Protein AF-0000000067024513 (afdb_homodimer)

Solvent-accessible surface area (backbone atoms only — not comparable to full-atom values): 35189 Å² total; per-residue (Å²): 131,81,78,74,71,59,69,47,74,48,71,50,70,49,66,68,73,52,95,83,38,43,82,57,35,38,37,36,36,26,19,26,29,41,52,37,49,79,57,74,46,47,92,84,53,85,73,37,56,84,67,35,91,66,27,58,45,25,51,36,52,67,9,42,43,45,17,23,49,49,10,38,50,47,25,71,74,37,31,83,82,51,72,61,86,37,73,63,35,40,43,43,38,16,44,77,43,61,31,18,33,23,23,41,48,25,19,45,40,33,40,46,46,42,47,86,87,61,48,56,45,92,91,46,48,69,60,67,70,52,58,43,25,36,44,95,76,41,70,70,69,44,49,26,50,43,49,57,49,53,55,50,50,47,43,47,47,43,44,47,40,44,48,45,37,48,55,37,51,71,70,51,67,74,62,59,51,48,47,48,42,58,72,36,29,61,54,50,49,44,47,50,45,44,49,45,39,48,55,51,59,65,29,68,61,60,56,17,41,53,36,46,54,47,37,50,75,66,70,40,90,68,67,69,67,47,67,35,64,31,74,93,55,82,53,33,26,45,51,54,49,43,52,51,52,51,46,50,55,55,43,62,60,54,69,40,70,66,41,22,44,59,35,7,32,58,39,47,49,51,55,51,50,51,51,53,38,52,71,70,67,45,89,47,90,44,53,36,27,44,38,36,22,34,44,47,65,41,46,49,24,39,31,47,52,71,67,66,61,70,92,66,85,67,50,52,33,17,28,45,33,42,37,33,25,48,42,96,92,40,79,32,51,38,41,37,39,41,35,91,132,82,76,74,72,59,69,48,71,47,72,48,69,46,63,71,73,54,97,84,37,43,81,56,36,39,39,36,36,26,18,27,32,40,51,37,48,79,56,74,44,46,92,87,54,84,72,37,55,85,68,34,89,65,26,58,46,25,51,37,51,67,8,41,42,45,17,23,49,50,10,37,50,46,25,71,73,38,30,83,81,51,74,61,86,38,71,64,35,40,42,42,40,17,44,76,43,58,32,19,33,24,22,43,48,24,20,46,41,34,41,45,46,43,45,86,88,61,47,55,46,92,91,45,48,69,62,66,70,51,59,42,23,34,43,94,77,39,71,71,71,43,48,28,51,44,48,55,48,54,54,50,50,47,43,46,46,42,43,47,41,44,48,44,36,50,54,36,52,70,70,50,67,73,63,61,50,48,46,46,43,57,71,36,28,63,55,51,50,45,45,49,46,45,48,45,39,48,56,50,57,66,29,66,61,60,57,17,41,54,35,46,52,48,36,50,76,68,71,42,89,68,66,70,67,47,66,36,64,32,72,92,55,82,53,34,27,44,52,54,49,43,50,50,51,51,47,50,55,55,44,62,61,56,69,41,70,66,41,22,44,59,35,8,31,59,38,48,49,52,54,50,50,50,52,51,40,51,74,70,67,46,91,46,90,44,54,36,26,44,38,36,23,34,44,47,66,41,46,48,24,38,31,47,52,70,67,67,62,72,91,66,84,70,48,52,33,18,28,45,33,41,38,36,25,47,42,96,92,40,80,33,49,36,39,37,39,41,35,91

Organism: Dracunculus medinensis (NCBI:txid318479)

Structure (mmCIF, N/CA/C/O backbone):
data_AF-0000000067024513-model_v1
#
loop_
_entity.id
_entity.type
_entity.pdbx_description
1 polymer 'Lysosomal acid phosphatase'
#
loop_
_atom_site.group_PDB
_atom_site.id
_atom_site.type_symbol
_atom_site.label_atom_id
_atom_site.label_alt_id
_atom_site.label_comp_id
_atom_site.label_asym_id
_atom_site.label_entity_id
_atom_site.label_seq_id
_atom_site.pdbx_PDB_ins_code
_atom_site.Cartn_x
_atom_site.Cartn_y
_atom_site.Cartn_z
_atom_site.occupancy
_atom_site.B_iso_or_equiv
_atom_site.auth_seq_id
_atom_site.auth_comp_id
_atom_site.auth_asym_id
_atom_site.auth_atom_id
_atom_site.pdbx_PDB_model_num
ATOM 1 N N . MET A 1 1 ? -3.092 31.812 -15.117 1 26 1 MET A N 1
ATOM 2 C CA . MET A 1 1 ? -2.127 32.156 -14.078 1 26 1 MET A CA 1
ATOM 3 C C . MET A 1 1 ? -1.463 30.922 -13.5 1 26 1 MET A C 1
ATOM 5 O O . MET A 1 1 ? -2.145 30.016 -13.031 1 26 1 MET A O 1
ATOM 9 N N . HIS A 1 2 ? -0.306 30.562 -13.961 1 28 2 HIS A N 1
ATOM 10 C CA . HIS A 1 2 ? 0.55 29.453 -13.594 1 28 2 HIS A CA 1
ATOM 11 C C . HIS A 1 2 ? 0.955 29.516 -12.125 1 28 2 HIS A C 1
ATOM 13 O O . HIS A 1 2 ? 1.565 30.5 -11.695 1 28 2 HIS A O 1
ATOM 19 N N . ARG A 1 3 ? 0.092 29.125 -11.25 1 33.84 3 ARG A N 1
ATOM 20 C CA . ARG A 1 3 ? 0.476 29.156 -9.844 1 33.84 3 ARG A CA 1
ATOM 21 C C . ARG A 1 3 ? 1.875 28.578 -9.641 1 33.84 3 ARG A C 1
ATOM 23 O O . ARG A 1 3 ? 2.143 27.438 -10.016 1 33.84 3 ARG A O 1
ATOM 30 N N . ILE A 1 4 ? 2.816 29.469 -9.602 1 32.38 4 ILE A N 1
ATOM 31 C CA . ILE A 1 4 ? 4.207 29.188 -9.266 1 32.38 4 ILE A CA 1
ATOM 32 C C . ILE A 1 4 ? 4.285 28.547 -7.879 1 32.38 4 ILE A C 1
ATOM 34 O O . ILE A 1 4 ? 3.945 29.188 -6.875 1 32.38 4 ILE A O 1
ATOM 38 N N . GLU A 1 5 ? 4.004 27.312 -7.812 1 38.97 5 GLU A N 1
ATOM 39 C CA . GLU A 1 5 ? 4.273 26.609 -6.562 1 38.97 5 GLU A CA 1
ATOM 40 C C . GLU A 1 5 ? 5.727 26.781 -6.129 1 38.97 5 GLU A C 1
ATOM 42 O O . GLU A 1 5 ? 6.645 26.438 -6.875 1 38.97 5 GLU A O 1
ATOM 47 N N . LEU A 1 6 ? 5.941 27.812 -5.422 1 37.72 6 LEU A N 1
ATOM 48 C CA . LEU A 1 6 ? 7.25 28.125 -4.863 1 37.72 6 LEU A CA 1
ATOM 49 C C . LEU A 1 6 ? 7.758 26.969 -4 1 37.72 6 LEU A C 1
ATOM 51 O O . LEU A 1 6 ? 7.117 26.594 -3.018 1 37.72 6 LEU A O 1
ATOM 55 N N . ILE A 1 7 ? 8.523 26.109 -4.625 1 43.81 7 ILE A N 1
ATOM 56 C CA . ILE A 1 7 ? 9.289 25.109 -3.898 1 43.81 7 ILE A CA 1
ATOM 57 C C . ILE A 1 7 ? 10.367 25.781 -3.059 1 43.81 7 ILE A C 1
ATOM 59 O O . ILE A 1 7 ? 11.203 26.531 -3.588 1 43.81 7 ILE A O 1
ATOM 63 N N . VAL A 1 8 ? 10.102 26.078 -1.844 1 43.09 8 VAL A N 1
ATOM 64 C CA . VAL A 1 8 ? 11.125 26.625 -0.958 1 43.09 8 VAL A CA 1
ATOM 65 C C . VAL A 1 8 ? 11.984 25.484 -0.397 1 43.09 8 VAL A C 1
ATOM 67 O O . VAL A 1 8 ? 11.461 24.547 0.215 1 43.09 8 VAL A O 1
ATOM 70 N N . LEU A 1 9 ? 13.195 25.359 -0.914 1 44.19 9 LEU A N 1
ATOM 71 C CA . LEU A 1 9 ? 14.188 24.438 -0.371 1 44.19 9 LEU A CA 1
ATOM 72 C C . LEU A 1 9 ? 15 25.109 0.737 1 44.19 9 LEU A C 1
ATOM 74 O O . LEU A 1 9 ? 15.609 26.156 0.522 1 44.19 9 LEU A O 1
ATOM 78 N N . ILE A 1 10 ? 14.703 24.828 1.913 1 45.62 10 ILE A N 1
ATOM 79 C CA . ILE A 1 10 ? 15.539 25.312 3.012 1 45.62 10 ILE A CA 1
ATOM 80 C C . ILE A 1 10 ? 16.656 24.312 3.281 1 45.62 10 ILE A C 1
ATOM 82 O O . ILE A 1 10 ? 16.406 23.141 3.555 1 45.62 10 ILE A O 1
ATOM 86 N N . TYR A 1 11 ? 17.875 24.656 2.838 1 42.28 11 TYR A N 1
ATOM 87 C CA . TYR A 1 11 ? 19.078 23.859 3.031 1 42.28 11 TYR A CA 1
ATOM 88 C C . TYR A 1 11 ? 19.688 24.109 4.402 1 42.28 11 TYR A C 1
ATOM 90 O O . TYR A 1 11 ? 19.828 25.25 4.824 1 42.28 11 TYR A O 1
ATOM 98 N N . TYR A 1 12 ? 19.453 23.281 5.277 1 43.5 12 TYR A N 1
ATOM 99 C CA . TYR A 1 12 ? 20.297 23.391 6.457 1 43.5 12 TYR A CA 1
ATOM 100 C C . TYR A 1 12 ? 21.609 22.641 6.258 1 43.5 12 TYR A C 1
ATOM 102 O O . TYR A 1 12 ? 21.609 21.453 5.934 1 43.5 12 TYR A O 1
ATOM 110 N N . LEU A 1 13 ? 22.562 23.359 5.711 1 41.53 13 LEU A N 1
ATOM 111 C CA . LEU A 1 13 ? 23.906 22.891 5.395 1 41.53 13 LEU A CA 1
ATOM 112 C C . LEU A 1 13 ? 24.641 22.469 6.656 1 41.53 13 LEU A C 1
ATOM 114 O O . LEU A 1 13 ? 24.969 23.297 7.504 1 41.53 13 LEU A O 1
ATOM 118 N N . ILE A 1 14 ? 24.297 21.375 7.23 1 46.97 14 ILE A N 1
ATOM 119 C CA . ILE A 1 14 ? 25.5 21.016 7.996 1 46.97 14 ILE A CA 1
ATOM 120 C C . ILE A 1 14 ? 26.703 20.953 7.066 1 46.97 14 ILE A C 1
ATOM 122 O O . ILE A 1 14 ? 26.562 21.016 5.844 1 46.97 14 ILE A O 1
ATOM 126 N N . ASN A 1 15 ? 27.922 20.078 7.227 1 47.88 15 ASN A N 1
ATOM 127 C CA . ASN A 1 15 ? 29.141 20.031 6.438 1 47.88 15 ASN A CA 1
ATOM 128 C C . ASN A 1 15 ? 28.844 19.828 4.953 1 47.88 15 ASN A C 1
ATOM 130 O O . ASN A 1 15 ? 28.219 18.859 4.566 1 47.88 15 ASN A O 1
ATOM 134 N N . TYR A 1 16 ? 28.781 20.969 4.285 1 50.88 16 TYR A N 1
ATOM 135 C CA . TYR A 1 16 ? 28.391 21.141 2.889 1 50.88 16 TYR A CA 1
ATOM 136 C C . TYR A 1 16 ? 29.172 20.188 1.991 1 50.88 16 TYR A C 1
ATOM 138 O O . TYR A 1 16 ? 30.406 20.094 2.105 1 50.88 16 TYR A O 1
ATOM 146 N N . ALA A 1 17 ? 28.531 19.125 1.614 1 52.44 17 ALA A N 1
ATOM 147 C CA . ALA A 1 17 ? 29.109 18.297 0.557 1 52.44 17 ALA A CA 1
ATOM 148 C C . ALA A 1 17 ? 29.625 19.156 -0.598 1 52.44 17 ALA A C 1
ATOM 150 O O . ALA A 1 17 ? 28.984 20.141 -0.975 1 52.44 17 ALA A O 1
ATOM 151 N N . THR A 1 18 ? 30.859 19.172 -0.762 1 58.88 18 THR A N 1
ATOM 152 C CA . THR A 1 18 ? 31.516 19.859 -1.878 1 58.88 18 THR A CA 1
ATOM 153 C C . THR A 1 18 ? 31.344 19.047 -3.168 1 58.88 18 THR A C 1
ATOM 155 O O . THR A 1 18 ? 30.875 17.922 -3.143 1 58.88 18 THR A O 1
ATOM 158 N N . SER A 1 19 ? 31.5 19.609 -4.359 1 60.78 19 SER A N 1
ATOM 159 C CA . SER A 1 19 ? 31.391 19.109 -5.723 1 60.78 19 SER A CA 1
ATOM 160 C C . SER A 1 19 ? 32.031 17.734 -5.855 1 60.78 19 SER A C 1
ATOM 162 O O . SER A 1 19 ? 31.625 16.906 -6.672 1 60.78 19 SER A O 1
ATOM 164 N N . ASN A 1 20 ? 32.938 17.359 -4.891 1 68.44 20 ASN A N 1
ATOM 165 C CA . ASN A 1 20 ? 33.656 16.109 -5.051 1 68.44 20 ASN A CA 1
ATOM 166 C C . ASN A 1 20 ? 33.031 14.992 -4.215 1 68.44 20 ASN A C 1
ATOM 168 O O . ASN A 1 20 ? 33.469 13.844 -4.27 1 68.44 20 ASN A O 1
ATOM 172 N N . ASP A 1 21 ? 31.922 15.289 -3.52 1 83.75 21 ASP A N 1
ATOM 173 C CA . ASP A 1 21 ? 31.328 14.273 -2.66 1 83.75 21 ASP A CA 1
ATOM 174 C C . ASP A 1 21 ? 30.312 13.422 -3.434 1 83.75 21 ASP A C 1
ATOM 176 O O . ASP A 1 21 ? 29.656 13.914 -4.348 1 83.75 21 ASP A O 1
ATOM 180 N N . GLU A 1 22 ? 30.328 12.164 -3.141 1 89.12 22 GLU A N 1
ATOM 181 C CA . GLU A 1 22 ? 29.438 11.227 -3.826 1 89.12 22 GLU A CA 1
ATOM 182 C C . GLU A 1 22 ? 28.203 10.914 -2.984 1 89.12 22 GLU A C 1
ATOM 184 O O . GLU A 1 22 ? 28.328 10.477 -1.837 1 89.12 22 GLU A O 1
ATOM 189 N N . LEU A 1 23 ? 27.047 11.18 -3.51 1 93.31 23 LEU A N 1
ATOM 190 C CA . LEU A 1 23 ? 25.797 10.812 -2.85 1 93.31 23 LEU A CA 1
ATOM 191 C C . LEU A 1 23 ? 25.656 9.289 -2.756 1 93.31 23 LEU A C 1
ATOM 193 O O . LEU A 1 23 ? 25.719 8.594 -3.773 1 93.31 23 LEU A O 1
ATOM 197 N N . ILE A 1 24 ? 25.406 8.781 -1.497 1 92.69 24 ILE A N 1
ATOM 198 C CA . ILE A 1 24 ? 25.422 7.328 -1.389 1 92.69 24 ILE A CA 1
ATOM 199 C C . ILE A 1 24 ? 24.094 6.848 -0.813 1 92.69 24 ILE A C 1
ATOM 201 O O . ILE A 1 24 ? 23.734 5.672 -0.939 1 92.69 24 ILE A O 1
ATOM 205 N N . TYR A 1 25 ? 23.375 7.777 -0.151 1 93.62 25 TYR A N 1
ATOM 206 C CA . TYR A 1 25 ? 22.109 7.332 0.432 1 93.62 25 TYR A CA 1
ATOM 207 C C . TYR A 1 25 ? 21.172 8.516 0.691 1 93.62 25 TYR A C 1
ATOM 209 O O . TYR A 1 25 ? 21.641 9.602 1.047 1 93.62 25 TYR A O 1
ATOM 217 N N . VAL A 1 26 ? 19.922 8.273 0.517 1 95.12 26 VAL A N 1
ATOM 218 C CA . VAL A 1 26 ? 18.922 9.312 0.754 1 95.12 26 VAL A CA 1
ATOM 219 C C . VAL A 1 26 ? 17.781 8.75 1.594 1 95.12 26 VAL A C 1
ATOM 221 O O . VAL A 1 26 ? 17.312 7.637 1.35 1 95.12 26 VAL A O 1
ATOM 224 N N . GLN A 1 27 ? 17.375 9.43 2.584 1 93.38 27 GLN A N 1
ATOM 225 C CA . GLN A 1 27 ? 16.188 9.141 3.369 1 93.38 27 GLN A CA 1
ATOM 226 C C . GLN A 1 27 ? 15.242 10.336 3.398 1 93.38 27 GLN A C 1
ATOM 228 O O . GLN A 1 27 ? 15.688 11.484 3.473 1 93.38 27 GLN A O 1
ATOM 233 N N . ALA A 1 28 ? 13.953 10.023 3.275 1 95.38 28 ALA A N 1
ATOM 234 C CA . ALA A 1 28 ? 13.008 11.125 3.217 1 95.38 28 ALA A CA 1
ATOM 235 C C . ALA A 1 28 ? 11.68 10.75 3.877 1 95.38 28 ALA A C 1
ATOM 237 O O . ALA A 1 28 ? 11.258 9.594 3.809 1 95.38 28 ALA A O 1
ATOM 238 N N . VAL A 1 29 ? 11.078 11.703 4.492 1 93.56 29 VAL A N 1
ATOM 239 C CA . VAL A 1 29 ? 9.727 11.578 5.035 1 93.56 29 VAL A CA 1
ATOM 240 C C . VAL A 1 29 ? 8.898 12.797 4.641 1 93.56 29 VAL A C 1
ATOM 242 O O . VAL A 1 29 ? 9.375 13.93 4.703 1 93.56 29 VAL A O 1
ATOM 245 N N . PHE A 1 30 ? 7.727 12.523 4.152 1 95 30 PHE A N 1
ATOM 246 C CA . PHE A 1 30 ? 6.91 13.656 3.746 1 95 30 PHE A CA 1
ATOM 247 C C . PHE A 1 30 ? 5.504 13.547 4.324 1 95 30 PHE A C 1
ATOM 249 O O . PHE A 1 30 ? 5.039 12.453 4.637 1 95 30 PHE A O 1
ATOM 256 N N . ARG A 1 31 ? 4.918 14.703 4.5 1 92.94 31 ARG A N 1
ATOM 257 C CA . ARG A 1 31 ? 3.521 14.797 4.914 1 92.94 31 ARG A CA 1
ATOM 258 C C . ARG A 1 31 ? 2.584 14.57 3.734 1 92.94 31 ARG A C 1
ATOM 260 O O . ARG A 1 31 ? 2.865 15.008 2.617 1 92.94 31 ARG A O 1
ATOM 267 N N . HIS A 1 32 ? 1.521 13.922 3.967 1 95.62 32 HIS A N 1
ATOM 268 C CA . HIS A 1 32 ? 0.516 13.734 2.926 1 95.62 32 HIS A CA 1
ATOM 269 C C . HIS A 1 32 ? 0.084 15.07 2.332 1 95.62 32 HIS A C 1
ATOM 271 O O . HIS A 1 32 ? 0.378 16.125 2.893 1 95.62 32 HIS A O 1
ATOM 277 N N . GLY A 1 33 ? -0.63 15.016 1.185 1 94.25 33 GLY A N 1
ATOM 278 C CA . GLY A 1 33 ? -1.113 16.203 0.496 1 94.25 33 GLY A CA 1
ATOM 279 C C . GLY A 1 33 ? -2.4 16.75 1.083 1 94.25 33 GLY A C 1
ATOM 280 O O . GLY A 1 33 ? -2.891 16.25 2.098 1 94.25 33 GLY A O 1
ATOM 281 N N . HIS A 1 34 ? -2.852 17.703 0.399 1 91.12 34 HIS A N 1
ATOM 282 C CA . HIS A 1 34 ? -4.094 18.344 0.808 1 91.12 34 HIS A CA 1
ATOM 283 C C . HIS A 1 34 ? -5.234 17.344 0.901 1 91.12 34 HIS A C 1
ATOM 285 O O . HIS A 1 34 ? -5.375 16.469 0.032 1 91.12 34 HIS A O 1
ATOM 291 N N . ARG A 1 35 ? -6.043 17.484 1.957 1 91.62 35 ARG A N 1
ATOM 292 C CA . ARG A 1 35 ? -7.133 16.531 2.201 1 91.62 35 ARG A CA 1
ATOM 293 C C . ARG A 1 35 ? -8.375 17.266 2.719 1 91.62 35 ARG A C 1
ATOM 295 O O . ARG A 1 35 ? -8.281 18.375 3.23 1 91.62 35 ARG A O 1
ATOM 302 N N . ALA A 1 36 ? -9.492 16.562 2.592 1 89.25 36 ALA A N 1
ATOM 303 C CA . ALA A 1 36 ? -10.727 17.031 3.213 1 89.25 36 ALA A CA 1
ATOM 304 C C . ALA A 1 36 ? -10.656 16.922 4.734 1 89.25 36 ALA A C 1
ATOM 306 O O . ALA A 1 36 ? -9.875 16.125 5.27 1 89.25 36 ALA A O 1
ATOM 307 N N . PRO A 1 37 ? -11.438 17.781 5.426 1 84.69 37 PRO A N 1
ATOM 308 C CA . PRO A 1 37 ? -11.484 17.656 6.887 1 84.69 37 PRO A CA 1
ATOM 309 C C . PRO A 1 37 ? -12.016 16.297 7.348 1 84.69 37 PRO A C 1
ATOM 311 O O . PRO A 1 37 ? -12.625 15.57 6.562 1 84.69 37 PRO A O 1
ATOM 314 N N . HIS A 1 38 ? -11.688 15.945 8.547 1 84.38 38 HIS A N 1
ATOM 315 C CA . HIS A 1 38 ? -12.148 14.68 9.094 1 84.38 38 HIS A CA 1
ATOM 316 C C . HIS A 1 38 ? -13.633 14.734 9.445 1 84.38 38 HIS A C 1
ATOM 318 O O . HIS A 1 38 ? -14.289 13.695 9.555 1 84.38 38 HIS A O 1
ATOM 324 N N . GLN A 1 39 ? -14.023 15.898 9.711 1 80.75 39 GLN A N 1
ATOM 325 C CA . GLN A 1 39 ? -15.414 16.172 10.062 1 80.75 39 GLN A CA 1
ATOM 326 C C . GLN A 1 39 ? -15.789 17.625 9.781 1 80.75 39 GLN A C 1
ATOM 328 O O . GLN A 1 39 ? -14.953 18.391 9.312 1 80.75 39 GLN A O 1
ATOM 333 N N . LEU A 1 40 ? -17 17.828 10.078 1 77 40 LEU A N 1
ATOM 334 C CA . LEU A 1 40 ? -17.469 19.219 9.938 1 77 40 LEU A CA 1
ATOM 335 C C . LEU A 1 40 ? -16.719 20.141 10.898 1 77 40 LEU A C 1
ATOM 337 O O . LEU A 1 40 ? -16.719 19.906 12.109 1 77 40 LEU A O 1
ATOM 341 N N . PRO A 1 41 ? -16.047 21.156 10.375 1 73.06 41 PRO A N 1
ATOM 342 C CA . PRO A 1 41 ? -15.242 22.031 11.227 1 73.06 41 PRO A CA 1
ATOM 343 C C . PRO A 1 41 ? -16.078 22.734 12.297 1 73.06 41 PRO A C 1
ATOM 345 O O . PRO A 1 41 ? -15.602 22.922 13.422 1 73.06 41 PRO A O 1
ATOM 348 N N . TYR A 1 42 ? -17.172 23.25 11.961 1 67.81 42 TYR A N 1
ATOM 349 C CA . TYR A 1 42 ? -18.109 23.875 12.875 1 67.81 42 TYR A CA 1
ATOM 350 C C . TYR A 1 42 ? -19.547 23.625 12.43 1 67.81 42 TYR A C 1
ATOM 352 O O . TYR A 1 42 ? -19.797 23.344 11.258 1 67.81 42 TYR A O 1
ATOM 360 N N . PRO A 1 43 ? -20.281 23.812 13.461 1 68.62 43 PRO A N 1
ATOM 361 C CA . PRO A 1 43 ? -21.688 23.516 13.133 1 68.62 43 PRO A CA 1
ATOM 362 C C . PRO A 1 43 ? -22.188 24.344 11.953 1 68.62 43 PRO A C 1
ATOM 364 O O . PRO A 1 43 ? -21.828 25.516 11.82 1 68.62 43 PRO A O 1
ATOM 367 N N . ASN A 1 44 ? -22.906 23.906 10.969 1 73.31 44 ASN A N 1
ATOM 368 C CA . ASN A 1 44 ? -23.625 24.5 9.844 1 73.31 44 ASN A CA 1
ATOM 369 C C . ASN A 1 44 ? -22.656 24.906 8.727 1 73.31 44 ASN A C 1
ATOM 371 O O . ASN A 1 44 ? -22.984 25.75 7.887 1 73.31 44 ASN A O 1
ATOM 375 N N . ASP A 1 45 ? -21.422 24.469 8.93 1 77.25 45 ASP A N 1
ATOM 376 C CA . ASP A 1 45 ? -20.516 24.672 7.789 1 77.25 45 ASP A CA 1
ATOM 377 C C . ASP A 1 45 ? -21.156 24.156 6.5 1 77.25 45 ASP A C 1
ATOM 379 O O . ASP A 1 45 ? -21.734 23.062 6.48 1 77.25 45 ASP A O 1
ATOM 383 N N . ILE A 1 46 ? -21.141 24.984 5.457 1 80.44 46 ILE A N 1
ATOM 384 C CA . ILE A 1 46 ? -21.797 24.625 4.207 1 80.44 46 ILE A CA 1
ATOM 385 C C . ILE A 1 46 ? -20.969 23.594 3.453 1 80.44 46 ILE A C 1
ATOM 387 O O . ILE A 1 46 ? -21.469 22.938 2.533 1 80.44 46 ILE A O 1
ATOM 391 N N . TYR A 1 47 ? -19.703 23.531 3.812 1 84 47 TYR A N 1
ATOM 392 C CA . TYR A 1 47 ? -18.812 22.578 3.146 1 84 47 TYR A CA 1
ATOM 393 C C . TYR A 1 47 ? -18.812 21.234 3.859 1 84 47 TYR A C 1
ATOM 395 O O . TYR A 1 47 ? -17.797 20.812 4.402 1 84 47 TYR A O 1
ATOM 403 N N . ASN A 1 48 ? -19.891 20.641 3.717 1 86 48 ASN A N 1
ATOM 404 C CA . ASN A 1 48 ? -20.047 19.328 4.336 1 86 48 ASN A CA 1
ATOM 405 C C . ASN A 1 48 ? -19.391 18.234 3.502 1 86 48 ASN A C 1
ATOM 407 O O . ASN A 1 48 ? -18.641 18.531 2.568 1 86 48 ASN A O 1
ATOM 411 N N . GLU A 1 49 ? -19.594 17.031 3.861 1 87.5 49 GLU A N 1
ATOM 412 C CA . GLU A 1 49 ? -18.891 15.914 3.23 1 87.5 49 GLU A CA 1
ATOM 413 C C . GLU A 1 49 ? -19.141 15.875 1.727 1 87.5 49 GLU A C 1
ATOM 415 O O . GLU A 1 49 ? -18.25 15.523 0.948 1 87.5 49 GLU A O 1
ATOM 420 N N . THR A 1 50 ? -20.359 16.25 1.324 1 87.5 50 THR A N 1
ATOM 421 C CA . THR A 1 50 ? -20.75 16.172 -0.08 1 87.5 50 THR A CA 1
ATOM 422 C C . THR A 1 50 ? -19.953 17.172 -0.915 1 87.5 50 THR A C 1
ATOM 424 O O . THR A 1 50 ? -19.844 17.031 -2.135 1 87.5 50 THR A O 1
ATOM 427 N N . TYR A 1 51 ? -19.453 18.203 -0.169 1 86.56 51 TYR A N 1
ATOM 428 C CA . TYR A 1 51 ? -18.625 19.172 -0.859 1 86.56 51 TYR A CA 1
ATOM 429 C C . TYR A 1 51 ? -17.312 18.547 -1.321 1 86.56 51 TYR A C 1
ATOM 431 O O . TYR A 1 51 ? -16.75 18.953 -2.344 1 86.56 51 TYR A O 1
ATOM 439 N N . TRP A 1 52 ? -16.859 17.609 -0.576 1 88.38 52 TRP A N 1
ATOM 440 C CA . TRP A 1 52 ? -15.594 16.969 -0.857 1 88.38 52 TRP A CA 1
ATOM 441 C C . TRP A 1 52 ? -15.797 15.703 -1.696 1 88.38 52 TRP A C 1
ATOM 443 O O . TRP A 1 52 ? -16.297 14.695 -1.198 1 88.38 52 TRP A O 1
ATOM 453 N N . HIS A 1 53 ? -15.297 15.688 -2.852 1 87.5 53 HIS A N 1
ATOM 454 C CA . HIS A 1 53 ? -15.594 14.695 -3.879 1 87.5 53 HIS A CA 1
ATOM 455 C C . HIS A 1 53 ? -15.305 13.281 -3.379 1 87.5 53 HIS A C 1
ATOM 457 O O . HIS A 1 53 ? -16.062 12.352 -3.658 1 87.5 53 HIS A O 1
ATOM 463 N N . TYR A 1 54 ? -14.219 13.148 -2.633 1 91.62 54 TYR A N 1
ATOM 464 C CA . TYR A 1 54 ? -13.812 11.812 -2.211 1 91.62 54 TYR A CA 1
ATOM 465 C C . TYR A 1 54 ? -14.273 11.523 -0.787 1 91.62 54 TYR A C 1
ATOM 467 O O . TYR A 1 54 ? -14.055 10.43 -0.267 1 91.62 54 TYR A O 1
ATOM 475 N N . GLY A 1 55 ? -14.836 12.516 -0.146 1 90.56 55 GLY A N 1
ATOM 476 C CA . GLY A 1 55 ? -15.344 12.344 1.206 1 90.56 55 GLY A CA 1
ATOM 477 C C . GLY A 1 55 ? -14.391 12.859 2.27 1 90.56 55 GLY A C 1
ATOM 478 O O . GLY A 1 55 ? -13.312 13.359 1.952 1 90.56 55 GLY A O 1
ATOM 479 N N . TRP A 1 56 ? -14.75 12.68 3.494 1 89.62 56 TRP A N 1
ATOM 480 C CA . TRP A 1 56 ? -14 13.18 4.645 1 89.62 56 TRP A CA 1
ATOM 481 C C . TRP A 1 56 ? -12.609 12.547 4.699 1 89.62 56 TRP A C 1
ATOM 483 O O . TRP A 1 56 ? -12.453 11.352 4.434 1 89.62 56 TRP A O 1
ATOM 493 N N . SER A 1 57 ? -11.57 13.328 5 1 90.88 57 SER A N 1
ATOM 494 C CA . SER A 1 57 ? -10.211 12.914 5.336 1 90.88 57 SER A CA 1
ATOM 495 C C . SER A 1 57 ? -9.453 12.438 4.098 1 90.88 57 SER A C 1
ATOM 497 O O . SER A 1 57 ? -8.266 12.109 4.18 1 90.88 57 SER A O 1
ATOM 499 N N . GLN A 1 58 ? -10.172 12.43 2.965 1 94.06 58 GLN A N 1
ATOM 500 C CA . GLN A 1 58 ? -9.539 11.883 1.768 1 94.06 58 GLN A CA 1
ATOM 501 C C . GLN A 1 58 ? -8.719 12.953 1.043 1 94.06 58 GLN A C 1
ATOM 503 O O . GLN A 1 58 ? -9.07 14.133 1.075 1 94.06 58 GLN A O 1
ATOM 508 N N . LEU A 1 59 ? -7.684 12.477 0.425 1 94.88 59 LEU A N 1
ATOM 509 C CA . LEU A 1 59 ? -6.832 13.328 -0.4 1 94.88 59 LEU A CA 1
ATOM 510 C C . LEU A 1 59 ? -7.641 13.992 -1.512 1 94.88 59 LEU A C 1
ATOM 512 O O . LEU A 1 59 ? -8.469 13.344 -2.156 1 94.88 59 LEU A O 1
ATOM 516 N N . THR A 1 60 ? -7.469 15.305 -1.713 1 92.5 60 THR A N 1
ATOM 517 C CA . THR A 1 60 ? -8.117 16.016 -2.807 1 92.5 60 THR A CA 1
ATOM 518 C C . THR A 1 60 ? -7.254 15.984 -4.062 1 92.5 60 THR A C 1
ATOM 520 O O . THR A 1 60 ? -6.102 15.547 -4.02 1 92.5 60 THR A O 1
ATOM 523 N N . ASN A 1 61 ? -7.793 16.484 -5.195 1 92.88 61 ASN A N 1
ATOM 524 C CA . ASN A 1 61 ? -7.016 16.594 -6.426 1 92.88 61 ASN A CA 1
ATOM 525 C C . ASN A 1 61 ? -5.789 17.469 -6.242 1 92.88 61 ASN A C 1
ATOM 527 O O . ASN A 1 61 ? -4.723 17.188 -6.793 1 92.88 61 ASN A O 1
ATOM 531 N N . LEU A 1 62 ? -5.984 18.484 -5.461 1 91.31 62 LEU A N 1
ATOM 532 C CA . LEU A 1 62 ? -4.852 19.359 -5.145 1 91.31 62 LEU A CA 1
ATOM 533 C C . LEU A 1 62 ? -3.77 18.578 -4.398 1 91.31 62 LEU A C 1
ATOM 535 O O . LEU A 1 62 ? -2.58 18.75 -4.684 1 91.31 62 LEU A O 1
ATOM 539 N N . GLY A 1 63 ? -4.207 17.797 -3.439 1 94.31 63 GLY A N 1
ATOM 540 C CA . GLY A 1 63 ? -3.262 16.984 -2.689 1 94.31 63 GLY A CA 1
ATOM 541 C C . GLY A 1 63 ? -2.492 16.016 -3.561 1 94.31 63 GLY A C 1
ATOM 542 O O . GLY A 1 63 ? -1.289 15.82 -3.369 1 94.31 63 GLY A O 1
ATOM 543 N N . ILE A 1 64 ? -3.201 15.398 -4.488 1 97 64 ILE A N 1
ATOM 544 C CA . ILE A 1 64 ? -2.562 14.477 -5.422 1 97 64 ILE A CA 1
ATOM 545 C C . ILE A 1 64 ? -1.506 15.219 -6.234 1 97 64 ILE A C 1
ATOM 547 O O . ILE A 1 64 ? -0.374 14.742 -6.367 1 97 64 ILE A O 1
ATOM 551 N N . ARG A 1 65 ? -1.837 16.344 -6.691 1 94.94 65 ARG A N 1
ATOM 552 C CA . ARG A 1 65 ? -0.928 17.141 -7.516 1 94.94 65 ARG A CA 1
ATOM 553 C C . ARG A 1 65 ? 0.301 17.562 -6.719 1 94.94 65 ARG A C 1
ATOM 555 O O . ARG A 1 65 ? 1.42 17.547 -7.234 1 94.94 65 ARG A O 1
ATOM 562 N N . GLN A 1 66 ? 0.098 17.969 -5.504 1 94 66 GLN A N 1
ATOM 563 C CA . GLN A 1 66 ? 1.2 18.375 -4.637 1 94 66 GLN A CA 1
ATOM 564 C C . GLN A 1 66 ? 2.246 17.266 -4.527 1 94 66 GLN A C 1
ATOM 566 O O . GLN A 1 66 ? 3.443 17.531 -4.664 1 94 66 GLN A O 1
ATOM 571 N N . LEU A 1 67 ? 1.792 16.094 -4.328 1 97.56 67 LEU A N 1
ATOM 572 C CA . LEU A 1 67 ? 2.734 15.008 -4.121 1 97.56 67 LEU A CA 1
ATOM 573 C C . LEU A 1 67 ? 3.324 14.539 -5.445 1 97.56 67 LEU A C 1
ATOM 575 O O . LEU A 1 67 ? 4.477 14.109 -5.5 1 97.56 67 LEU A O 1
ATOM 579 N N . TYR A 1 68 ? 2.527 14.625 -6.504 1 97.69 68 TYR A N 1
ATOM 580 C CA . TYR A 1 68 ? 3.088 14.398 -7.832 1 97.69 68 TYR A CA 1
ATOM 581 C C . TYR A 1 68 ? 4.246 15.352 -8.102 1 97.69 68 TYR A C 1
ATOM 583 O O . TYR A 1 68 ? 5.289 14.938 -8.617 1 97.69 68 TYR A O 1
ATOM 591 N N . ASP A 1 69 ? 4.094 16.562 -7.707 1 95.56 69 ASP A N 1
ATOM 592 C CA . ASP A 1 69 ? 5.133 17.562 -7.898 1 95.56 69 ASP A CA 1
ATOM 593 C C . ASP A 1 69 ? 6.34 17.281 -7.012 1 95.56 69 ASP A C 1
ATOM 595 O O . ASP A 1 69 ? 7.484 17.516 -7.414 1 95.56 69 ASP A O 1
ATOM 599 N N . LEU A 1 70 ? 6.047 16.875 -5.82 1 95.62 70 LEU A N 1
ATOM 600 C CA . LEU A 1 70 ? 7.164 16.422 -4.988 1 95.62 70 LEU A CA 1
ATOM 601 C C . LEU A 1 70 ? 7.945 15.312 -5.676 1 95.62 70 LEU A C 1
ATOM 603 O O . LEU A 1 70 ? 9.18 15.305 -5.648 1 95.62 70 LEU A O 1
ATOM 607 N N . GLY A 1 71 ? 7.207 14.375 -6.258 1 97.75 71 GLY A N 1
ATOM 608 C CA . GLY A 1 71 ? 7.855 13.328 -7.027 1 97.75 71 GLY A CA 1
ATOM 609 C C . GLY A 1 71 ? 8.703 13.852 -8.172 1 97.75 71 GLY A C 1
ATOM 610 O O . GLY A 1 71 ? 9.82 13.383 -8.391 1 97.75 71 GLY A O 1
ATOM 611 N N . LYS A 1 72 ? 8.188 14.797 -8.859 1 95.38 72 LYS A N 1
ATOM 612 C CA . LYS A 1 72 ? 8.93 15.406 -9.953 1 95.38 72 LYS A CA 1
ATOM 613 C C . LYS A 1 72 ? 10.219 16.062 -9.453 1 95.38 72 LYS A C 1
ATOM 615 O O . LYS A 1 72 ? 11.25 16.016 -10.125 1 95.38 72 LYS A O 1
ATOM 620 N N . PHE A 1 73 ? 10.117 16.734 -8.32 1 94.12 73 PHE A N 1
ATOM 621 C CA . PHE A 1 73 ? 11.312 17.297 -7.703 1 94.12 73 PHE A CA 1
ATOM 622 C C . PHE A 1 73 ? 12.344 16.203 -7.43 1 94.12 73 PHE A C 1
ATOM 624 O O . PHE A 1 73 ? 13.531 16.391 -7.707 1 94.12 73 PHE A O 1
ATOM 631 N N . PHE A 1 74 ? 11.898 15.086 -6.848 1 96.31 74 PHE A N 1
ATOM 632 C CA . PHE A 1 74 ? 12.812 13.977 -6.582 1 96.31 74 PHE A CA 1
ATOM 633 C C . PHE A 1 74 ? 13.438 13.469 -7.871 1 96.31 74 PHE A C 1
ATOM 635 O O . PHE A 1 74 ? 14.625 13.125 -7.895 1 96.31 74 PHE A O 1
ATOM 642 N N . LYS A 1 75 ? 12.602 13.359 -8.906 1 96.56 75 LYS A N 1
ATOM 643 C CA . LYS A 1 75 ? 13.125 12.93 -10.203 1 96.56 75 LYS A CA 1
ATOM 644 C C . LYS A 1 75 ? 14.211 13.883 -10.695 1 96.56 75 LYS A C 1
ATOM 646 O O . LYS A 1 75 ? 15.25 13.445 -11.195 1 96.56 75 LYS A O 1
ATOM 651 N N . TRP A 1 76 ? 13.953 15.148 -10.586 1 94.12 76 TRP A N 1
ATOM 652 C CA . TRP A 1 76 ? 14.914 16.156 -11.016 1 94.12 76 TRP A CA 1
ATOM 653 C C . TRP A 1 76 ? 16.203 16.062 -10.203 1 94.12 76 TRP A C 1
ATOM 655 O O . TRP A 1 76 ? 17.297 16.094 -10.766 1 94.12 76 TRP A O 1
ATOM 665 N N . ARG A 1 77 ? 16.109 15.836 -8.945 1 93.19 77 ARG A N 1
ATOM 666 C CA . ARG A 1 77 ? 17.266 15.891 -8.062 1 93.19 77 ARG A CA 1
ATOM 667 C C . ARG A 1 77 ? 18.016 14.555 -8.047 1 93.19 77 ARG A C 1
ATOM 669 O O . ARG A 1 77 ? 19.234 14.523 -8.008 1 93.19 77 ARG A O 1
ATOM 676 N N . TYR A 1 78 ? 17.219 13.5 -8.039 1 96.25 78 TYR A N 1
ATOM 677 C CA . TYR A 1 78 ? 17.844 12.203 -7.785 1 96.25 78 TYR A CA 1
ATOM 678 C C . TYR A 1 78 ? 17.734 11.297 -9 1 96.25 78 TYR A C 1
ATOM 680 O O . TYR A 1 78 ? 18.016 10.094 -8.922 1 96.25 78 TYR A O 1
ATOM 688 N N . GLY A 1 79 ? 17.25 11.734 -10.109 1 94.94 79 GLY A N 1
ATOM 689 C CA . GLY A 1 79 ? 17.062 10.938 -11.32 1 94.94 79 GLY A CA 1
ATOM 690 C C . GLY A 1 79 ? 18.344 10.281 -11.797 1 94.94 79 GLY A C 1
ATOM 691 O O . GLY A 1 79 ? 18.312 9.203 -12.398 1 94.94 79 GLY A O 1
ATOM 692 N N . GLU A 1 80 ? 19.453 10.891 -11.617 1 94.62 80 GLU A N 1
ATOM 693 C CA . GLU A 1 80 ? 20.734 10.305 -11.984 1 94.62 80 GLU A CA 1
ATOM 694 C C . GLU A 1 80 ? 21.203 9.305 -10.938 1 94.62 80 GLU A C 1
ATOM 696 O O . GLU A 1 80 ? 21.875 8.32 -11.266 1 94.62 80 GLU A O 1
ATOM 701 N N . PHE A 1 81 ? 20.891 9.578 -9.695 1 95.62 81 PHE A N 1
ATOM 702 C CA . PHE A 1 81 ? 21.25 8.719 -8.578 1 95.62 81 PHE A CA 1
ATOM 703 C C . PHE A 1 81 ? 20.484 7.406 -8.633 1 95.62 81 PHE A C 1
ATOM 705 O O . PHE A 1 81 ? 21.047 6.336 -8.375 1 95.62 81 PHE A O 1
ATOM 712 N N . ILE A 1 82 ? 19.203 7.488 -8.977 1 96.31 82 ILE A N 1
ATOM 713 C CA . ILE A 1 82 ? 18.312 6.352 -9.188 1 96.31 82 ILE A CA 1
ATOM 714 C C . ILE A 1 82 ? 17.516 6.543 -10.477 1 96.31 82 ILE A C 1
ATOM 716 O O . ILE A 1 82 ? 16.375 7.02 -10.453 1 96.31 82 ILE A O 1
ATOM 720 N N . PRO A 1 83 ? 18 6.074 -11.516 1 92.81 83 PRO A N 1
ATOM 721 C CA . PRO A 1 83 ? 17.391 6.355 -12.82 1 92.81 83 PRO A CA 1
ATOM 722 C C . PRO A 1 83 ? 16.031 5.68 -12.984 1 92.81 83 PRO A C 1
ATOM 724 O O . PRO A 1 83 ? 15.148 6.223 -13.664 1 92.81 83 PRO A O 1
ATOM 727 N N . GLU A 1 84 ? 15.945 4.457 -12.438 1 93.69 84 GLU A N 1
ATOM 728 C CA . GLU A 1 84 ? 14.695 3.711 -12.508 1 93.69 84 GLU A CA 1
ATOM 729 C C . GLU A 1 84 ? 14.391 3.02 -11.18 1 93.69 84 GLU A C 1
ATOM 731 O O . GLU A 1 84 ? 15.312 2.643 -10.445 1 93.69 84 GLU A O 1
ATOM 736 N N . PHE A 1 85 ? 13.18 2.865 -11.023 1 94.81 85 PHE A N 1
ATOM 737 C CA . PHE A 1 85 ? 12.789 2.225 -9.773 1 94.81 85 PHE A CA 1
ATOM 738 C C . PHE A 1 85 ? 13.32 0.798 -9.703 1 94.81 85 PHE A C 1
ATOM 740 O O . PHE A 1 85 ? 13.195 0.038 -10.664 1 94.81 85 PHE A O 1
ATOM 747 N N . ASP A 1 86 ? 13.867 0.503 -8.625 1 93.5 86 ASP A N 1
ATOM 748 C CA . ASP A 1 86 ? 14.391 -0.812 -8.266 1 93.5 86 ASP A CA 1
ATOM 749 C C . ASP A 1 86 ? 14.109 -1.131 -6.801 1 93.5 86 ASP A C 1
ATOM 751 O O . ASP A 1 86 ? 14.531 -0.394 -5.906 1 93.5 86 ASP A O 1
ATOM 755 N N . VAL A 1 87 ? 13.438 -2.248 -6.625 1 92.38 87 VAL A N 1
ATOM 756 C CA . VAL A 1 87 ? 12.977 -2.598 -5.285 1 92.38 87 VAL A CA 1
ATOM 757 C C . VAL A 1 87 ? 14.18 -2.805 -4.363 1 92.38 87 VAL A C 1
ATOM 759 O O . VAL A 1 87 ? 14.055 -2.688 -3.143 1 92.38 87 VAL A O 1
ATOM 762 N N . LYS A 1 88 ? 15.281 -3.16 -4.891 1 91.69 88 LYS A N 1
ATOM 763 C CA . LYS A 1 88 ? 16.484 -3.346 -4.078 1 91.69 88 LYS A CA 1
ATOM 764 C C . LYS A 1 88 ? 17.062 -2.004 -3.652 1 91.69 88 LYS A C 1
ATOM 766 O O . LYS A 1 88 ? 17.75 -1.914 -2.627 1 91.69 88 LYS A O 1
ATOM 771 N N . LYS A 1 89 ? 16.812 -0.95 -4.441 1 94.94 89 LYS A N 1
ATOM 772 C CA . LYS A 1 89 ? 17.453 0.345 -4.234 1 94.94 89 LYS A CA 1
ATOM 773 C C . LYS A 1 89 ? 16.547 1.292 -3.461 1 94.94 89 LYS A C 1
ATOM 775 O O . LYS A 1 89 ? 17.016 2.148 -2.713 1 94.94 89 LYS A O 1
ATOM 780 N N . VAL A 1 90 ? 15.281 1.145 -3.664 1 96.06 90 VAL A N 1
ATOM 781 C CA . VAL A 1 90 ? 14.336 2.09 -3.086 1 96.06 90 VAL A CA 1
ATOM 782 C C . VAL A 1 90 ? 13.234 1.33 -2.342 1 96.06 90 VAL A C 1
ATOM 784 O O . VAL A 1 90 ? 12.695 0.344 -2.854 1 96.06 90 VAL A O 1
ATOM 787 N N . HIS A 1 91 ? 12.93 1.738 -1.184 1 93.75 91 HIS A N 1
ATOM 788 C CA . HIS A 1 91 ? 11.812 1.208 -0.411 1 93.75 91 HIS A CA 1
ATOM 789 C C . HIS A 1 91 ? 10.914 2.33 0.102 1 93.75 91 HIS A C 1
ATOM 791 O O . HIS A 1 91 ? 11.406 3.359 0.569 1 93.75 91 HIS A O 1
ATOM 797 N N . VAL A 1 92 ? 9.656 2.125 -0.06 1 93.69 92 VAL A N 1
ATOM 798 C CA . VAL A 1 92 ? 8.68 3.145 0.326 1 93.69 92 VAL A CA 1
ATOM 799 C C . VAL A 1 92 ? 7.68 2.555 1.316 1 93.69 92 VAL A C 1
ATOM 801 O O . VAL A 1 92 ? 7.105 1.492 1.068 1 93.69 92 VAL A O 1
ATOM 804 N N . VAL A 1 93 ? 7.488 3.258 2.408 1 91.69 93 VAL A N 1
ATOM 805 C CA . VAL A 1 93 ? 6.559 2.826 3.447 1 91.69 93 VAL A CA 1
ATOM 806 C C . VAL A 1 93 ? 5.586 3.957 3.773 1 91.69 93 VAL A C 1
ATOM 808 O O . VAL A 1 93 ? 5.988 5.117 3.883 1 91.69 93 VAL A O 1
ATOM 811 N N . SER A 1 94 ? 4.332 3.576 3.895 1 92.06 94 SER A N 1
ATOM 812 C CA . SER A 1 94 ? 3.307 4.543 4.273 1 92.06 94 SER A CA 1
ATOM 813 C C . SER A 1 94 ? 2.645 4.16 5.594 1 92.06 94 SER A C 1
ATOM 815 O O . SER A 1 94 ? 2.578 2.98 5.941 1 92.06 94 SER A O 1
ATOM 817 N N . THR A 1 95 ? 2.256 5.188 6.324 1 87.12 95 THR A N 1
ATOM 818 C CA . THR A 1 95 ? 1.343 4.887 7.422 1 87.12 95 THR A CA 1
ATOM 819 C C . THR A 1 95 ? 0.038 4.297 6.895 1 87.12 95 THR A C 1
ATOM 821 O O . THR A 1 95 ? -0.232 4.348 5.691 1 87.12 95 THR A O 1
ATOM 824 N N . ASP A 1 96 ? -0.754 3.732 7.711 1 84.56 96 ASP A N 1
ATOM 825 C CA . ASP A 1 96 ? -1.907 2.941 7.293 1 84.56 96 ASP A CA 1
ATOM 826 C C . ASP A 1 96 ? -3.168 3.801 7.227 1 84.56 96 ASP A C 1
ATOM 828 O O . ASP A 1 96 ? -4.188 3.459 7.832 1 84.56 96 ASP A O 1
ATOM 832 N N . THR A 1 97 ? -3.092 4.891 6.531 1 89.25 97 THR A N 1
ATOM 833 C CA . THR A 1 97 ? -4.262 5.711 6.238 1 89.25 97 THR A CA 1
ATOM 834 C C . THR A 1 97 ? -4.418 5.918 4.734 1 89.25 97 THR A C 1
ATOM 836 O O . THR A 1 97 ? -3.428 5.961 4.004 1 89.25 97 THR A O 1
ATOM 839 N N . ASP A 1 98 ? -5.629 6.172 4.312 1 93.94 98 ASP A N 1
ATOM 840 C CA . ASP A 1 98 ? -5.938 6.312 2.895 1 93.94 98 ASP A CA 1
ATOM 841 C C . ASP A 1 98 ? -5.129 7.445 2.27 1 93.94 98 ASP A C 1
ATOM 843 O O . ASP A 1 98 ? -4.516 7.27 1.214 1 93.94 98 ASP A O 1
ATOM 847 N N . ARG A 1 99 ? -5.113 8.531 2.934 1 94.81 99 ARG A N 1
ATOM 848 C CA . ARG A 1 99 ? -4.523 9.727 2.348 1 94.81 99 ARG A CA 1
ATOM 849 C C . ARG A 1 99 ? -3.006 9.602 2.258 1 94.81 99 ARG A C 1
ATOM 851 O O . ARG A 1 99 ? -2.391 10.117 1.322 1 94.81 99 ARG A O 1
ATOM 858 N N . THR A 1 100 ? -2.371 8.93 3.203 1 95.25 100 THR A N 1
ATOM 859 C CA . THR A 1 100 ? -0.921 8.789 3.145 1 95.25 100 THR A CA 1
ATOM 860 C C . THR A 1 100 ? -0.518 7.781 2.074 1 95.25 100 THR A C 1
ATOM 862 O O . THR A 1 100 ? 0.485 7.969 1.383 1 95.25 100 THR A O 1
ATOM 865 N N . ILE A 1 101 ? -1.302 6.758 1.946 1 95.81 101 ILE A N 1
ATOM 866 C CA . ILE A 1 101 ? -1.026 5.762 0.915 1 95.81 101 ILE A CA 1
ATOM 867 C C . ILE A 1 101 ? -1.167 6.398 -0.466 1 95.81 101 ILE A C 1
ATOM 869 O O . ILE A 1 101 ? -0.256 6.312 -1.293 1 95.81 101 ILE A O 1
ATOM 873 N N . ALA A 1 102 ? -2.25 7.074 -0.65 1 97.75 102 ALA A N 1
ATOM 874 C CA . ALA A 1 102 ? -2.504 7.734 -1.928 1 97.75 102 ALA A CA 1
ATOM 875 C C . ALA A 1 102 ? -1.436 8.789 -2.223 1 97.75 102 ALA A C 1
ATOM 877 O O . ALA A 1 102 ? -1.009 8.938 -3.369 1 97.75 102 ALA A O 1
ATOM 878 N N . SER A 1 103 ? -1.026 9.492 -1.188 1 97.88 103 SER A N 1
ATOM 879 C CA . SER A 1 103 ? 0.036 10.477 -1.344 1 97.88 103 SER A CA 1
ATOM 880 C C . SER A 1 103 ? 1.338 9.828 -1.796 1 97.88 103 SER A C 1
ATOM 882 O O . SER A 1 103 ? 2.033 10.352 -2.666 1 97.88 103 SER A O 1
ATOM 884 N N . GLY A 1 104 ? 1.614 8.727 -1.166 1 97.81 104 GLY A N 1
ATOM 885 C CA . GLY A 1 104 ? 2.801 7.988 -1.575 1 97.81 104 GLY A CA 1
ATOM 886 C C . GLY A 1 104 ? 2.76 7.551 -3.027 1 97.81 104 GLY A C 1
ATOM 887 O O . GLY A 1 104 ? 3.762 7.648 -3.74 1 97.81 104 GLY A O 1
ATOM 888 N N . GLU A 1 105 ? 1.636 7.078 -3.461 1 98.06 105 GLU A N 1
ATOM 889 C CA . GLU A 1 105 ? 1.463 6.648 -4.844 1 98.06 105 GLU A CA 1
ATOM 890 C C . GLU A 1 105 ? 1.672 7.805 -5.816 1 98.06 105 GLU A C 1
ATOM 892 O O . GLU A 1 105 ? 2.328 7.648 -6.848 1 98.06 105 GLU A O 1
ATOM 897 N N . ALA A 1 106 ? 1.114 8.93 -5.492 1 98.19 106 ALA A N 1
ATOM 898 C CA . ALA A 1 106 ? 1.251 10.109 -6.34 1 98.19 106 ALA A CA 1
ATOM 899 C C . ALA A 1 106 ? 2.707 10.555 -6.43 1 98.19 106 ALA A C 1
ATOM 901 O O . ALA A 1 106 ? 3.197 10.891 -7.512 1 98.19 106 ALA A O 1
ATOM 902 N N . MET A 1 107 ? 3.344 10.586 -5.293 1 98.38 107 MET A N 1
ATOM 903 C CA . MET A 1 107 ? 4.754 10.961 -5.254 1 98.38 107 MET A CA 1
ATOM 904 C C . MET A 1 107 ? 5.59 10.023 -6.121 1 98.38 107 MET A C 1
ATOM 906 O O . MET A 1 107 ? 6.457 10.477 -6.871 1 98.38 107 MET A O 1
ATOM 910 N N . LEU A 1 108 ? 5.293 8.75 -6.066 1 98.44 108 LEU A N 1
ATOM 911 C CA . LEU A 1 108 ? 6.059 7.754 -6.812 1 98.44 108 LEU A CA 1
ATOM 912 C C . LEU A 1 108 ? 5.809 7.883 -8.312 1 98.44 108 LEU A C 1
ATOM 914 O O . LEU A 1 108 ? 6.699 7.621 -9.117 1 98.44 108 LEU A O 1
ATOM 918 N N . PHE A 1 109 ? 4.621 8.273 -8.664 1 98.19 109 PHE A N 1
ATOM 919 C CA . PHE A 1 109 ? 4.34 8.523 -10.07 1 98.19 109 PHE A CA 1
ATOM 920 C C . PHE A 1 109 ? 5.211 9.656 -10.602 1 98.19 109 PHE A C 1
ATOM 922 O O . PHE A 1 109 ? 5.809 9.539 -11.672 1 98.19 109 PHE A O 1
ATOM 929 N N . GLY A 1 110 ? 5.312 10.719 -9.867 1 97.88 110 GLY A N 1
ATOM 930 C CA . GLY A 1 110 ? 6.168 11.82 -10.266 1 97.88 110 GLY A CA 1
ATOM 931 C C . GLY A 1 110 ? 7.641 11.453 -10.305 1 97.88 110 GLY A C 1
ATOM 932 O O . GLY A 1 110 ? 8.375 11.906 -11.18 1 97.88 110 GLY A O 1
ATOM 933 N N . PHE A 1 111 ? 8.055 10.641 -9.422 1 98.06 111 PHE A N 1
ATOM 934 C CA . PHE A 1 111 ? 9.453 10.281 -9.25 1 98.06 111 PHE A CA 1
ATOM 935 C C . PHE A 1 111 ? 9.891 9.273 -10.305 1 98.06 111 PHE A C 1
ATOM 937 O O . PHE A 1 111 ? 10.984 9.383 -10.859 1 98.06 111 PHE A O 1
ATOM 944 N N . PHE A 1 112 ? 8.984 8.266 -10.586 1 97.69 112 PHE A N 1
ATOM 945 C CA . PHE A 1 112 ? 9.375 7.16 -11.453 1 97.69 112 PHE A CA 1
ATOM 946 C C . PHE A 1 112 ? 8.336 6.938 -12.547 1 97.69 112 PHE A C 1
ATOM 948 O O . PHE A 1 112 ? 7.719 5.875 -12.617 1 97.69 112 PHE A O 1
ATOM 955 N N . PRO A 1 113 ? 8.242 7.91 -13.414 1 95.94 113 PRO A N 1
ATOM 956 C CA . PRO A 1 113 ? 7.402 7.629 -14.586 1 95.94 113 PRO A CA 1
ATOM 957 C C . PRO A 1 113 ? 7.973 6.52 -15.469 1 95.94 113 PRO A C 1
ATOM 959 O O . PRO A 1 113 ? 9.133 6.133 -15.305 1 95.94 113 PRO A O 1
ATOM 962 N N . THR A 1 114 ? 7.094 5.973 -16.312 1 94.19 114 THR A N 1
ATOM 963 C CA . THR A 1 114 ? 7.551 4.906 -17.188 1 94.19 114 THR A CA 1
ATOM 964 C C . THR A 1 114 ? 8.664 5.398 -18.109 1 94.19 114 THR A C 1
ATOM 966 O O . THR A 1 114 ? 8.734 6.59 -18.422 1 94.19 114 THR A O 1
ATOM 969 N N . THR A 1 115 ? 9.531 4.527 -18.375 1 91.19 115 THR A N 1
ATOM 970 C CA . THR A 1 115 ? 10.539 4.711 -19.406 1 91.19 115 THR A CA 1
ATOM 971 C C . THR A 1 115 ? 10.219 3.859 -20.641 1 91.19 115 THR A C 1
ATOM 973 O O . THR A 1 115 ? 9.195 3.174 -20.672 1 91.19 115 THR A O 1
ATOM 976 N N . ASN A 1 116 ? 11.008 3.959 -21.625 1 86.75 116 ASN A N 1
ATOM 977 C CA . ASN A 1 116 ? 10.789 3.145 -22.812 1 86.75 116 ASN A CA 1
ATOM 978 C C . ASN A 1 116 ? 10.766 1.656 -22.469 1 86.75 116 ASN A C 1
ATOM 980 O O . ASN A 1 116 ? 9.922 0.915 -22.969 1 86.75 116 ASN A O 1
ATOM 984 N N . GLU A 1 117 ? 11.586 1.308 -21.562 1 86.19 117 GLU A N 1
ATOM 985 C CA . GLU A 1 117 ? 11.719 -0.103 -21.203 1 86.19 117 GLU A CA 1
ATOM 986 C C . GLU A 1 117 ? 10.602 -0.544 -20.266 1 86.19 117 GLU A C 1
ATOM 988 O O . GLU A 1 117 ? 10.211 -1.715 -20.266 1 86.19 117 GLU A O 1
ATOM 993 N N . SER A 1 118 ? 10.047 0.409 -19.578 1 89.81 118 SER A N 1
ATOM 994 C CA . SER A 1 118 ? 9.086 0.043 -18.547 1 89.81 118 SER A CA 1
ATOM 995 C C . SER A 1 118 ? 7.652 0.343 -19 1 89.81 118 SER A C 1
ATOM 997 O O . SER A 1 118 ? 6.719 0.249 -18.188 1 89.81 118 SER A O 1
ATOM 999 N N . THR A 1 119 ? 7.508 0.656 -20.234 1 91.44 119 THR A N 1
ATOM 1000 C CA . THR A 1 119 ? 6.172 0.936 -20.75 1 91.44 119 THR A CA 1
ATOM 1001 C C . THR A 1 119 ? 5.363 -0.351 -20.891 1 91.44 119 THR A C 1
ATOM 1003 O O . THR A 1 119 ? 5.77 -1.271 -21.609 1 91.44 119 THR A O 1
ATOM 1006 N N . TRP A 1 120 ? 4.297 -0.443 -20.266 1 93.38 120 TRP A N 1
ATOM 1007 C CA . TRP A 1 120 ? 3.475 -1.648 -20.266 1 93.38 120 TRP A CA 1
ATOM 1008 C C . TRP A 1 120 ? 2.205 -1.44 -21.094 1 93.38 120 TRP A C 1
ATOM 1010 O O . TRP A 1 120 ? 1.536 -2.406 -21.469 1 93.38 120 TRP A O 1
ATOM 1020 N N . LEU A 1 121 ? 1.879 -0.261 -21.297 1 92.62 121 LEU A N 1
ATOM 1021 C CA . LEU A 1 121 ? 0.769 0.164 -22.141 1 92.62 121 LEU A CA 1
ATOM 1022 C C . LEU A 1 121 ? 1.139 1.411 -22.938 1 92.62 121 LEU A C 1
ATOM 1024 O O . LEU A 1 121 ? 1.593 2.404 -22.375 1 92.62 121 LEU A O 1
ATOM 1028 N N . GLU A 1 122 ? 0.93 1.364 -24.172 1 90.69 122 GLU A N 1
ATOM 1029 C CA . GLU A 1 122 ? 1.321 2.479 -25.031 1 90.69 122 GLU A CA 1
ATOM 1030 C C . GLU A 1 122 ? 0.687 3.785 -24.562 1 90.69 122 GLU A C 1
ATOM 1032 O O . GLU A 1 122 ? -0.524 3.85 -24.344 1 90.69 122 GLU A O 1
ATOM 1037 N N . GLY A 1 123 ? 1.539 4.785 -24.375 1 90.25 123 GLY A N 1
ATOM 1038 C CA . GLY A 1 123 ? 1.058 6.105 -24 1 90.25 123 GLY A CA 1
ATOM 1039 C C . GLY A 1 123 ? 0.902 6.289 -22.5 1 90.25 123 GLY A C 1
ATOM 1040 O O . GLY A 1 123 ? 0.674 7.402 -22.031 1 90.25 123 GLY A O 1
ATOM 1041 N N . GLU A 1 124 ? 0.996 5.223 -21.781 1 92.44 124 GLU A N 1
ATOM 1042 C CA . GLU A 1 124 ? 0.824 5.301 -20.344 1 92.44 124 GLU A CA 1
ATOM 1043 C C . GLU A 1 124 ? 2.143 5.633 -19.641 1 92.44 124 GLU A C 1
ATOM 1045 O O . GLU A 1 124 ? 3.152 4.961 -19.859 1 92.44 124 GLU A O 1
ATOM 1050 N N . THR A 1 125 ? 2.086 6.648 -18.781 1 94.62 125 THR A N 1
ATOM 1051 C CA . THR A 1 125 ? 3.316 7.09 -18.125 1 94.62 125 THR A CA 1
ATOM 1052 C C . THR A 1 125 ? 3.369 6.609 -16.672 1 94.62 125 THR A C 1
ATOM 1054 O O . THR A 1 125 ? 4.41 6.695 -16.031 1 94.62 125 THR A O 1
ATOM 1057 N N . TRP A 1 126 ? 2.252 6.152 -16.234 1 96.94 126 TRP A N 1
ATOM 1058 C CA . TRP A 1 126 ? 2.211 5.625 -14.875 1 96.94 126 TRP A CA 1
ATOM 1059 C C . TRP A 1 126 ? 2.557 4.137 -14.859 1 96.94 126 TRP A C 1
ATOM 1061 O O . TRP A 1 126 ? 2.215 3.404 -15.789 1 96.94 126 TRP A O 1
ATOM 1071 N N . ARG A 1 127 ? 3.141 3.684 -13.852 1 96.69 127 ARG A N 1
ATOM 1072 C CA . ARG A 1 127 ? 3.371 2.266 -13.594 1 96.69 127 ARG A CA 1
ATOM 1073 C C . ARG A 1 127 ? 3.195 1.948 -12.109 1 96.69 127 ARG A C 1
ATOM 1075 O O . ARG A 1 127 ? 3.412 2.809 -11.258 1 96.69 127 ARG A O 1
ATOM 1082 N N . PRO A 1 128 ? 2.832 0.724 -11.805 1 97.5 128 PRO A N 1
ATOM 1083 C CA . PRO A 1 128 ? 2.678 0.371 -10.391 1 97.5 128 PRO A CA 1
ATOM 1084 C C . PRO A 1 128 ? 4.016 0.246 -9.664 1 97.5 128 PRO A C 1
ATOM 1086 O O . PRO A 1 128 ? 4.961 -0.339 -10.203 1 97.5 128 PRO A O 1
ATOM 1089 N N . ILE A 1 129 ? 4.117 0.847 -8.57 1 97.06 129 ILE A N 1
ATOM 1090 C CA . ILE A 1 129 ? 5.262 0.761 -7.668 1 97.06 129 ILE A CA 1
ATOM 1091 C C . ILE A 1 129 ? 4.785 0.421 -6.258 1 97.06 129 ILE A C 1
ATOM 1093 O O . ILE A 1 129 ? 3.963 1.139 -5.684 1 97.06 129 ILE A O 1
ATOM 1097 N N . PRO A 1 130 ? 5.309 -0.665 -5.719 1 94.62 130 PRO A N 1
ATOM 1098 C CA . PRO A 1 130 ? 4.789 -1.129 -4.434 1 94.62 130 PRO A CA 1
ATOM 1099 C C . PRO A 1 130 ? 5.066 -0.149 -3.295 1 94.62 130 PRO A C 1
ATOM 1101 O O . PRO A 1 130 ? 6.188 0.351 -3.164 1 94.62 130 PRO A O 1
ATOM 1104 N N . ILE A 1 131 ? 4.066 0.129 -2.553 1 93.38 131 ILE A N 1
ATOM 1105 C CA . ILE A 1 131 ? 4.145 0.881 -1.305 1 93.38 131 ILE A CA 1
ATOM 1106 C C . ILE A 1 131 ? 3.674 0.007 -0.144 1 93.38 131 ILE A C 1
ATOM 1108 O O . ILE A 1 131 ? 2.564 -0.529 -0.173 1 93.38 131 ILE A O 1
ATOM 1112 N N . TYR A 1 132 ? 4.465 -0.17 0.804 1 89 132 TYR A N 1
ATOM 1113 C CA . TYR A 1 132 ? 4.105 -0.991 1.955 1 89 132 TYR A CA 1
ATOM 1114 C C . TYR A 1 132 ? 3.41 -0.157 3.025 1 89 132 TYR A C 1
ATOM 1116 O O . TYR A 1 132 ? 3.711 1.028 3.189 1 89 132 TYR A O 1
ATOM 1124 N N . THR A 1 133 ? 2.408 -0.772 3.553 1 86 133 THR A N 1
ATOM 1125 C CA . THR A 1 133 ? 1.706 -0.052 4.609 1 86 133 THR A CA 1
ATOM 1126 C C . THR A 1 133 ? 2.031 -0.646 5.977 1 86 133 THR A C 1
ATOM 1128 O O . THR A 1 133 ? 2.137 -1.865 6.121 1 86 133 THR A O 1
ATOM 1131 N N . ALA A 1 134 ? 2.51 -0.017 6.781 1 64.94 134 ALA A N 1
ATOM 1132 C CA . ALA A 1 134 ? 2.895 -0.474 8.117 1 64.94 134 ALA A CA 1
ATOM 1133 C C . ALA A 1 134 ? 1.717 -0.393 9.078 1 64.94 134 ALA A C 1
ATOM 1135 O O . ALA A 1 134 ? 1.175 0.689 9.32 1 64.94 134 ALA A O 1
ATOM 1136 N N . PRO A 1 135 ? 0.987 -1.724 9.273 1 50.28 135 PRO A N 1
ATOM 1137 C CA . PRO A 1 135 ? -0.102 -1.615 10.242 1 50.28 135 PRO A CA 1
ATOM 1138 C C . PRO A 1 135 ? 0.32 -0.898 11.523 1 50.28 135 PRO A C 1
ATOM 1140 O O . PRO A 1 135 ? 1.511 -0.842 11.844 1 50.28 135 PRO A O 1
ATOM 1143 N N . GLN A 1 136 ? -0.747 -0.389 12.188 1 40.19 136 GLN A N 1
ATOM 1144 C CA . GLN A 1 136 ? -0.583 0.015 13.578 1 40.19 136 GLN A CA 1
ATOM 1145 C C . GLN A 1 136 ? -0.039 -1.133 14.422 1 40.19 136 GLN A C 1
ATOM 1147 O O . GLN A 1 136 ? -0.608 -2.227 14.438 1 40.19 136 GLN A O 1
ATOM 1152 N N . GLY A 1 137 ? 1.329 -1.177 14.781 1 38.06 137 GLY A N 1
ATOM 1153 C CA . GLY A 1 137 ? 1.97 -2.207 15.578 1 38.06 137 GLY A CA 1
ATOM 1154 C C . GLY A 1 137 ? 3.07 -2.941 14.844 1 38.06 137 GLY A C 1
ATOM 1155 O O . GLY A 1 137 ? 3.592 -3.945 15.328 1 38.06 137 GLY A O 1
ATOM 1156 N N . ALA A 1 138 ? 3.059 -2.889 13.594 1 39.59 138 ALA A N 1
ATOM 1157 C CA . ALA A 1 138 ? 4.117 -3.605 12.891 1 39.59 138 ALA A CA 1
ATOM 1158 C C . ALA A 1 138 ? 5.48 -3.332 13.516 1 39.59 138 ALA A C 1
ATOM 1160 O O . ALA A 1 138 ? 5.672 -2.305 14.172 1 39.59 138 ALA A O 1
ATOM 1161 N N . PRO A 1 139 ? 6.355 -4.199 13.359 1 36 139 PRO A N 1
ATOM 1162 C CA . PRO A 1 139 ? 7.676 -3.932 13.938 1 36 139 PRO A CA 1
ATOM 1163 C C . PRO A 1 139 ? 8.164 -2.51 13.656 1 36 139 PRO A C 1
ATOM 1165 O O . PRO A 1 139 ? 7.527 -1.772 12.898 1 36 139 PRO A O 1
ATOM 1168 N N . SER A 1 140 ? 9.594 -2.16 13.555 1 40.34 140 SER A N 1
ATOM 1169 C CA . SER A 1 140 ? 10.492 -1.064 13.898 1 40.34 140 SER A CA 1
ATOM 1170 C C . SER A 1 140 ? 10.266 0.142 12.992 1 40.34 140 SER A C 1
ATOM 1172 O O . SER A 1 140 ? 10.266 1.283 13.461 1 40.34 140 SER A O 1
ATOM 1174 N N . SER A 1 141 ? 10.133 -0.03 11.836 1 38.56 141 SER A N 1
ATOM 1175 C CA . SER A 1 141 ? 10.297 1.194 11.055 1 38.56 141 SER A CA 1
ATOM 1176 C C . SER A 1 141 ? 9.055 2.078 11.156 1 38.56 141 SER A C 1
ATOM 1178 O O . SER A 1 141 ? 9.164 3.305 11.211 1 38.56 141 SER A O 1
ATOM 1180 N N . VAL A 1 142 ? 7.852 1.461 11.062 1 39.41 142 VAL A N 1
ATOM 1181 C CA . VAL A 1 142 ? 6.625 2.254 11.062 1 39.41 142 VAL A CA 1
ATOM 1182 C C . VAL A 1 142 ? 6.281 2.674 12.484 1 39.41 142 VAL A C 1
ATOM 1184 O O . VAL A 1 142 ? 5.73 3.758 12.703 1 39.41 142 VAL A O 1
ATOM 1187 N N . LYS A 1 143 ? 6.527 1.696 13.398 1 43.94 143 LYS A N 1
ATOM 1188 C CA . LYS A 1 143 ? 6.523 2.152 14.781 1 43.94 143 LYS A CA 1
ATOM 1189 C C . LYS A 1 143 ? 7.301 3.459 14.938 1 43.94 143 LYS A C 1
ATOM 1191 O O . LYS A 1 143 ? 7.004 4.262 15.82 1 43.94 143 LYS A O 1
ATOM 1196 N N . LEU A 1 144 ? 8.148 3.518 14 1 38.38 144 LEU A N 1
ATOM 1197 C CA . LEU A 1 144 ? 9.008 4.691 14.023 1 38.38 144 LEU A CA 1
ATOM 1198 C C . LEU A 1 144 ? 8.234 5.941 13.609 1 38.38 144 LEU A C 1
ATOM 1200 O O . LEU A 1 144 ? 8.641 7.062 13.945 1 38.38 144 LEU A O 1
ATOM 1204 N N . MET A 1 145 ? 7.176 5.562 12.836 1 36.56 145 MET A N 1
ATOM 1205 C CA . MET A 1 145 ? 6.566 6.746 12.234 1 36.56 145 MET A CA 1
ATOM 1206 C C . MET A 1 145 ? 5.41 7.254 13.094 1 36.56 145 MET A C 1
ATOM 1208 O O . MET A 1 145 ? 4.98 8.398 12.945 1 36.56 145 MET A O 1
ATOM 1212 N N . LYS A 1 146 ? 4.812 6.258 13.883 1 42 146 LYS A N 1
ATOM 1213 C CA . LYS A 1 146 ? 3.719 6.773 14.703 1 42 146 LYS A CA 1
ATOM 1214 C C . LYS A 1 146 ? 4.23 7.289 16.047 1 42 146 LYS A C 1
ATOM 1216 O O . LYS A 1 146 ? 4.836 6.539 16.812 1 42 146 LYS A O 1
ATOM 1221 N N . ALA A 1 147 ? 4.453 8.383 16.047 1 39.75 147 ALA A N 1
ATOM 1222 C CA . ALA A 1 147 ? 4.875 9.117 17.25 1 39.75 147 ALA A CA 1
ATOM 1223 C C . ALA A 1 147 ? 4.098 8.656 18.469 1 39.75 147 ALA A C 1
ATOM 1225 O O . ALA A 1 147 ? 4.367 9.102 19.594 1 39.75 147 ALA A O 1
ATOM 1226 N N . LYS A 1 148 ? 3.047 7.836 18.234 1 37.78 148 LYS A N 1
ATOM 1227 C CA . LYS A 1 148 ? 2.225 7.598 19.406 1 37.78 148 LYS A CA 1
ATOM 1228 C C . LYS A 1 148 ? 2.713 6.371 20.188 1 37.78 148 LYS A C 1
ATOM 1230 O O . LYS A 1 148 ? 2.039 5.898 21.094 1 37.78 148 LYS A O 1
ATOM 1235 N N . PHE A 1 149 ? 3.721 5.695 19.75 1 39.03 149 PHE A N 1
ATOM 1236 C CA . PHE A 1 149 ? 4.238 4.504 20.422 1 39.03 149 PHE A CA 1
ATOM 1237 C C . PHE A 1 149 ? 4.387 4.738 21.906 1 39.03 149 PHE A C 1
ATOM 1239 O O . PHE A 1 149 ? 4.094 3.848 22.719 1 39.03 149 PHE A O 1
ATOM 1246 N N . PHE A 1 150 ? 4.801 5.855 22.156 1 37.97 150 PHE A N 1
ATOM 1247 C CA . PHE A 1 150 ? 5.047 6.098 23.578 1 37.97 150 PHE A CA 1
ATOM 1248 C C . PHE A 1 150 ? 3.754 6.008 24.375 1 37.97 150 PHE A C 1
ATOM 1250 O O . PHE A 1 150 ? 3.754 5.539 25.516 1 37.97 150 PHE A O 1
ATOM 1257 N N . GLN A 1 151 ? 2.738 6.273 23.609 1 38.84 151 GLN A N 1
ATOM 1258 C CA . GLN A 1 151 ? 1.51 6.207 24.391 1 38.84 151 GLN A CA 1
ATOM 1259 C C . GLN A 1 151 ? 1.156 4.766 24.75 1 38.84 151 GLN A C 1
ATOM 1261 O O . GLN A 1 151 ? 0.761 4.477 25.875 1 38.84 151 GLN A O 1
ATOM 1266 N N . TYR A 1 152 ? 1.468 3.965 23.812 1 39.5 152 TYR A N 1
ATOM 1267 C CA . TYR A 1 152 ? 1.138 2.572 24.094 1 39.5 152 TYR A CA 1
ATOM 1268 C C . TYR A 1 152 ? 2.15 1.953 25.047 1 39.5 152 TYR A C 1
ATOM 1270 O O . TYR A 1 152 ? 1.779 1.196 25.953 1 39.5 152 TYR A O 1
ATOM 1278 N N . PHE A 1 153 ? 3.34 2.285 24.781 1 38.91 153 PHE A N 1
ATOM 1279 C CA . PHE A 1 153 ? 4.324 1.787 25.734 1 38.91 153 PHE A CA 1
ATOM 1280 C C . PHE A 1 153 ? 4.055 2.336 27.141 1 38.91 153 PHE A C 1
ATOM 1282 O O . PHE A 1 153 ? 4.133 1.602 28.125 1 38.91 153 PHE A O 1
ATOM 1289 N N . LEU A 1 154 ? 3.676 3.559 27.109 1 39.19 154 LEU A N 1
ATOM 1290 C CA . LEU A 1 154 ? 3.334 4.148 28.406 1 39.19 154 LEU A CA 1
ATOM 1291 C C . LEU A 1 154 ? 2.066 3.518 28.969 1 39.19 154 LEU A C 1
ATOM 1293 O O . LEU A 1 154 ? 1.997 3.221 30.172 1 39.19 154 LEU A O 1
ATOM 1297 N N . ILE A 1 155 ? 1.205 3.193 28.078 1 41.88 155 ILE A N 1
ATOM 1298 C CA . ILE A 1 155 ? -0.001 2.5 28.516 1 41.88 155 ILE A CA 1
ATOM 1299 C C . ILE A 1 155 ? 0.352 1.085 28.969 1 41.88 155 ILE A C 1
ATOM 1301 O O . ILE A 1 155 ? -0.109 0.628 30.016 1 41.88 155 ILE A O 1
ATOM 1305 N N . PHE A 1 156 ? 1.104 0.516 28.141 1 40.19 156 PHE A N 1
ATOM 1306 C CA . PHE A 1 156 ? 1.553 -0.814 28.547 1 40.19 156 PHE A CA 1
ATOM 1307 C C . PHE A 1 156 ? 2.367 -0.752 29.828 1 40.19 156 PHE A C 1
ATOM 1309 O O . PHE A 1 156 ? 2.172 -1.567 30.734 1 40.19 156 PHE A O 1
ATOM 1316 N N . PHE A 1 157 ? 3.211 0.196 29.859 1 40.19 157 PHE A N 1
ATOM 1317 C CA . PHE A 1 157 ? 3.99 0.376 31.078 1 40.19 157 PHE A CA 1
ATOM 1318 C C . PHE A 1 157 ? 3.088 0.751 32.25 1 40.19 157 PHE A C 1
ATOM 1320 O O . PHE A 1 157 ? 3.236 0.219 33.344 1 40.19 157 PHE A O 1
ATOM 1327 N N . ILE A 1 158 ? 2.1 1.525 31.969 1 42.59 158 ILE A N 1
ATOM 1328 C CA . ILE A 1 158 ? 1.109 1.872 32.969 1 42.59 158 ILE A CA 1
ATOM 1329 C C . ILE A 1 158 ? 0.291 0.636 33.344 1 42.59 158 ILE A C 1
ATOM 1331 O O . ILE A 1 158 ? 0.061 0.364 34.531 1 42.59 158 ILE A O 1
ATOM 1335 N N . PHE A 1 159 ? -0.064 0.038 32.312 1 41.28 159 PHE A N 1
ATOM 1336 C CA . PHE A 1 159 ? -0.808 -1.193 32.531 1 41.28 159 PHE A CA 1
ATOM 1337 C C . PHE A 1 159 ? 0.061 -2.223 33.25 1 41.28 159 PHE A C 1
ATOM 1339 O O . PHE A 1 159 ? -0.385 -2.867 34.219 1 41.28 159 PHE A O 1
ATOM 1346 N N . PHE A 1 160 ? 1.189 -2.34 32.719 1 40.94 160 PHE A N 1
ATOM 1347 C CA . PHE A 1 160 ? 2.129 -3.234 33.375 1 40.94 160 PHE A CA 1
ATOM 1348 C C . PHE A 1 160 ? 2.434 -2.748 34.812 1 40.94 160 PHE A C 1
ATOM 1350 O O . PHE A 1 160 ? 2.465 -3.541 35.75 1 40.94 160 PHE A O 1
ATOM 1357 N N . MET A 1 161 ? 2.625 -1.453 34.844 1 41.06 161 MET A N 1
ATOM 1358 C CA . MET A 1 161 ? 2.818 -0.887 36.188 1 41.06 161 MET A CA 1
ATOM 1359 C C . MET A 1 161 ? 1.55 -1.02 37.031 1 41.06 161 MET A C 1
ATOM 1361 O O . MET A 1 161 ? 1.615 -1.351 38.219 1 41.06 161 MET A O 1
ATOM 1365 N N . TYR A 1 162 ? 0.516 -0.698 36.344 1 40.53 162 TYR A N 1
ATOM 1366 C CA . TYR A 1 162 ? -0.751 -0.894 37.062 1 40.53 162 TYR A CA 1
ATOM 1367 C C . TYR A 1 162 ? -0.947 -2.359 37.438 1 40.53 162 TYR A C 1
ATOM 1369 O O . TYR A 1 162 ? -1.368 -2.67 38.531 1 40.53 162 TYR A O 1
ATOM 1377 N N . PHE A 1 163 ? -0.726 -3.152 36.438 1 41.28 163 PHE A N 1
ATOM 1378 C CA . PHE A 1 163 ? -0.83 -4.574 36.75 1 41.28 163 PHE A CA 1
ATOM 1379 C C . PHE A 1 163 ? 0.205 -4.98 37.812 1 41.28 163 PHE A C 1
ATOM 1381 O O . PHE A 1 163 ? -0.104 -5.727 38.719 1 41.28 163 PHE A O 1
ATOM 1388 N N . ASN A 1 164 ? 1.366 -4.512 37.531 1 39.06 164 ASN A N 1
ATOM 1389 C CA . ASN A 1 164 ? 2.369 -4.793 38.562 1 39.06 164 ASN A CA 1
ATOM 1390 C C . ASN A 1 164 ? 2.078 -4.039 39.875 1 39.06 164 ASN A C 1
ATOM 1392 O O . ASN A 1 164 ? 2.266 -4.578 40.969 1 39.06 164 ASN A O 1
ATOM 1396 N N . ILE A 1 165 ? 1.601 -2.834 39.625 1 41.88 165 ILE A N 1
ATOM 1397 C CA . ILE A 1 165 ? 1.219 -2.1 40.812 1 41.88 165 ILE A CA 1
ATOM 1398 C C . ILE A 1 165 ? 0.013 -2.771 41.469 1 41.88 165 ILE A C 1
ATOM 1400 O O . ILE A 1 165 ? -0.038 -2.916 42.688 1 41.88 165 ILE A O 1
ATOM 1404 N N . PHE A 1 166 ? -0.918 -3.098 40.625 1 40.78 166 PHE A N 1
ATOM 1405 C CA . PHE A 1 166 ? -2.049 -3.807 41.219 1 40.78 166 PHE A CA 1
ATOM 1406 C C . PHE A 1 166 ? -1.597 -5.113 41.875 1 40.78 166 PHE A C 1
ATOM 1408 O O . PHE A 1 166 ? -2.039 -5.457 42.969 1 40.78 166 PHE A O 1
ATOM 1415 N N . PHE A 1 167 ? -0.798 -5.805 41.125 1 40.22 167 PHE A N 1
ATOM 1416 C CA . PHE A 1 167 ? -0.27 -7.016 41.75 1 40.22 167 PHE A CA 1
ATOM 1417 C C . PHE A 1 167 ? 0.609 -6.672 42.938 1 40.22 167 PHE A C 1
ATOM 1419 O O . PHE A 1 167 ? 0.569 -7.359 43.969 1 40.22 167 PHE A O 1
ATOM 1426 N N . TYR A 1 168 ? 1.396 -5.582 42.688 1 36.34 168 TYR A N 1
ATOM 1427 C CA . TYR A 1 168 ? 2.238 -5.176 43.812 1 36.34 168 TYR A CA 1
ATOM 1428 C C . TYR A 1 168 ? 1.416 -4.469 44.906 1 36.34 168 TYR A C 1
ATOM 1430 O O . TYR A 1 168 ? 1.685 -4.617 46.094 1 36.34 168 TYR A O 1
ATOM 1438 N N . ILE A 1 169 ? 0.466 -3.629 44.406 1 40.41 169 ILE A N 1
ATOM 1439 C CA . ILE A 1 169 ? -0.355 -2.969 45.406 1 40.41 169 ILE A CA 1
ATOM 1440 C C . ILE A 1 169 ? -1.045 -4.02 46.281 1 40.41 169 ILE A C 1
ATOM 1442 O O . ILE A 1 169 ? -1.213 -3.822 47.469 1 40.41 169 ILE A O 1
ATOM 1446 N N . ARG A 1 170 ? -1.631 -5.023 45.656 1 36.69 170 ARG A N 1
ATOM 1447 C CA . ARG A 1 170 ? -2.246 -6.012 46.531 1 36.69 170 ARG A CA 1
ATOM 1448 C C . ARG A 1 170 ? -1.231 -6.566 47.531 1 36.69 170 ARG A C 1
ATOM 1450 O O . ARG A 1 170 ? -1.579 -6.875 48.688 1 36.69 170 ARG A O 1
ATOM 1457 N N . LYS A 1 171 ? -0.086 -6.953 46.969 1 37.41 171 LYS A N 1
ATOM 1458 C CA . LYS A 1 171 ? 0.803 -7.555 47.938 1 37.41 171 LYS A CA 1
ATOM 1459 C C . LYS A 1 171 ? 1.455 -6.488 48.812 1 37.41 171 LYS A C 1
ATOM 1461 O O . LYS A 1 171 ? 1.663 -6.703 50.031 1 37.41 171 LYS A O 1
ATOM 1466 N N . TYR A 1 172 ? 2.359 -5.461 48.312 1 38.19 172 TYR A N 1
ATOM 1467 C CA . TYR A 1 172 ? 3.193 -4.617 49.156 1 38.19 172 TYR A CA 1
ATOM 1468 C C . TYR A 1 172 ? 2.49 -3.303 49.469 1 38.19 172 TYR A C 1
ATOM 1470 O O . TYR A 1 172 ? 1.604 -2.867 48.719 1 38.19 172 TYR A O 1
ATOM 1478 N N . THR A 1 173 ? 2.791 -2.566 50.812 1 39.25 173 THR A N 1
ATOM 1479 C CA . THR A 1 173 ? 2.271 -1.432 51.562 1 39.25 173 THR A CA 1
ATOM 1480 C C . THR A 1 173 ? 2.123 -0.206 50.656 1 39.25 173 THR A C 1
ATOM 1482 O O . THR A 1 173 ? 2.791 -0.099 49.625 1 39.25 173 THR A O 1
ATOM 1485 N N . THR A 1 174 ? 1.105 0.816 51 1 39.91 174 THR A N 1
ATOM 1486 C CA . THR A 1 174 ? 0.648 2.117 50.531 1 39.91 174 THR A CA 1
ATOM 1487 C C . THR A 1 174 ? 1.832 3.002 50.156 1 39.91 174 THR A C 1
ATOM 1489 O O . THR A 1 174 ? 1.732 3.822 49.25 1 39.91 174 THR A O 1
ATOM 1492 N N . VAL A 1 175 ? 2.977 2.873 50.875 1 40.22 175 VAL A N 1
ATOM 1493 C CA . VAL A 1 175 ? 4.082 3.816 50.75 1 40.22 175 VAL A CA 1
ATOM 1494 C C . VAL A 1 175 ? 4.777 3.619 49.406 1 40.22 175 VAL A C 1
ATOM 1496 O O . VAL A 1 175 ? 5.109 4.59 48.719 1 40.22 175 VAL A O 1
ATOM 1499 N N . ILE A 1 176 ? 4.996 2.359 49.062 1 40.88 176 ILE A N 1
ATOM 1500 C CA . ILE A 1 176 ? 5.727 2.102 47.844 1 40.88 176 ILE A CA 1
ATOM 1501 C C . ILE A 1 176 ? 4.863 2.494 46.625 1 40.88 176 ILE A C 1
ATOM 1503 O O . ILE A 1 176 ? 5.367 3.025 45.656 1 40.88 176 ILE A O 1
ATOM 1507 N N . PHE A 1 177 ? 3.592 2.434 46.906 1 41.09 177 PHE A N 1
ATOM 1508 C CA . PHE A 1 177 ? 2.631 2.9 45.938 1 41.09 177 PHE A CA 1
ATOM 1509 C C . PHE A 1 177 ? 2.76 4.402 45.719 1 41.09 177 PHE A C 1
ATOM 1511 O O . PHE A 1 177 ? 2.809 4.871 44.562 1 41.09 177 PHE A O 1
ATOM 1518 N N . PHE A 1 178 ? 2.865 5.094 46.781 1 42 178 PHE A N 1
ATOM 1519 C CA . PHE A 1 178 ? 2.996 6.539 46.688 1 42 178 PHE A CA 1
ATOM 1520 C C . PHE A 1 178 ? 4.352 6.922 46.094 1 42 178 PHE A C 1
ATOM 1522 O O . PHE A 1 178 ? 4.457 7.879 45.344 1 42 178 PHE A O 1
ATOM 1529 N N . ARG A 1 179 ? 5.371 6.184 46.406 1 42.03 179 ARG A N 1
ATOM 1530 C CA . ARG A 1 179 ? 6.691 6.465 45.875 1 42.03 179 ARG A CA 1
ATOM 1531 C C . ARG A 1 179 ? 6.738 6.152 44.375 1 42.03 179 ARG A C 1
ATOM 1533 O O . ARG A 1 179 ? 7.344 6.891 43.594 1 42.03 179 ARG A O 1
ATOM 1540 N N . ILE A 1 180 ? 6.145 5.074 44.031 1 41.19 180 ILE A N 1
ATOM 1541 C CA . ILE A 1 180 ? 6.098 4.719 42.625 1 41.19 180 ILE A CA 1
ATOM 1542 C C . ILE A 1 180 ? 5.191 5.691 41.875 1 41.19 180 ILE A C 1
ATOM 1544 O O . ILE A 1 180 ? 5.539 6.168 40.781 1 41.19 180 ILE A O 1
ATOM 1548 N N . ILE A 1 181 ? 4.121 6.02 42.562 1 43.06 181 ILE A N 1
ATOM 1549 C CA . ILE A 1 181 ? 3.264 7.047 41.969 1 43.06 181 ILE A CA 1
ATOM 1550 C C . ILE A 1 181 ? 4.012 8.375 41.938 1 43.06 181 ILE A C 1
ATOM 1552 O O . ILE A 1 181 ? 3.932 9.117 40.938 1 43.06 181 ILE A O 1
ATOM 1556 N N . HIS A 1 182 ? 4.73 8.68 43.031 1 42.81 182 HIS A N 1
ATOM 1557 C CA . HIS A 1 182 ? 5.543 9.891 43.031 1 42.81 182 HIS A CA 1
ATOM 1558 C C . HIS A 1 182 ? 6.664 9.82 42 1 42.81 182 HIS A C 1
ATOM 1560 O O . HIS A 1 182 ? 6.98 10.828 41.375 1 42.81 182 HIS A O 1
ATOM 1566 N N . ALA A 1 183 ? 7.383 8.672 42.031 1 40.31 183 ALA A N 1
ATOM 1567 C CA . ALA A 1 183 ? 8.453 8.539 41.031 1 40.31 183 ALA A CA 1
ATOM 1568 C C . ALA A 1 183 ? 7.898 8.523 39.625 1 40.31 183 ALA A C 1
ATOM 1570 O O . ALA A 1 183 ? 8.547 9.008 38.688 1 40.31 183 ALA A O 1
ATOM 1571 N N . PHE A 1 184 ? 6.746 7.906 39.5 1 40 184 PHE A N 1
ATOM 1572 C CA . PHE A 1 184 ? 6.195 7.812 38.156 1 40 184 PHE A CA 1
ATOM 1573 C C . PHE A 1 184 ? 5.047 8.797 37.969 1 40 184 PHE A C 1
ATOM 1575 O O . PHE A 1 184 ? 4.293 8.711 37 1 40 184 PHE A O 1
ATOM 1582 N N . TYR A 1 185 ? 4.906 9.633 39.031 1 39.59 185 TYR A N 1
ATOM 1583 C CA . TYR A 1 185 ? 3.908 10.695 39 1 39.59 185 TYR A CA 1
ATOM 1584 C C . TYR A 1 185 ? 3.996 11.508 37.719 1 39.59 185 TYR A C 1
ATOM 1586 O O . TYR A 1 185 ? 2.975 11.828 37.125 1 39.59 185 TYR A O 1
ATOM 1594 N N . ILE A 1 186 ? 5.238 11.719 37.406 1 37.88 186 ILE A N 1
ATOM 1595 C CA . ILE A 1 186 ? 5.395 12.492 36.156 1 37.88 186 ILE A CA 1
ATOM 1596 C C . ILE A 1 186 ? 4.82 11.703 35 1 37.88 186 ILE A C 1
ATOM 1598 O O . ILE A 1 186 ? 4.121 12.266 34.156 1 37.88 186 ILE A O 1
ATOM 1602 N N . LEU A 1 187 ? 5.055 10.414 35.094 1 39.84 187 LEU A N 1
ATOM 1603 C CA . LEU A 1 187 ? 4.551 9.609 34 1 39.84 187 LEU A CA 1
ATOM 1604 C C . LEU A 1 187 ? 3.033 9.469 34.094 1 39.84 187 LEU A C 1
ATOM 1606 O O . LEU A 1 187 ? 2.342 9.586 33.062 1 39.84 187 LEU A O 1
ATOM 1610 N N . ILE A 1 188 ? 2.48 9.234 35.312 1 41.59 188 ILE A N 1
ATOM 1611 C CA . ILE A 1 188 ? 1.035 9.172 35.5 1 41.59 188 ILE A CA 1
ATOM 1612 C C . ILE A 1 188 ? 0.417 10.539 35.219 1 41.59 188 ILE A C 1
ATOM 1614 O O . ILE A 1 188 ? -0.617 10.633 34.531 1 41.59 188 ILE A O 1
ATOM 1618 N N . TYR A 1 189 ? 1.078 11.617 35.75 1 38.25 189 TYR A N 1
ATOM 1619 C CA . TYR A 1 189 ? 0.64 12.969 35.406 1 38.25 189 TYR A CA 1
ATOM 1620 C C . TYR A 1 189 ? 0.718 13.188 33.875 1 38.25 189 TYR A C 1
ATOM 1622 O O . TYR A 1 189 ? -0.203 13.75 33.281 1 38.25 189 TYR A O 1
ATOM 1630 N N . PHE A 1 190 ? 1.743 12.656 33.344 1 37.28 190 PHE A N 1
ATOM 1631 C CA . PHE A 1 190 ? 1.883 12.766 31.906 1 37.28 190 PHE A CA 1
ATOM 1632 C C . PHE A 1 190 ? 0.811 11.953 31.188 1 37.28 190 PHE A C 1
ATOM 1634 O O . PHE A 1 190 ? 0.197 12.422 30.234 1 37.28 190 PHE A O 1
ATOM 1641 N N . LEU A 1 191 ? 0.508 10.828 31.781 1 41.19 191 LEU A N 1
ATOM 1642 C CA . LEU A 1 191 ? -0.547 10.016 31.188 1 41.19 191 LEU A CA 1
ATOM 1643 C C . LEU A 1 191 ? -1.915 10.656 31.406 1 41.19 191 LEU A C 1
ATOM 1645 O O . LEU A 1 191 ? -2.766 10.625 30.516 1 41.19 191 LEU A O 1
ATOM 1649 N N . LEU A 1 192 ? -2.139 11.141 32.594 1 39.5 192 LEU A N 1
ATOM 1650 C CA . LEU A 1 192 ? -3.357 11.898 32.844 1 39.5 192 LEU A CA 1
ATOM 1651 C C . LEU A 1 192 ? -3.408 13.148 31.969 1 39.5 192 LEU A C 1
ATOM 1653 O O . LEU A 1 192 ? -4.457 13.484 31.422 1 39.5 192 LEU A O 1
ATOM 1657 N N . ILE A 1 193 ? -2.287 13.828 31.812 1 37.44 193 ILE A N 1
ATOM 1658 C CA . ILE A 1 193 ? -2.246 14.969 30.906 1 37.44 193 ILE A CA 1
ATOM 1659 C C . ILE A 1 193 ? -2.443 14.492 29.469 1 37.44 193 ILE A C 1
ATOM 1661 O O . ILE A 1 193 ? -3.172 15.117 28.688 1 37.44 193 ILE A O 1
ATOM 1665 N N . PHE A 1 194 ? -1.896 13.391 29.172 1 38.12 194 PHE A N 1
ATOM 1666 C CA . PHE A 1 194 ? -2.072 12.836 27.844 1 38.12 194 PHE A CA 1
ATOM 1667 C C . PHE A 1 194 ? -3.516 12.398 27.625 1 38.12 194 PHE A C 1
ATOM 1669 O O . PHE A 1 194 ? -4.086 12.641 26.547 1 38.12 194 PHE A O 1
ATOM 1676 N N . GLN A 1 195 ? -4.129 11.766 28.594 1 40.38 195 GLN A N 1
ATOM 1677 C CA . GLN A 1 195 ? -5.559 11.492 28.516 1 40.38 195 GLN A CA 1
ATOM 1678 C C . GLN A 1 195 ? -6.367 12.789 28.516 1 40.38 195 GLN A C 1
ATOM 1680 O O . GLN A 1 195 ? -7.34 12.922 27.781 1 40.38 195 GLN A O 1
ATOM 1685 N N . ILE A 1 196 ? -6.016 13.68 29.406 1 37.59 196 ILE A N 1
ATOM 1686 C CA . ILE A 1 196 ? -6.672 14.984 29.375 1 37.59 196 ILE A CA 1
ATOM 1687 C C . ILE A 1 196 ? -6.363 15.688 28.062 1 37.59 196 ILE A C 1
ATOM 1689 O O . ILE A 1 196 ? -7.25 16.297 27.453 1 37.59 196 ILE A O 1
ATOM 1693 N N . HIS A 1 197 ? -5.191 15.617 27.594 1 37.12 197 HIS A N 1
ATOM 1694 C CA . HIS A 1 197 ? -4.863 16.156 26.281 1 37.12 197 HIS A CA 1
ATOM 1695 C C . HIS A 1 197 ? -5.586 15.391 25.172 1 37.12 197 HIS A C 1
ATOM 1697 O O . HIS A 1 197 ? -6.105 16 24.234 1 37.12 197 HIS A O 1
ATOM 1703 N N . ASN A 1 198 ? -5.535 14.125 25.203 1 40.34 198 ASN A N 1
ATOM 1704 C CA . ASN A 1 198 ? -6.395 13.367 24.297 1 40.34 198 ASN A CA 1
ATOM 1705 C C . ASN A 1 198 ? -7.863 13.719 24.5 1 40.34 198 ASN A C 1
ATOM 1707 O O . ASN A 1 198 ? -8.625 13.805 23.531 1 40.34 198 ASN A O 1
ATOM 1711 N N . LEU A 1 199 ? -8.336 13.773 25.734 1 37.56 199 LEU A N 1
ATOM 1712 C CA . LEU A 1 199 ? -9.656 14.32 26.016 1 37.56 199 LEU A CA 1
ATOM 1713 C C . LEU A 1 199 ? -9.742 15.773 25.562 1 37.56 199 LEU A C 1
ATOM 1715 O O . LEU A 1 199 ? -10.758 16.203 25.016 1 37.56 199 LEU A O 1
ATOM 1719 N N . MET A 1 200 ? -8.734 16.562 25.875 1 35.38 200 MET A N 1
ATOM 1720 C CA . MET A 1 200 ? -8.727 17.938 25.391 1 35.38 200 MET A CA 1
ATOM 1721 C C . MET A 1 200 ? -8.477 17.984 23.891 1 35.38 200 MET A C 1
ATOM 1723 O O . MET A 1 200 ? -9.008 18.859 23.203 1 35.38 200 MET A O 1
ATOM 1727 N N . ASN A 1 201 ? -7.535 17.234 23.391 1 41.12 201 ASN A N 1
ATOM 1728 C CA . ASN A 1 201 ? -7.285 17.188 21.953 1 41.12 201 ASN A CA 1
ATOM 1729 C C . ASN A 1 201 ? -8.469 16.594 21.188 1 41.12 201 ASN A C 1
ATOM 1731 O O . ASN A 1 201 ? -8.602 16.812 19.984 1 41.12 201 ASN A O 1
ATOM 1735 N N . LYS A 1 202 ? -8.984 15.555 21.719 1 43.19 202 LYS A N 1
ATOM 1736 C CA . LYS A 1 202 ? -10.32 15.203 21.234 1 43.19 202 LYS A CA 1
ATOM 1737 C C . LYS A 1 202 ? -11.227 16.422 21.188 1 43.19 202 LYS A C 1
ATOM 1739 O O . LYS A 1 202 ? -12.367 16.344 20.719 1 43.19 202 LYS A O 1
ATOM 1744 N N . HIS A 1 203 ? -11.117 17.359 22.016 1 39.25 203 HIS A N 1
ATOM 1745 C CA . HIS A 1 203 ? -12.023 18.5 22.078 1 39.25 203 HIS A CA 1
ATOM 1746 C C . HIS A 1 203 ? -12.062 19.25 20.75 1 39.25 203 HIS A C 1
ATOM 1748 O O . HIS A 1 203 ? -11.055 19.328 20.047 1 39.25 203 HIS A O 1
ATOM 1754 N N . PHE A 1 204 ? -13.352 19.609 20.5 1 42.22 204 PHE A N 1
ATOM 1755 C CA . PHE A 1 204 ? -14.094 20.25 19.422 1 42.22 204 PHE A CA 1
ATOM 1756 C C . PHE A 1 204 ? -13.312 21.438 18.859 1 42.22 204 PHE A C 1
ATOM 1758 O O . PHE A 1 204 ? -13.297 21.656 17.641 1 42.22 204 PHE A O 1
ATOM 1765 N N . GLY A 1 205 ? -12.562 22.094 19.797 1 45.84 205 GLY A N 1
ATOM 1766 C CA . GLY A 1 205 ? -12.078 23.391 19.391 1 45.84 205 GLY A CA 1
ATOM 1767 C C . GLY A 1 205 ? -10.852 23.312 18.484 1 45.84 205 GLY A C 1
ATOM 1768 O O . GLY A 1 205 ? -10.773 24 17.469 1 45.84 205 GLY A O 1
ATOM 1769 N N . PHE A 1 206 ? -9.914 22.422 18.938 1 50.94 206 PHE A N 1
ATOM 1770 C CA . PHE A 1 206 ? -8.648 22.438 18.219 1 50.94 206 PHE A CA 1
ATOM 1771 C C . PHE A 1 206 ? -8.812 21.812 16.828 1 50.94 206 PHE A C 1
ATOM 1773 O O . PHE A 1 206 ? -8.281 22.328 15.852 1 50.94 206 PHE A O 1
ATOM 1780 N N . LYS A 1 207 ? -9.484 20.734 16.875 1 60.34 207 LYS A N 1
ATOM 1781 C CA . LYS A 1 207 ? -9.734 20.094 15.578 1 60.34 207 LYS A CA 1
ATOM 1782 C C . LYS A 1 207 ? -10.523 21.016 14.656 1 60.34 207 LYS A C 1
ATOM 1784 O O . LYS A 1 207 ? -10.227 21.109 13.461 1 60.34 207 LYS A O 1
ATOM 1789 N N . SER A 1 208 ? -11.43 21.703 15.273 1 62.06 208 SER A N 1
ATOM 1790 C CA . SER A 1 208 ? -12.242 22.641 14.508 1 62.06 208 SER A CA 1
ATOM 1791 C C . SER A 1 208 ? -11.398 23.812 13.992 1 62.06 208 SER A C 1
ATOM 1793 O O . SER A 1 208 ? -11.555 24.234 12.844 1 62.06 208 SER A O 1
ATOM 1795 N N . GLY A 1 209 ? -10.547 24.234 14.891 1 63.09 209 GLY A N 1
ATOM 1796 C CA . GLY A 1 209 ? -9.703 25.344 14.477 1 63.09 209 GLY A CA 1
ATOM 1797 C C . GLY A 1 209 ? -8.789 25 13.312 1 63.09 209 GLY A C 1
ATOM 1798 O O . GLY A 1 209 ? -8.68 25.766 12.359 1 63.09 209 GLY A O 1
ATOM 1799 N N . LYS A 1 210 ? -8.266 23.812 13.336 1 68.69 210 LYS A N 1
ATOM 1800 C CA . LYS A 1 210 ? -7.383 23.359 12.266 1 68.69 210 LYS A CA 1
ATOM 1801 C C . LYS A 1 210 ? -8.141 23.219 10.945 1 68.69 210 LYS A C 1
ATOM 1803 O O . LYS A 1 210 ? -7.637 23.609 9.891 1 68.69 210 LYS A O 1
ATOM 1808 N N . MET A 1 211 ? -9.273 22.797 11.18 1 72.5 211 MET A N 1
ATOM 1809 C CA . MET A 1 211 ? -10.086 22.578 9.984 1 72.5 211 MET A CA 1
ATOM 1810 C C . MET A 1 211 ? -10.516 23.906 9.367 1 72.5 211 MET A C 1
ATOM 1812 O O . MET A 1 211 ? -10.625 24.031 8.148 1 72.5 211 MET A O 1
ATOM 1816 N N . MET A 1 212 ? -10.727 24.875 10.227 1 69.19 212 MET A N 1
ATOM 1817 C CA . MET A 1 212 ? -11.094 26.203 9.727 1 69.19 212 MET A CA 1
ATOM 1818 C C . MET A 1 212 ? -9.93 26.844 8.977 1 69.19 212 MET A C 1
ATOM 1820 O O . MET A 1 212 ? -10.117 27.422 7.906 1 69.19 212 MET A O 1
ATOM 1824 N N . ILE A 1 213 ? -8.836 26.703 9.594 1 68.56 213 ILE A N 1
ATOM 1825 C CA . ILE A 1 213 ? -7.641 27.25 8.945 1 68.56 213 ILE A CA 1
ATOM 1826 C C . ILE A 1 213 ? -7.43 26.562 7.598 1 68.56 213 ILE A C 1
ATOM 1828 O O . ILE A 1 213 ? -7.102 27.219 6.609 1 68.56 213 ILE A O 1
ATOM 1832 N N . PHE A 1 214 ? -7.746 25.328 7.637 1 68.62 214 PHE A N 1
ATOM 1833 C CA . PHE A 1 214 ? -7.648 24.547 6.414 1 68.62 214 PHE A CA 1
ATOM 1834 C C . PHE A 1 214 ? -8.57 25.109 5.332 1 68.62 214 PHE A C 1
ATOM 1836 O O . PHE A 1 214 ? -8.156 25.266 4.184 1 68.62 214 PHE A O 1
ATOM 1843 N N . GLN A 1 215 ? -9.742 25.406 5.727 1 72.56 215 GLN A N 1
ATOM 1844 C CA . GLN A 1 215 ? -10.711 25.922 4.766 1 72.56 215 GLN A CA 1
ATOM 1845 C C . GLN A 1 215 ? -10.297 27.297 4.238 1 72.56 215 GLN A C 1
ATOM 1847 O O . GLN A 1 215 ? -10.477 27.594 3.057 1 72.56 215 GLN A O 1
ATOM 1852 N N . ILE A 1 216 ? -9.688 27.984 5.078 1 68.88 216 ILE A N 1
ATOM 1853 C CA . ILE A 1 216 ? -9.25 29.312 4.703 1 68.88 216 ILE A CA 1
ATOM 1854 C C . ILE A 1 216 ? -8.094 29.219 3.709 1 68.88 216 ILE A C 1
ATOM 1856 O O . ILE A 1 216 ? -8.062 29.938 2.705 1 68.88 216 ILE A O 1
ATOM 1860 N N . LEU A 1 217 ? -7.219 28.266 3.934 1 63.72 217 LEU A N 1
ATOM 1861 C CA . LEU A 1 217 ? -6.07 28.062 3.053 1 63.72 217 LEU A CA 1
ATOM 1862 C C . LEU A 1 217 ? -6.516 27.578 1.68 1 63.72 217 LEU A C 1
ATOM 1864 O O . LEU A 1 217 ? -5.82 27.781 0.685 1 63.72 217 LEU A O 1
ATOM 1868 N N . HIS A 1 218 ? -7.672 27.062 1.66 1 66.62 218 HIS A N 1
ATOM 1869 C CA . HIS A 1 218 ? -8.18 26.562 0.386 1 66.62 218 HIS A CA 1
ATOM 1870 C C . HIS A 1 218 ? -9.211 27.516 -0.205 1 66.62 218 HIS A C 1
ATOM 1872 O O . HIS A 1 218 ? -10.039 27.109 -1.026 1 66.62 218 HIS A O 1
ATOM 1878 N N . ASN A 1 219 ? -9.203 28.688 0.289 1 70.62 219 ASN A N 1
ATOM 1879 C CA . ASN A 1 219 ? -9.992 29.812 -0.23 1 70.62 219 ASN A CA 1
ATOM 1880 C C . ASN A 1 219 ? -11.492 29.531 -0.134 1 70.62 219 ASN A C 1
ATOM 1882 O O . ASN A 1 219 ? -12.25 29.875 -1.042 1 70.62 219 ASN A O 1
ATOM 1886 N N . LEU A 1 220 ? -11.805 28.766 0.805 1 77 220 LEU A N 1
ATOM 1887 C CA . LEU A 1 220 ? -13.227 28.562 1.06 1 77 220 LEU A CA 1
ATOM 1888 C C . LEU A 1 220 ? -13.789 29.703 1.916 1 77 220 LEU A C 1
ATOM 1890 O O . LEU A 1 220 ? -13.141 30.156 2.857 1 77 220 LEU A O 1
ATOM 1894 N N . THR A 1 221 ? -14.852 30.219 1.496 1 78.31 221 THR A N 1
ATOM 1895 C CA . THR A 1 221 ? -15.477 31.328 2.213 1 78.31 221 THR A CA 1
ATOM 1896 C C . THR A 1 221 ? -15.805 30.938 3.65 1 78.31 221 THR A C 1
ATOM 1898 O O . THR A 1 221 ? -16.281 29.828 3.896 1 78.31 221 THR A O 1
ATOM 1901 N N . GLN A 1 222 ? -15.406 31.859 4.551 1 76.75 222 GLN A N 1
ATOM 1902 C CA . GLN A 1 222 ? -15.656 31.625 5.969 1 76.75 222 GLN A CA 1
ATOM 1903 C C . GLN A 1 222 ? -16.656 32.625 6.523 1 76.75 222 GLN A C 1
ATOM 1905 O O . GLN A 1 222 ? -16.828 33.719 5.969 1 76.75 222 GLN A O 1
ATOM 1910 N N . PRO A 1 223 ? -17.391 32.188 7.512 1 73.75 223 PRO A N 1
ATOM 1911 C CA . PRO A 1 223 ? -18.297 33.156 8.141 1 73.75 223 PRO A CA 1
ATOM 1912 C C . PRO A 1 223 ? -17.562 34.406 8.688 1 73.75 223 PRO A C 1
ATOM 1914 O O . PRO A 1 223 ? -16.359 34.312 8.977 1 73.75 223 PRO A O 1
ATOM 1917 N N . GLU A 1 224 ? -18.25 35.5 8.812 1 75.94 224 GLU A N 1
ATOM 1918 C CA . GLU A 1 224 ? -17.672 36.812 9.188 1 75.94 224 GLU A CA 1
ATOM 1919 C C . GLU A 1 224 ? -17.047 36.75 10.57 1 75.94 224 GLU A C 1
ATOM 1921 O O . GLU A 1 224 ? -16.062 37.438 10.844 1 75.94 224 GLU A O 1
ATOM 1926 N N . TRP A 1 225 ? -17.594 35.875 11.398 1 75.94 225 TRP A N 1
ATOM 1927 C CA . TRP A 1 225 ? -17.125 35.844 12.781 1 75.94 225 TRP A CA 1
ATOM 1928 C C . TRP A 1 225 ? -15.672 35.406 12.852 1 75.94 225 TRP A C 1
ATOM 1930 O O . TRP A 1 225 ? -14.961 35.688 13.82 1 75.94 225 TRP A O 1
ATOM 1940 N N . ILE A 1 226 ? -15.141 34.719 11.875 1 74.38 226 ILE A N 1
ATOM 1941 C CA . ILE A 1 226 ? -13.766 34.25 11.844 1 74.38 226 ILE A CA 1
ATOM 1942 C C . ILE A 1 226 ? -12.805 35.406 11.758 1 74.38 226 ILE A C 1
ATOM 1944 O O . ILE A 1 226 ? -11.68 35.344 12.266 1 74.38 226 ILE A O 1
ATOM 1948 N N . TYR A 1 227 ? -13.375 36.562 11.234 1 81.44 227 TYR A N 1
ATOM 1949 C CA . TYR A 1 227 ? -12.523 37.719 11.023 1 81.44 227 TYR A CA 1
ATOM 1950 C C . TYR A 1 227 ? -12.82 38.812 12.062 1 81.44 227 TYR A C 1
ATOM 1952 O O . TYR A 1 227 ? -12.305 39.906 11.961 1 81.44 227 TYR A O 1
ATOM 1960 N N . GLN A 1 228 ? -13.641 38.375 12.977 1 78.5 228 GLN A N 1
ATOM 1961 C CA . GLN A 1 228 ? -13.961 39.312 14.047 1 78.5 228 GLN A CA 1
ATOM 1962 C C . GLN A 1 228 ? -12.75 39.594 14.938 1 78.5 228 GLN A C 1
ATOM 1964 O O . GLN A 1 228 ? -12.023 38.656 15.289 1 78.5 228 GLN A O 1
ATOM 1969 N N . LYS A 1 229 ? -12.547 40.875 15.18 1 86.31 229 LYS A N 1
ATOM 1970 C CA . LYS A 1 229 ? -11.445 41.25 16.062 1 86.31 229 LYS A CA 1
ATOM 1971 C C . LYS A 1 229 ? -11.898 41.281 17.516 1 86.31 229 LYS A C 1
ATOM 1973 O O . LYS A 1 229 ? -13.031 41.688 17.812 1 86.31 229 LYS A O 1
ATOM 1978 N N . TRP A 1 230 ? -11.031 40.875 18.328 1 78.62 230 TRP A N 1
ATOM 1979 C CA . TRP A 1 230 ? -11.344 40.812 19.75 1 78.62 230 TRP A CA 1
ATOM 1980 C C . TRP A 1 230 ? -10.422 41.719 20.547 1 78.62 230 TRP A C 1
ATOM 1982 O O . TRP A 1 230 ? -9.211 41.5 20.625 1 78.62 230 TRP A O 1
ATOM 1992 N N . ALA A 1 231 ? -10.938 42.75 21.188 1 79.88 231 ALA A N 1
ATOM 1993 C CA . ALA A 1 231 ? -10.164 43.688 21.969 1 79.88 231 ALA A CA 1
ATOM 1994 C C . ALA A 1 231 ? -9.492 43 23.156 1 79.88 231 ALA A C 1
ATOM 1996 O O . ALA A 1 231 ? -8.375 43.375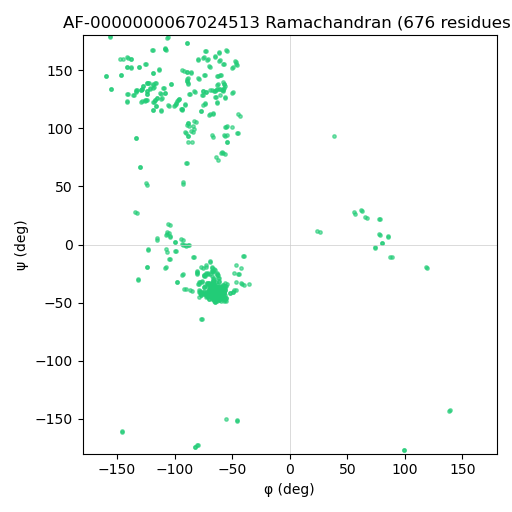 23.547 1 79.88 231 ALA A O 1
ATOM 1997 N N . SER A 1 232 ? -10.164 42.031 23.672 1 72.56 232 SER A N 1
ATOM 1998 C CA . SER A 1 232 ? -9.664 41.312 24.844 1 72.56 232 SER A CA 1
ATOM 1999 C C . SER A 1 232 ? -8.438 40.469 24.5 1 72.56 232 SER A C 1
ATOM 2001 O O . SER A 1 232 ? -7.695 40.062 25.391 1 72.56 232 SER A O 1
ATOM 2003 N N . HIS A 1 233 ? -8.25 40.312 23.25 1 80.69 233 HIS A N 1
ATOM 2004 C CA . HIS A 1 233 ? -7.125 39.5 22.797 1 80.69 233 HIS A CA 1
ATOM 2005 C C . HIS A 1 233 ? -6.223 40.281 21.859 1 80.69 233 HIS A C 1
ATOM 2007 O O . HIS A 1 233 ? -5.891 39.781 20.766 1 80.69 233 HIS A O 1
ATOM 2013 N N . ASP A 1 234 ? -5.82 41.438 22.281 1 85.81 234 ASP A N 1
ATOM 2014 C CA . ASP A 1 234 ? -4.891 42.312 21.578 1 85.81 234 ASP A CA 1
ATOM 2015 C C . ASP A 1 234 ? -5.387 42.625 20.172 1 85.81 234 ASP A C 1
ATOM 2017 O O . ASP A 1 234 ? -4.59 42.719 19.234 1 85.81 234 ASP A O 1
ATOM 2021 N N . ASN A 1 235 ? -6.715 42.594 20 1 90 235 ASN A N 1
ATOM 2022 C CA . ASN A 1 235 ? -7.375 42.938 18.75 1 90 235 ASN A CA 1
ATOM 2023 C C . ASN A 1 235 ? -7.031 41.906 17.656 1 90 235 ASN A C 1
ATOM 2025 O O . ASN A 1 235 ? -6.953 42.25 16.484 1 90 235 ASN A O 1
ATOM 2029 N N . LEU A 1 236 ? -6.66 40.75 18.094 1 83.12 236 LEU A N 1
ATOM 2030 C CA . LEU A 1 236 ? -6.457 39.656 17.141 1 83.12 236 LEU A CA 1
ATOM 2031 C C . LEU A 1 236 ? -7.793 39.125 16.641 1 83.12 236 LEU A C 1
ATOM 2033 O O . LEU A 1 236 ? -8.797 39.188 17.359 1 83.12 236 LEU A O 1
ATOM 2037 N N . THR A 1 237 ? -7.781 38.719 15.406 1 81.12 237 THR A N 1
ATOM 2038 C CA . THR A 1 237 ? -8.977 38.062 14.867 1 81.12 237 THR A CA 1
ATOM 2039 C C . THR A 1 237 ? -9.156 36.688 15.477 1 81.12 237 THR A C 1
ATOM 2041 O O . THR A 1 237 ? -8.227 36.125 16.062 1 81.12 237 THR A O 1
ATOM 2044 N N . THR A 1 238 ? -10.398 36.25 15.375 1 76 238 THR A N 1
ATOM 2045 C CA . THR A 1 238 ? -10.648 34.875 15.812 1 76 238 THR A CA 1
ATOM 2046 C C . THR A 1 238 ? -9.68 33.906 15.148 1 76 238 THR A C 1
ATOM 2048 O O . THR A 1 238 ? -9.141 33 15.805 1 76 238 THR A O 1
ATOM 2051 N N . LEU A 1 239 ? -9.438 34.125 13.844 1 75.5 239 LEU A N 1
ATOM 2052 C CA . LEU A 1 239 ? -8.523 33.281 13.078 1 75.5 239 LEU A CA 1
ATOM 2053 C C . LEU A 1 239 ? -7.117 33.312 13.664 1 75.5 239 LEU A C 1
ATOM 2055 O O . LEU A 1 239 ? -6.484 32.281 13.844 1 75.5 239 LEU A O 1
ATOM 2059 N N . GLN A 1 240 ? -6.707 34.438 13.977 1 77.5 240 GLN A N 1
ATOM 2060 C CA . GLN A 1 240 ? -5.363 34.625 14.516 1 77.5 240 GLN A CA 1
ATOM 2061 C C . GLN A 1 240 ? -5.242 33.969 15.898 1 77.5 240 GLN A C 1
ATOM 2063 O O . GLN A 1 240 ? -4.203 33.406 16.234 1 77.5 240 GLN A O 1
ATOM 2068 N N . ILE A 1 241 ? -6.238 34.094 16.625 1 74.56 241 ILE A N 1
ATOM 2069 C CA . ILE A 1 241 ? -6.254 33.5 17.953 1 74.56 241 ILE A CA 1
ATOM 2070 C C . ILE A 1 241 ? -6.148 31.984 17.812 1 74.56 241 ILE A C 1
ATOM 2072 O O . ILE A 1 241 ? -5.359 31.344 18.531 1 74.56 241 ILE A O 1
ATOM 2076 N N . ILE A 1 242 ? -6.906 31.438 16.906 1 72.69 242 ILE A N 1
ATOM 2077 C CA . ILE A 1 242 ? -6.902 30 16.688 1 72.69 242 ILE A CA 1
ATOM 2078 C C . ILE A 1 242 ? -5.523 29.547 16.219 1 72.69 242 ILE A C 1
ATOM 2080 O O . ILE A 1 242 ? -4.996 28.531 16.703 1 72.69 242 ILE A O 1
ATOM 2084 N N . GLU A 1 243 ? -4.957 30.219 15.344 1 72.81 243 GLU A N 1
ATOM 2085 C CA . GLU A 1 243 ? -3.629 29.891 14.828 1 72.81 243 GLU A CA 1
ATOM 2086 C C . GLU A 1 243 ? -2.59 29.875 15.945 1 72.81 243 GLU A C 1
ATOM 2088 O O . GLU A 1 243 ? -1.738 28.984 16 1 72.81 243 GLU A O 1
ATOM 2093 N N . GLU A 1 244 ? -2.674 30.891 16.766 1 70 244 GLU A N 1
ATOM 2094 C CA . GLU A 1 244 ? -1.745 30.969 17.891 1 70 244 GLU A CA 1
ATOM 2095 C C . GLU A 1 244 ? -1.935 29.812 18.859 1 70 244 GLU A C 1
ATOM 2097 O O . GLU A 1 244 ? -0.96 29.266 19.391 1 70 244 GLU A O 1
ATOM 2102 N N . MET A 1 245 ? -3.131 29.5 19.094 1 71 245 MET A N 1
ATOM 2103 C CA . MET A 1 245 ? -3.432 28.375 19.969 1 71 245 MET A CA 1
ATOM 2104 C C . MET A 1 245 ? -2.883 27.078 19.391 1 71 245 MET A C 1
ATOM 2106 O O . MET A 1 245 ? -2.336 26.25 20.125 1 71 245 MET A O 1
ATOM 2110 N N . LEU A 1 246 ? -3.086 26.922 18.109 1 67.94 246 LEU A N 1
ATOM 2111 C CA . LEU A 1 246 ? -2.602 25.719 17.438 1 67.94 246 LEU A CA 1
ATOM 2112 C C . LEU A 1 246 ? -1.08 25.641 17.484 1 67.94 246 LEU A C 1
ATOM 2114 O O . LEU A 1 246 ? -0.513 24.578 17.734 1 67.94 246 LEU A O 1
ATOM 2118 N N . LYS A 1 247 ? -0.459 26.719 17.297 1 69.44 247 LYS A N 1
ATOM 2119 C CA . LYS A 1 247 ? 0.998 26.781 17.375 1 69.44 247 LYS A CA 1
ATOM 2120 C C . LYS A 1 247 ? 1.495 26.422 18.766 1 69.44 247 LYS A C 1
ATOM 2122 O O . LYS A 1 247 ? 2.48 25.703 18.922 1 69.44 247 LYS A O 1
ATOM 2127 N N . THR A 1 248 ? 0.813 26.984 19.688 1 67.62 248 THR A N 1
ATOM 2128 C CA . THR A 1 248 ? 1.192 26.734 21.078 1 67.62 248 THR A CA 1
ATOM 2129 C C . THR A 1 248 ? 1.023 25.25 21.422 1 67.62 248 THR A C 1
ATOM 2131 O O . THR A 1 248 ? 1.878 24.672 22.094 1 67.62 248 THR A O 1
ATOM 2134 N N . GLN A 1 249 ? -0.047 24.734 20.984 1 66.94 249 GLN A N 1
ATOM 2135 C CA . GLN A 1 249 ? -0.291 23.312 21.234 1 66.94 249 GLN A CA 1
ATOM 2136 C C . GLN A 1 249 ? 0.795 22.453 20.609 1 66.94 249 GLN A C 1
ATOM 2138 O O . GLN A 1 249 ? 1.293 21.516 21.25 1 66.94 249 GLN A O 1
ATOM 2143 N N . LEU A 1 250 ? 1.104 22.766 19.453 1 66.88 250 LEU A N 1
ATOM 2144 C CA . LEU A 1 250 ? 2.125 22 18.734 1 66.88 250 LEU A CA 1
ATOM 2145 C C . LEU A 1 250 ? 3.484 22.156 19.422 1 66.88 250 LEU A C 1
ATOM 2147 O O . LEU A 1 250 ? 4.227 21.172 19.547 1 66.88 250 LEU A O 1
ATOM 2151 N N . SER A 1 251 ? 3.75 23.312 19.891 1 68.12 251 SER A N 1
ATOM 2152 C CA . SER A 1 251 ? 5.023 23.578 20.547 1 68.12 251 SER A CA 1
ATOM 2153 C C . SER A 1 251 ? 5.133 22.797 21.859 1 68.12 251 SER A C 1
ATOM 2155 O O . SER A 1 251 ? 6.219 22.328 22.219 1 68.12 251 SER A O 1
ATOM 2157 N N . THR A 1 252 ? 3.986 22.625 22.406 1 67.69 252 THR A N 1
ATOM 2158 C CA . THR A 1 252 ? 4.004 21.906 23.688 1 67.69 252 THR A CA 1
ATOM 2159 C C . THR A 1 252 ? 4.336 20.438 23.484 1 67.69 252 THR A C 1
ATOM 2161 O O . THR A 1 252 ? 4.863 19.781 24.391 1 67.69 252 THR A O 1
ATOM 2164 N N . GLU A 1 253 ? 4.059 19.984 22.359 1 69.88 253 GLU A N 1
ATOM 2165 C CA . GLU A 1 253 ? 4.352 18.578 22.062 1 69.88 253 GLU A CA 1
ATOM 2166 C C . GLU A 1 253 ? 5.848 18.359 21.906 1 69.88 253 GLU A C 1
ATOM 2168 O O . GLU A 1 253 ? 6.332 17.234 22.062 1 69.88 253 GLU A O 1
ATOM 2173 N N . PHE A 1 254 ? 6.59 19.391 21.672 1 73.31 254 PHE A N 1
ATOM 2174 C CA . PHE A 1 254 ? 8.008 19.266 21.375 1 73.31 254 PHE A CA 1
ATOM 2175 C C . PHE A 1 254 ? 8.828 20.25 22.188 1 73.31 254 PHE A C 1
ATOM 2177 O O . PHE A 1 254 ? 9.906 20.688 21.766 1 73.31 254 PHE A O 1
ATOM 2184 N N . ASN A 1 255 ? 8.32 20.609 23.328 1 69.69 255 ASN A N 1
ATOM 2185 C CA . ASN A 1 255 ? 8.938 21.672 24.094 1 69.69 255 ASN A CA 1
ATOM 2186 C C . ASN A 1 255 ? 9.938 21.141 25.109 1 69.69 255 ASN A C 1
ATOM 2188 O O . ASN A 1 255 ? 10.406 21.875 25.984 1 69.69 255 ASN A O 1
ATOM 2192 N N . SER A 1 256 ? 10.148 19.844 25.094 1 70.38 256 SER A N 1
ATOM 2193 C CA . SER A 1 256 ? 11.164 19.281 25.969 1 70.38 256 SER A CA 1
ATOM 2194 C C . SER A 1 256 ? 11.992 18.219 25.25 1 70.38 256 SER A C 1
ATOM 2196 O O . SER A 1 256 ? 11.531 17.625 24.266 1 70.38 256 SER A O 1
ATOM 2198 N N . GLU A 1 257 ? 13.117 18.047 25.859 1 70.5 257 GLU A N 1
ATOM 2199 C CA . GLU A 1 257 ? 14.039 17.078 25.25 1 70.5 257 GLU A CA 1
ATOM 2200 C C . GLU A 1 257 ? 13.469 15.664 25.312 1 70.5 257 GLU A C 1
ATOM 2202 O O . GLU A 1 257 ? 13.625 14.898 24.359 1 70.5 257 GLU A O 1
ATOM 2207 N N . ILE A 1 258 ? 12.914 15.414 26.328 1 67.25 258 ILE A N 1
ATOM 2208 C CA . ILE A 1 258 ? 12.359 14.078 26.5 1 67.25 258 ILE A CA 1
ATOM 2209 C C . ILE A 1 258 ? 11.227 13.844 25.5 1 67.25 258 ILE A C 1
ATOM 2211 O O . ILE A 1 258 ? 11.133 12.773 24.891 1 67.25 258 ILE A O 1
ATOM 2215 N N . LYS A 1 259 ? 10.453 14.828 25.344 1 67.75 259 LYS A N 1
ATOM 2216 C CA . LYS A 1 259 ? 9.352 14.727 24.391 1 67.75 259 LYS A CA 1
ATOM 2217 C C . LYS A 1 259 ? 9.859 14.578 22.953 1 67.75 259 LYS A C 1
ATOM 2219 O O . LYS A 1 259 ? 9.328 13.789 22.188 1 67.75 259 LYS A O 1
ATOM 2224 N N . ILE A 1 260 ? 10.859 15.281 22.688 1 72.5 260 ILE A N 1
ATOM 2225 C CA . ILE A 1 260 ? 11.461 15.234 21.359 1 72.5 260 ILE A CA 1
ATOM 2226 C C . ILE A 1 260 ? 12.031 13.844 21.094 1 72.5 260 ILE A C 1
ATOM 2228 O O . ILE A 1 260 ? 11.82 13.273 20.031 1 72.5 260 ILE A O 1
ATOM 2232 N N . LYS A 1 261 ? 12.68 13.352 22.078 1 68.81 261 LYS A N 1
ATOM 2233 C CA . LYS A 1 261 ? 13.289 12.031 21.953 1 68.81 261 LYS A CA 1
ATOM 2234 C C . LYS A 1 261 ? 12.219 10.945 21.828 1 68.81 261 LYS A C 1
ATOM 2236 O O . LYS A 1 261 ? 12.375 10.008 21.047 1 68.81 261 LYS A O 1
ATOM 2241 N N . LEU A 1 262 ? 11.203 11.211 22.484 1 66 262 LEU A N 1
ATOM 2242 C CA . LEU A 1 262 ? 10.133 10.219 22.469 1 66 262 LEU A CA 1
ATOM 2243 C C . LEU A 1 262 ? 9.352 10.266 21.156 1 66 262 LEU A C 1
ATOM 2245 O O . LEU A 1 262 ? 8.898 9.234 20.672 1 66 262 LEU A O 1
ATOM 2249 N N . ASN A 1 263 ? 9.227 11.383 20.578 1 68.62 263 ASN A N 1
ATOM 2250 C CA . ASN A 1 263 ? 8.391 11.547 19.391 1 68.62 263 ASN A CA 1
ATOM 2251 C C . ASN A 1 263 ? 9.18 11.312 18.109 1 68.62 263 ASN A C 1
ATOM 2253 O O . ASN A 1 263 ? 8.664 10.727 17.156 1 68.62 263 ASN A O 1
ATOM 2257 N N . GLY A 1 264 ? 10.344 11.75 18.109 1 73.06 264 GLY A N 1
ATOM 2258 C CA . GLY A 1 264 ? 11.117 11.68 16.875 1 73.06 264 GLY A CA 1
ATOM 2259 C C . GLY A 1 264 ? 12.422 10.922 17.031 1 73.06 264 GLY A C 1
ATOM 2260 O O . GLY A 1 264 ? 13.117 10.664 16.047 1 73.06 264 GLY A O 1
ATOM 2261 N N . GLY A 1 265 ? 12.719 10.539 18.125 1 69.62 265 GLY A N 1
ATOM 2262 C CA . GLY A 1 265 ? 14.016 9.953 18.422 1 69.62 265 GLY A CA 1
ATOM 2263 C C . GLY A 1 265 ? 14.227 8.609 17.75 1 69.62 265 GLY A C 1
ATOM 2264 O O . GLY A 1 265 ? 15.32 8.312 17.266 1 69.62 265 GLY A O 1
ATOM 2265 N N . LEU A 1 266 ? 13.18 7.84 17.766 1 72.19 266 LEU A N 1
ATOM 2266 C CA . LEU A 1 266 ? 13.312 6.508 17.188 1 72.19 266 LEU A CA 1
ATOM 2267 C C . LEU A 1 266 ? 13.578 6.598 15.68 1 72.19 266 LEU A C 1
ATOM 2269 O O . LEU A 1 266 ? 14.43 5.879 15.156 1 72.19 266 LEU A O 1
ATOM 2273 N N . MET A 1 267 ? 12.82 7.414 15.047 1 80.12 267 MET A N 1
ATOM 2274 C CA . MET A 1 267 ? 13.031 7.578 13.609 1 80.12 267 MET A CA 1
ATOM 2275 C C . MET A 1 267 ? 14.414 8.164 13.328 1 80.12 267 MET A C 1
ATOM 2277 O O . MET A 1 267 ? 15.102 7.723 12.406 1 80.12 267 MET A O 1
ATOM 2281 N N . LEU A 1 268 ? 14.742 9.102 14.133 1 77.94 268 LEU A N 1
ATOM 2282 C CA . LEU A 1 268 ? 16.078 9.68 13.984 1 77.94 268 LEU A CA 1
ATOM 2283 C C . LEU A 1 268 ? 17.156 8.625 14.172 1 77.94 268 LEU A C 1
ATOM 2285 O O . LEU A 1 268 ? 18.109 8.555 13.398 1 77.94 268 LEU A O 1
ATOM 2289 N N . ALA A 1 269 ? 16.984 7.848 15.141 1 74.12 269 ALA A N 1
ATOM 2290 C CA . ALA A 1 269 ? 17.953 6.781 15.406 1 74.12 269 ALA A CA 1
ATOM 2291 C C . ALA A 1 269 ? 18.047 5.828 14.219 1 74.12 269 ALA A C 1
ATOM 2293 O O . ALA A 1 269 ? 19.156 5.43 13.828 1 74.12 269 ALA A O 1
ATOM 2294 N N . ASP A 1 270 ? 16.984 5.473 13.703 1 78.94 270 ASP A N 1
ATOM 2295 C CA . ASP A 1 270 ? 16.969 4.578 12.547 1 78.94 270 ASP A CA 1
ATOM 2296 C C . ASP A 1 270 ? 17.688 5.203 11.359 1 78.94 270 ASP A C 1
ATOM 2298 O O . ASP A 1 270 ? 18.453 4.535 10.672 1 78.94 270 ASP A O 1
ATOM 2302 N N . TRP A 1 271 ? 17.406 6.508 11.102 1 83.62 271 TRP A N 1
ATOM 2303 C CA . TRP A 1 271 ? 18.031 7.219 9.992 1 83.62 271 TRP A CA 1
ATOM 2304 C C . TRP A 1 271 ? 19.547 7.262 10.164 1 83.62 271 TRP A C 1
ATOM 2306 O O . TRP A 1 271 ? 20.297 7.027 9.211 1 83.62 271 TRP A O 1
ATOM 2316 N N . LEU A 1 272 ? 19.922 7.496 11.375 1 79.75 272 LEU A N 1
ATOM 2317 C CA . LEU A 1 272 ? 21.344 7.605 11.656 1 79.75 272 LEU A CA 1
ATOM 2318 C C . LEU A 1 272 ? 22.016 6.242 11.555 1 79.75 272 LEU A C 1
ATOM 2320 O O . LEU A 1 272 ? 23.141 6.137 11.047 1 79.75 272 LEU A O 1
ATOM 2324 N N . GLN A 1 273 ? 21.359 5.273 12.047 1 77.38 273 GLN A N 1
ATOM 2325 C CA . GLN A 1 273 ? 21.906 3.924 11.961 1 77.38 273 GLN A CA 1
ATOM 2326 C C . GLN A 1 273 ? 22.094 3.498 10.508 1 77.38 273 GLN A C 1
ATOM 2328 O O . GLN A 1 273 ? 23.109 2.912 10.156 1 77.38 273 GLN A O 1
ATOM 2333 N N . ARG A 1 274 ? 21.172 3.766 9.711 1 82.81 274 ARG A N 1
ATOM 2334 C CA . ARG A 1 274 ? 21.266 3.43 8.297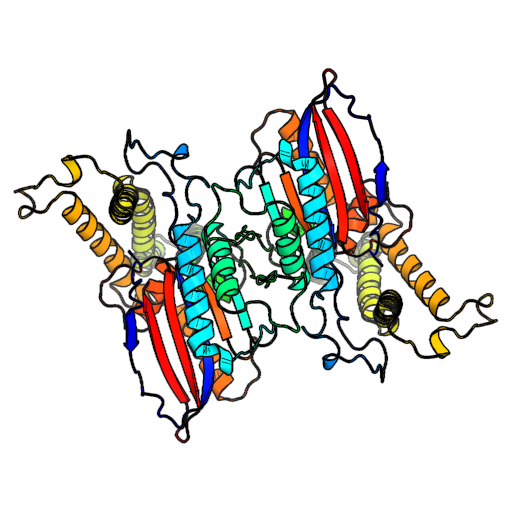 1 82.81 274 ARG A CA 1
ATOM 2335 C C . ARG A 1 274 ? 22.406 4.199 7.637 1 82.81 274 ARG A C 1
ATOM 2337 O O . ARG A 1 274 ? 23.172 3.633 6.848 1 82.81 274 ARG A O 1
ATOM 2344 N N . ALA A 1 275 ? 22.5 5.453 7.973 1 81.25 275 ALA A N 1
ATOM 2345 C CA . ALA A 1 275 ? 23.578 6.273 7.43 1 81.25 275 ALA A CA 1
ATOM 2346 C C . ALA A 1 275 ? 24.938 5.707 7.812 1 81.25 275 ALA A C 1
ATOM 2348 O O . ALA A 1 275 ? 25.859 5.648 6.977 1 81.25 275 ALA A O 1
ATOM 2349 N N . LEU A 1 276 ? 24.984 5.277 9.031 1 78.62 276 LEU A N 1
ATOM 2350 C CA . LEU A 1 276 ? 26.234 4.719 9.516 1 78.62 276 LEU A CA 1
ATOM 2351 C C . LEU A 1 276 ? 26.562 3.41 8.797 1 78.62 276 LEU A C 1
ATOM 2353 O O . LEU A 1 276 ? 27.703 3.186 8.398 1 78.62 276 LEU A O 1
ATOM 2357 N N . ARG A 1 277 ? 25.594 2.639 8.633 1 81.44 277 ARG A N 1
ATOM 2358 C CA . ARG A 1 277 ? 25.797 1.342 7.992 1 81.44 277 ARG A CA 1
ATOM 2359 C C . ARG A 1 277 ? 26.219 1.509 6.535 1 81.44 277 ARG A C 1
ATOM 2361 O O . ARG A 1 277 ? 27.141 0.837 6.066 1 81.44 277 ARG A O 1
ATOM 2368 N N . VAL A 1 278 ? 25.562 2.359 5.855 1 84.56 278 VAL A N 1
ATOM 2369 C CA . VAL A 1 278 ? 25.875 2.598 4.449 1 84.56 278 VAL A CA 1
ATOM 2370 C C . VAL A 1 278 ? 27.281 3.188 4.328 1 84.56 278 VAL A C 1
ATOM 2372 O O . VAL A 1 278 ? 28.016 2.844 3.406 1 84.56 278 VAL A O 1
ATOM 2375 N N . SER A 1 279 ? 27.641 3.982 5.207 1 78.38 27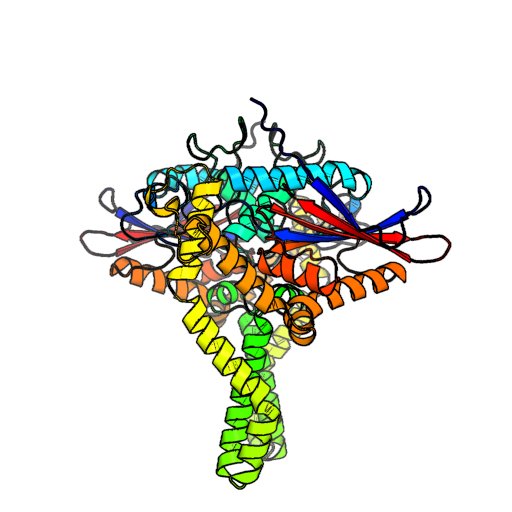9 SER A N 1
ATOM 2376 C CA . SER A 1 279 ? 28.953 4.617 5.195 1 78.38 279 SER A CA 1
ATOM 2377 C C . SER A 1 279 ? 30.062 3.59 5.391 1 78.38 279 SER A C 1
ATOM 2379 O O . SER A 1 279 ? 31.156 3.754 4.867 1 78.38 279 SER A O 1
ATOM 2381 N N . ASN A 1 280 ? 29.719 2.566 6.086 1 79 280 ASN A N 1
ATOM 2382 C CA . ASN A 1 280 ? 30.703 1.526 6.367 1 79 280 ASN A CA 1
ATOM 2383 C C . ASN A 1 280 ? 30.734 0.477 5.258 1 79 280 ASN A C 1
ATOM 2385 O O . ASN A 1 280 ? 31.469 -0.507 5.355 1 79 280 ASN A O 1
ATOM 2389 N N . GLY A 1 281 ? 29.922 0.649 4.297 1 79.19 281 GLY A N 1
ATOM 2390 C CA . GLY A 1 281 ? 29.938 -0.247 3.154 1 79.19 281 GLY A CA 1
ATOM 2391 C C . GLY A 1 281 ? 29.109 -1.504 3.367 1 79.19 281 GLY A C 1
ATOM 2392 O O . GLY A 1 281 ? 29.25 -2.477 2.621 1 79.19 281 GLY A O 1
ATOM 2393 N N . THR A 1 282 ? 28.406 -1.504 4.473 1 77.81 282 THR A N 1
ATOM 2394 C CA . THR A 1 282 ? 27.547 -2.66 4.711 1 77.81 282 THR A CA 1
ATOM 2395 C C . THR A 1 282 ? 26.297 -2.602 3.832 1 77.81 282 THR A C 1
ATOM 2397 O O . THR A 1 282 ? 25.719 -1.532 3.648 1 77.81 282 THR A O 1
ATOM 2400 N N . ASN A 1 283 ? 26.094 -3.713 3.252 1 70.25 283 ASN A N 1
ATOM 2401 C CA . ASN A 1 283 ? 24.906 -3.805 2.404 1 70.25 283 ASN A CA 1
ATOM 2402 C C . ASN A 1 283 ? 23.625 -3.705 3.221 1 70.25 283 ASN A C 1
ATOM 2404 O O . ASN A 1 283 ? 23.438 -4.457 4.18 1 70.25 283 ASN A O 1
ATOM 2408 N N . TYR A 1 284 ? 23 -2.66 2.992 1 77.44 284 TYR A N 1
ATOM 2409 C CA . TYR A 1 284 ? 21.75 -2.457 3.693 1 77.44 284 TYR A CA 1
ATOM 2410 C C . TYR A 1 284 ? 20.578 -2.363 2.711 1 77.44 284 TYR A C 1
ATOM 2412 O O . TYR A 1 284 ? 20.766 -1.94 1.566 1 77.44 284 TYR A O 1
ATOM 2420 N N . LYS A 1 285 ? 19.484 -3.051 3.039 1 81.38 285 LYS A N 1
ATOM 2421 C CA . LYS A 1 285 ? 18.281 -2.932 2.227 1 81.38 285 LYS A CA 1
ATOM 2422 C C . LYS A 1 285 ? 17.297 -1.938 2.84 1 81.38 285 LYS A C 1
ATOM 2424 O O . LYS A 1 285 ? 17.016 -1.996 4.039 1 81.38 285 LYS A O 1
ATOM 2429 N N . PRO A 1 286 ? 16.906 -0.875 2.014 1 90.94 286 PRO A N 1
ATOM 2430 C CA . PRO A 1 286 ? 17.219 -0.611 0.604 1 90.94 286 PRO A CA 1
ATOM 2431 C C . PRO A 1 286 ? 18.609 -0.01 0.404 1 90.94 286 PRO A C 1
ATOM 2433 O O . PRO A 1 286 ? 19.141 0.623 1.314 1 90.94 286 PRO A O 1
ATOM 2436 N N . GLU A 1 287 ? 19.094 -0.142 -0.77 1 92.38 287 GLU A N 1
ATOM 2437 C CA . GLU A 1 287 ? 20.5 0.144 -1.017 1 92.38 287 GLU A CA 1
ATOM 2438 C C . GLU A 1 287 ? 20.734 1.644 -1.164 1 92.38 287 GLU A C 1
ATOM 2440 O O . GLU A 1 287 ? 21.828 2.131 -0.882 1 92.38 287 GLU A O 1
ATOM 2445 N N . LYS A 1 288 ? 19.688 2.395 -1.571 1 94.75 288 LYS A N 1
ATOM 2446 C CA . LYS A 1 288 ? 20.016 3.766 -1.952 1 94.75 288 LYS A CA 1
ATOM 2447 C C . LYS A 1 288 ? 19.062 4.762 -1.298 1 94.75 288 LYS A C 1
ATOM 2449 O O . LYS A 1 288 ? 19.438 5.906 -1.042 1 94.75 288 LYS A O 1
ATOM 2454 N N . MET A 1 289 ? 17.766 4.27 -1.054 1 96 289 MET A N 1
ATOM 2455 C CA . MET A 1 289 ? 16.828 5.301 -0.648 1 96 289 MET A CA 1
ATOM 2456 C C . MET A 1 289 ? 15.68 4.703 0.167 1 96 289 MET A C 1
ATOM 2458 O O . MET A 1 289 ? 15.117 3.672 -0.208 1 96 289 MET A O 1
ATOM 2462 N N . MET A 1 290 ? 15.367 5.328 1.238 1 94.06 290 MET A N 1
ATOM 2463 C CA . MET A 1 290 ? 14.203 5.016 2.064 1 94.06 290 MET A CA 1
ATOM 2464 C C . MET A 1 290 ? 13.234 6.191 2.111 1 94.06 290 MET A C 1
ATOM 2466 O O . MET A 1 290 ? 13.625 7.305 2.465 1 94.06 290 MET A O 1
ATOM 2470 N N . ILE A 1 291 ? 11.977 5.957 1.738 1 95.25 291 ILE A N 1
ATOM 2471 C CA . ILE A 1 291 ? 10.992 7.031 1.694 1 95.25 291 ILE A CA 1
ATOM 2472 C C . ILE A 1 291 ? 9.805 6.672 2.584 1 95.25 291 ILE A C 1
ATOM 2474 O O . ILE A 1 291 ? 9.328 5.535 2.57 1 95.25 291 ILE A O 1
ATOM 2478 N N . TYR A 1 292 ? 9.32 7.676 3.309 1 93.44 292 TYR A N 1
ATOM 2479 C CA . TYR A 1 292 ? 8.18 7.488 4.195 1 93.44 292 TYR A CA 1
ATOM 2480 C C . TYR A 1 292 ? 7.062 8.477 3.867 1 93.44 292 TYR A C 1
ATOM 2482 O O . TYR A 1 292 ? 7.297 9.68 3.791 1 93.44 292 TYR A O 1
ATOM 2490 N N . SER A 1 293 ? 5.898 7.918 3.609 1 95.12 293 SER A N 1
ATOM 2491 C CA . SER A 1 293 ? 4.688 8.727 3.506 1 95.12 293 SER A CA 1
ATOM 2492 C C . SER A 1 293 ? 3.947 8.789 4.84 1 95.12 293 SER A C 1
ATOM 2494 O O . SER A 1 293 ? 3.449 7.777 5.328 1 95.12 293 SER A O 1
ATOM 2496 N N . ALA A 1 294 ? 3.854 10.008 5.371 1 92.75 294 ALA A N 1
ATOM 2497 C CA . ALA A 1 294 ? 3.4 10.102 6.758 1 92.75 294 ALA A CA 1
ATOM 2498 C C . ALA A 1 294 ? 2.564 11.359 6.98 1 92.75 294 ALA A C 1
ATOM 2500 O O . ALA A 1 294 ? 1.892 11.836 6.062 1 92.75 294 ALA A O 1
ATOM 2501 N N . HIS A 1 295 ? 2.477 11.695 8.273 1 88.94 295 HIS A N 1
ATOM 2502 C CA . HIS A 1 295 ? 1.649 12.82 8.695 1 88.94 295 HIS A CA 1
ATOM 2503 C C . HIS A 1 295 ? 2.51 14 9.141 1 88.94 295 HIS A C 1
ATOM 2505 O O . HIS A 1 295 ? 3.734 13.883 9.227 1 88.94 295 HIS A O 1
ATOM 2511 N N . HIS A 1 296 ? 1.884 15.109 9.305 1 84.81 296 HIS A N 1
ATOM 2512 C CA . HIS A 1 296 ? 2.594 16.328 9.703 1 84.81 296 HIS A CA 1
ATOM 2513 C C . HIS A 1 296 ? 3.365 16.109 11 1 84.81 296 HIS A C 1
ATOM 2515 O O . HIS A 1 296 ? 4.484 16.594 11.156 1 84.81 296 HIS A O 1
ATOM 2521 N N . ARG A 1 297 ? 2.795 15.305 11.898 1 78.69 297 ARG A N 1
ATOM 2522 C CA . ARG A 1 297 ? 3.42 15.086 13.195 1 78.69 297 ARG A CA 1
ATOM 2523 C C . ARG A 1 297 ? 4.734 14.328 13.055 1 78.69 297 ARG A C 1
ATOM 2525 O O . ARG A 1 297 ? 5.691 14.586 13.781 1 78.69 297 ARG A O 1
ATOM 2532 N N . THR A 1 298 ? 4.742 13.438 12.164 1 84.44 298 THR A N 1
ATOM 2533 C CA . THR A 1 298 ? 5.949 12.648 11.93 1 84.44 298 THR A CA 1
ATOM 2534 C C . THR A 1 298 ? 7.078 13.531 11.414 1 84.44 298 THR A C 1
ATOM 2536 O O . THR A 1 298 ? 8.211 13.453 11.898 1 84.44 298 THR A O 1
ATOM 2539 N N . VAL A 1 299 ? 6.754 14.375 10.5 1 87.06 299 VAL A N 1
ATOM 2540 C CA . VAL A 1 299 ? 7.742 15.273 9.906 1 87.06 299 VAL A CA 1
ATOM 2541 C C . VAL A 1 299 ? 8.234 16.266 10.961 1 87.06 299 VAL A C 1
ATOM 2543 O O . VAL A 1 299 ? 9.445 16.484 11.094 1 87.06 299 VAL A O 1
ATOM 2546 N N . LEU A 1 300 ? 7.324 16.766 11.664 1 82.06 300 LEU A N 1
ATOM 2547 C CA . LEU A 1 300 ? 7.66 17.734 12.695 1 82.06 300 LEU A CA 1
ATOM 2548 C C . LEU A 1 300 ? 8.539 17.109 13.773 1 82.06 300 LEU A C 1
ATOM 2550 O O . LEU A 1 300 ? 9.523 17.719 14.203 1 82.06 300 LEU A O 1
ATOM 2554 N N . ALA A 1 301 ? 8.172 15.945 14.203 1 80.25 301 ALA A N 1
ATOM 2555 C CA . ALA A 1 301 ? 8.938 15.234 15.227 1 80.25 301 ALA A CA 1
ATOM 2556 C C . ALA A 1 301 ? 10.383 15.031 14.789 1 80.25 301 ALA A C 1
ATOM 2558 O O . ALA A 1 301 ? 11.312 15.203 15.586 1 80.25 301 ALA A O 1
ATOM 2559 N N . LEU A 1 302 ? 10.5 14.695 13.594 1 83.44 302 LEU A N 1
ATOM 2560 C CA . LEU A 1 302 ? 11.844 14.461 13.078 1 83.44 302 LEU A CA 1
ATOM 2561 C C . LEU A 1 302 ? 12.625 15.773 12.992 1 83.44 302 LEU A C 1
ATOM 2563 O O . LEU A 1 302 ? 13.82 15.805 13.297 1 83.44 302 LEU A O 1
ATOM 2567 N N . GLN A 1 303 ? 11.977 16.828 12.602 1 83.44 303 GLN A N 1
ATOM 2568 C CA . GLN A 1 303 ? 12.617 18.141 12.531 1 83.44 303 GLN A CA 1
ATOM 2569 C C . GLN A 1 303 ? 13.125 18.578 13.898 1 83.44 303 GLN A C 1
ATOM 2571 O O . GLN A 1 303 ? 14.258 19.047 14.031 1 83.44 303 GLN A O 1
ATOM 2576 N N . TYR A 1 304 ? 12.336 18.375 14.82 1 78.44 304 TYR A N 1
ATOM 2577 C CA . TYR A 1 304 ? 12.734 18.75 16.172 1 78.44 304 TYR A CA 1
ATOM 2578 C C . TYR A 1 304 ? 13.859 17.859 16.672 1 78.44 304 TYR A C 1
ATOM 2580 O O . TYR A 1 304 ? 14.773 18.328 17.359 1 78.44 304 TYR A O 1
ATOM 2588 N N . ALA A 1 305 ? 13.734 16.625 16.359 1 77.56 305 ALA A N 1
ATOM 2589 C CA . ALA A 1 305 ? 14.781 15.688 16.781 1 77.56 305 ALA A CA 1
ATOM 2590 C C . ALA A 1 305 ? 16.125 16.062 16.172 1 77.56 305 ALA A C 1
ATOM 2592 O O . ALA A 1 305 ? 17.172 15.883 16.812 1 77.56 305 ALA A O 1
ATOM 2593 N N . PHE A 1 306 ? 16.047 16.641 14.984 1 79.81 306 PHE A N 1
ATOM 2594 C CA . PHE A 1 306 ? 17.266 17.062 14.312 1 79.81 306 PHE A CA 1
ATOM 2595 C C . PHE A 1 306 ? 17.703 18.453 14.805 1 79.81 306 PHE A C 1
ATOM 2597 O O . PHE A 1 306 ? 18.812 18.906 14.508 1 79.81 306 PHE A O 1
ATOM 2604 N N . GLY A 1 307 ? 16.812 19.047 15.523 1 74.62 307 GLY A N 1
ATOM 2605 C CA . GLY A 1 307 ? 17.109 20.375 16.047 1 74.62 307 GLY A CA 1
ATOM 2606 C C . GLY A 1 307 ? 16.953 21.469 15.016 1 74.62 307 GLY A C 1
ATOM 2607 O O . GLY A 1 307 ? 17.625 22.516 15.102 1 74.62 307 GLY A O 1
ATOM 2608 N N . VAL A 1 308 ? 16.203 21.281 13.953 1 70.12 308 VAL A N 1
ATOM 2609 C CA . VAL A 1 308 ? 16.109 22.25 12.867 1 70.12 308 VAL A CA 1
ATOM 2610 C C . VAL A 1 308 ? 14.75 22.938 12.898 1 70.12 308 VAL A C 1
ATOM 2612 O O . VAL A 1 308 ? 14.461 23.781 12.055 1 70.12 308 VAL A O 1
ATOM 2615 N N . ASN A 1 309 ? 13.844 22.594 13.734 1 63.53 309 ASN A N 1
ATOM 2616 C CA . ASN A 1 309 ? 12.484 23.109 13.609 1 63.53 309 ASN A CA 1
ATOM 2617 C C . ASN A 1 309 ? 12.383 24.547 14.117 1 63.53 309 ASN A C 1
ATOM 2619 O O . ASN A 1 309 ? 12.898 24.875 15.188 1 63.53 309 ASN A O 1
ATOM 2623 N N . ASP A 1 310 ? 12.039 25.5 13 1 56.66 310 ASP A N 1
ATOM 2624 C CA . ASP A 1 310 ? 11.617 26.844 13.414 1 56.66 310 ASP A CA 1
ATOM 2625 C C . ASP A 1 310 ? 10.102 26.906 13.602 1 56.66 310 ASP A C 1
ATOM 2627 O O . ASP A 1 310 ? 9.367 27.141 12.641 1 56.66 310 ASP A O 1
ATOM 2631 N N . SER A 1 311 ? 9.688 26.734 14.812 1 55.25 311 SER A N 1
ATOM 2632 C CA . SER A 1 311 ? 8.398 26.906 15.461 1 55.25 311 SER A CA 1
ATOM 2633 C C . SER A 1 311 ? 7.254 26.812 14.453 1 55.25 311 SER A C 1
ATOM 2635 O O . SER A 1 311 ? 6.09 27.016 14.805 1 55.25 311 SER A O 1
ATOM 2637 N N . GLY A 1 312 ? 7.488 26.328 13.078 1 59.53 312 GLY A N 1
ATOM 2638 C CA . GLY A 1 312 ? 6.355 26.516 12.188 1 59.53 312 GLY A CA 1
ATOM 2639 C C . GLY A 1 312 ? 5.645 25.219 11.844 1 59.53 312 GLY A C 1
ATOM 2640 O O . GLY A 1 312 ? 6.086 24.141 12.234 1 59.53 312 GLY A O 1
ATOM 2641 N N . MET A 1 313 ? 4.348 25.344 11.195 1 68 313 MET A N 1
ATOM 2642 C CA . MET A 1 313 ? 3.459 24.25 10.781 1 68 313 MET A CA 1
ATOM 2643 C C . MET A 1 313 ? 3.98 23.562 9.523 1 68 313 MET A C 1
ATOM 2645 O O . MET A 1 313 ? 4.496 24.234 8.617 1 68 313 MET A O 1
ATOM 2649 N N . VAL A 1 314 ? 4.105 22.281 9.5 1 78.62 314 VAL A N 1
ATOM 2650 C CA . VAL A 1 314 ? 4.457 21.484 8.336 1 78.62 314 VAL A CA 1
ATOM 2651 C C . VAL A 1 314 ? 3.307 21.484 7.332 1 78.62 314 VAL A C 1
ATOM 2653 O O . VAL A 1 314 ? 2.217 20.984 7.625 1 78.62 314 VAL A O 1
ATOM 2656 N N . THR A 1 315 ? 3.498 22.125 6.184 1 82.88 315 THR A N 1
ATOM 2657 C CA . THR A 1 315 ? 2.453 22.234 5.172 1 82.88 315 THR A CA 1
ATOM 2658 C C . THR A 1 315 ? 2.234 20.906 4.469 1 82.88 315 THR A C 1
ATOM 2660 O O . THR A 1 315 ? 3.047 19.984 4.602 1 82.88 315 THR A O 1
ATOM 2663 N N . TYR A 1 316 ? 1.168 20.859 3.773 1 88.12 316 TYR A N 1
ATOM 2664 C CA . TYR A 1 316 ? 0.879 19.672 2.988 1 88.12 316 TYR A CA 1
ATOM 2665 C C . TYR A 1 316 ? 1.964 19.422 1.946 1 88.12 316 TYR A C 1
ATOM 2667 O O . TYR A 1 316 ? 2.389 20.359 1.255 1 88.12 316 TYR A O 1
ATOM 2675 N N . GLY A 1 317 ? 2.379 18.188 1.882 1 91.12 317 GLY A N 1
ATOM 2676 C CA . GLY A 1 317 ? 3.373 17.828 0.884 1 91.12 317 GLY A CA 1
ATOM 2677 C C . GLY A 1 317 ? 4.785 18.203 1.29 1 91.12 317 GLY A C 1
ATOM 2678 O O . GLY A 1 317 ? 5.734 17.984 0.535 1 91.12 317 GLY A O 1
ATOM 2679 N N . ALA A 1 318 ? 4.906 18.781 2.494 1 89.94 318 ALA A N 1
ATOM 2680 C CA . ALA A 1 318 ? 6.246 19.094 2.979 1 89.94 318 ALA A CA 1
ATOM 2681 C C . ALA A 1 318 ? 7.078 17.828 3.152 1 89.94 318 ALA A C 1
ATOM 2683 O O . ALA A 1 318 ? 6.547 16.766 3.523 1 89.94 318 ALA A O 1
ATOM 2684 N N . CYS A 1 319 ? 8.367 17.953 2.871 1 93.19 319 CYS A N 1
ATOM 2685 C CA . CYS A 1 319 ? 9.234 16.781 2.877 1 93.19 319 CYS A CA 1
ATOM 2686 C C . CYS A 1 319 ? 10.555 17.078 3.582 1 93.19 319 CYS A C 1
ATOM 2688 O O . CYS A 1 319 ? 11.164 18.125 3.35 1 93.19 319 CYS A O 1
ATOM 2690 N N . PHE A 1 320 ? 10.906 16.25 4.508 1 90.06 320 PHE A N 1
ATOM 2691 C CA . PHE A 1 320 ? 12.195 16.281 5.18 1 90.06 320 PHE A CA 1
ATOM 2692 C C . PHE A 1 320 ? 13.141 15.234 4.598 1 90.06 320 PHE A C 1
ATOM 2694 O O . PHE A 1 320 ? 12.828 14.039 4.602 1 90.06 320 PHE A O 1
ATOM 2701 N N . ILE A 1 321 ? 14.328 15.688 4.031 1 93 321 ILE A N 1
ATOM 2702 C CA . ILE A 1 321 ? 15.234 14.789 3.318 1 93 321 ILE A CA 1
ATOM 2703 C C . ILE A 1 321 ? 16.609 14.812 3.988 1 93 321 ILE A C 1
ATOM 2705 O O . ILE A 1 321 ? 17.109 15.875 4.359 1 93 321 ILE A O 1
ATOM 2709 N N . MET A 1 322 ? 17.172 13.664 4.188 1 89.25 322 MET A N 1
ATOM 2710 C CA . MET A 1 322 ? 18.562 13.516 4.629 1 89.25 322 MET A CA 1
ATOM 2711 C C . MET A 1 322 ? 19.391 12.805 3.57 1 89.25 322 MET A C 1
ATOM 2713 O O . MET A 1 322 ? 19.094 11.656 3.213 1 89.25 322 MET A O 1
ATOM 2717 N N . GLU A 1 323 ? 20.375 13.477 3.104 1 90.62 323 GLU A N 1
ATOM 2718 C CA . GLU A 1 323 ? 21.312 12.906 2.139 1 90.62 323 GLU A CA 1
ATOM 2719 C C . GLU A 1 323 ? 22.641 12.523 2.807 1 90.62 323 GLU A C 1
ATOM 2721 O O . GLU A 1 323 ? 23.156 13.266 3.643 1 90.62 323 GLU A O 1
ATOM 2726 N N . VAL A 1 324 ? 23.141 11.43 2.459 1 88 324 VAL A N 1
ATOM 2727 C CA . VAL A 1 324 ? 24.438 10.961 2.963 1 88 324 VAL A CA 1
ATOM 2728 C C . VAL A 1 324 ? 25.469 10.977 1.837 1 88 324 VAL A C 1
ATOM 2730 O O . VAL A 1 324 ? 25.234 10.383 0.776 1 88 324 VAL A O 1
ATOM 2733 N N . TYR A 1 325 ? 26.578 11.656 2.107 1 87.94 325 TYR A N 1
ATOM 2734 C CA . TYR A 1 325 ? 27.641 11.773 1.116 1 87.94 325 TYR A CA 1
ATOM 2735 C C . TYR A 1 325 ? 28.922 11.125 1.616 1 87.94 325 TYR A C 1
ATOM 2737 O O . TYR A 1 325 ? 29.25 11.219 2.801 1 87.94 325 TYR A O 1
ATOM 2745 N N . ARG A 1 326 ? 29.594 10.438 0.733 1 86.75 326 ARG A N 1
ATOM 2746 C CA . ARG A 1 326 ? 30.953 9.961 0.996 1 86.75 326 ARG A CA 1
ATOM 2747 C C . ARG A 1 326 ? 31.984 10.984 0.537 1 86.75 326 ARG A C 1
ATOM 2749 O O . ARG A 1 326 ? 31.953 11.445 -0.606 1 86.75 326 ARG A O 1
ATOM 2756 N N . SER A 1 327 ? 32.781 11.406 1.495 1 78.75 327 SER A N 1
ATOM 2757 C CA . SER A 1 327 ? 33.844 12.344 1.203 1 78.75 327 SER A CA 1
ATOM 2758 C C . SER A 1 327 ? 3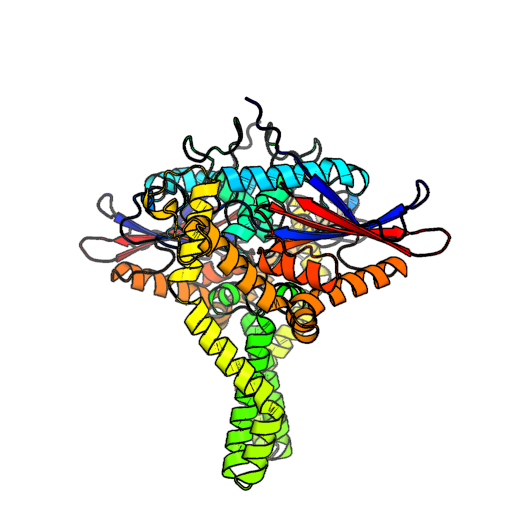5.219 11.75 1.554 1 78.75 327 SER A C 1
ATOM 2760 O O . SER A 1 327 ? 35.281 10.672 2.145 1 78.75 327 SER A O 1
ATOM 2762 N N . ILE A 1 328 ? 36.281 12.469 1.048 1 77.25 328 ILE A N 1
ATOM 2763 C CA . ILE A 1 328 ? 37.625 12.039 1.307 1 77.25 328 ILE A CA 1
ATOM 2764 C C . ILE A 1 328 ? 37.875 11.961 2.812 1 77.25 328 ILE A C 1
ATOM 2766 O O . ILE A 1 328 ? 38.562 11.047 3.291 1 77.25 328 ILE A O 1
ATOM 2770 N N . ASP A 1 329 ? 37.312 12.844 3.486 1 72.56 329 ASP A N 1
ATOM 2771 C CA . ASP A 1 329 ? 37.562 12.961 4.918 1 72.56 329 ASP A CA 1
ATOM 2772 C C . ASP A 1 329 ? 36.531 12.188 5.727 1 72.56 329 ASP A C 1
ATOM 2774 O O . ASP A 1 329 ? 36.531 12.219 6.961 1 72.56 329 ASP A O 1
ATOM 2778 N N . GLY A 1 330 ? 35.562 11.508 4.996 1 74.88 330 GLY A N 1
ATOM 2779 C CA . GLY A 1 330 ? 34.562 10.781 5.762 1 74.88 330 GLY A CA 1
ATOM 2780 C C . GLY A 1 330 ? 33.156 10.922 5.199 1 74.88 330 GLY A C 1
ATOM 2781 O O . GLY A 1 330 ? 32.969 10.977 3.98 1 74.88 330 GLY A O 1
ATOM 2782 N N . ILE A 1 331 ? 32.219 10.992 6.172 1 74.69 331 ILE A N 1
ATOM 2783 C CA . ILE A 1 331 ? 30.797 11.031 5.773 1 74.69 331 ILE A CA 1
ATOM 2784 C C . ILE A 1 331 ? 30.234 12.422 6.051 1 74.69 331 ILE A C 1
ATOM 2786 O O . ILE A 1 331 ? 30.562 13.047 7.062 1 74.69 331 ILE A O 1
ATOM 2790 N N . ARG A 1 332 ? 29.531 12.859 5.062 1 75.75 332 ARG A N 1
ATOM 2791 C CA . ARG A 1 332 ? 28.812 14.125 5.227 1 75.75 332 ARG A CA 1
ATOM 2792 C C . ARG A 1 332 ? 27.312 13.938 5.078 1 75.75 332 ARG A C 1
ATOM 2794 O O . ARG A 1 332 ? 26.859 13.156 4.238 1 75.75 332 ARG A O 1
ATOM 2801 N N . ILE A 1 333 ? 26.578 14.617 5.977 1 74.88 333 ILE A N 1
ATOM 2802 C CA . ILE A 1 333 ? 25.109 14.539 5.957 1 74.88 333 ILE A CA 1
ATOM 2803 C C . ILE A 1 333 ? 24.531 15.891 5.555 1 74.88 333 ILE A C 1
ATOM 2805 O O . ILE A 1 333 ? 24.969 16.938 6.039 1 74.88 333 ILE A O 1
ATOM 2809 N N . LYS A 1 334 ? 23.656 15.891 4.629 1 74.56 334 LYS A N 1
ATOM 2810 C CA . LYS A 1 334 ? 22.891 17.062 4.211 1 74.56 334 LYS A CA 1
ATOM 2811 C C . LYS A 1 334 ? 21.406 16.875 4.488 1 74.56 334 LYS A C 1
ATOM 2813 O O . LYS A 1 334 ? 20.828 15.852 4.137 1 74.56 334 LYS A O 1
ATOM 2818 N N . VAL A 1 335 ? 20.875 17.844 5.195 1 74.69 335 VAL A N 1
ATOM 2819 C CA . VAL A 1 335 ? 19.453 17.797 5.496 1 74.69 335 VAL A CA 1
ATOM 2820 C C . VAL A 1 335 ? 18.719 18.859 4.684 1 74.69 335 VAL A C 1
ATOM 2822 O O . VAL A 1 335 ? 19.156 20.016 4.617 1 74.69 335 VAL A O 1
ATOM 2825 N N . ILE A 1 336 ? 17.656 18.453 4.027 1 71.69 336 ILE A N 1
ATOM 2826 C CA . ILE A 1 336 ? 16.844 19.312 3.174 1 71.69 336 ILE A CA 1
ATOM 2827 C C . ILE A 1 336 ? 15.391 19.281 3.643 1 71.69 336 ILE A C 1
ATOM 2829 O O . ILE A 1 336 ? 14.859 18.219 3.988 1 71.69 336 ILE A O 1
ATOM 2833 N N . PHE A 1 337 ? 14.875 20.453 3.75 1 70.06 337 PHE A N 1
ATOM 2834 C CA . PHE A 1 337 ? 13.445 20.562 4.008 1 70.06 337 PHE A CA 1
ATOM 2835 C C . PHE A 1 337 ? 12.719 21.141 2.801 1 70.06 337 PHE A C 1
ATOM 2837 O O . PHE A 1 337 ? 12.992 22.281 2.387 1 70.06 337 PHE A O 1
ATOM 2844 N N . PHE A 1 338 ? 11.844 20.344 2.189 1 64.81 338 PHE A N 1
ATOM 2845 C CA . PHE A 1 338 ? 11.055 20.719 1.023 1 64.81 338 PHE A CA 1
ATOM 2846 C C . PHE A 1 338 ? 9.664 21.188 1.44 1 64.81 338 PHE A C 1
ATOM 2848 O O . PHE A 1 338 ? 9 20.531 2.258 1 64.81 338 PHE A O 1
ATOM 2855 N N . ILE A 1 339 ? 9.336 22.375 1.005 1 64.31 339 ILE A N 1
ATOM 2856 C CA . ILE A 1 339 ? 8 22.891 1.296 1 64.31 339 ILE A CA 1
ATOM 2857 C C . ILE A 1 339 ? 7.32 23.312 -0.002 1 64.31 339 ILE A C 1
ATOM 2859 O O . ILE A 1 339 ? 7.957 23.906 -0.882 1 64.31 339 ILE A O 1
ATOM 2863 N N . LEU A 1 340 ? 6.117 22.75 -0.278 1 59.53 340 LEU A N 1
ATOM 2864 C CA . LEU A 1 340 ? 5.328 23.172 -1.427 1 59.53 340 LEU A CA 1
ATOM 2865 C C . LEU A 1 340 ? 4.512 24.422 -1.092 1 59.53 340 LEU A C 1
ATOM 2867 O O . LEU A 1 340 ? 4.066 24.594 0.046 1 59.53 340 LEU A O 1
ATOM 2871 N N . MET B 1 1 ? -1.208 -8.992 -34.469 1 26.83 1 MET B N 1
ATOM 2872 C CA . MET B 1 1 ? -2.031 -10.086 -33.969 1 26.83 1 MET B CA 1
ATOM 2873 C C . MET B 1 1 ? -2.545 -9.789 -32.562 1 26.83 1 MET B C 1
ATOM 2875 O O . MET B 1 1 ? -1.759 -9.523 -31.656 1 26.83 1 MET B O 1
ATOM 2879 N N . HIS B 1 2 ? -3.721 -9.281 -32.438 1 28.02 2 HIS B N 1
ATOM 2880 C CA . HIS B 1 2 ? -4.457 -8.922 -31.234 1 28.02 2 HIS B CA 1
ATOM 2881 C C . HIS B 1 2 ? -4.652 -10.133 -30.328 1 28.02 2 HIS B C 1
ATOM 2883 O O . HIS B 1 2 ? -5.262 -11.125 -30.734 1 28.02 2 HIS B O 1
ATOM 2889 N N . ARG B 1 3 ? -3.652 -10.484 -29.594 1 33.88 3 ARG B N 1
ATOM 2890 C CA . ARG B 1 3 ? -3.84 -11.609 -28.688 1 33.88 3 ARG B CA 1
ATOM 2891 C C . ARG B 1 3 ? -5.152 -11.492 -27.922 1 33.88 3 ARG B C 1
ATOM 2893 O O . ARG B 1 3 ? -5.387 -10.492 -27.234 1 33.88 3 ARG B O 1
ATOM 2900 N N . ILE B 1 4 ? -6.141 -12.148 -28.453 1 32.34 4 ILE B N 1
ATOM 2901 C CA . ILE B 1 4 ? -7.445 -12.328 -27.828 1 32.34 4 ILE B CA 1
ATOM 2902 C C . ILE B 1 4 ? -7.277 -12.984 -26.453 1 32.34 4 ILE B C 1
ATOM 2904 O O . ILE B 1 4 ? -6.84 -14.133 -26.359 1 32.34 4 ILE B O 1
ATOM 2908 N N . GLU B 1 5 ? -6.898 -12.227 -25.516 1 38.84 5 GLU B N 1
ATOM 2909 C CA . GLU B 1 5 ? -6.922 -12.75 -24.156 1 38.84 5 GLU B CA 1
ATOM 2910 C C . GLU B 1 5 ? -8.305 -13.281 -23.781 1 38.84 5 GLU B C 1
ATOM 2912 O O . GLU B 1 5 ? -9.297 -12.555 -23.844 1 38.84 5 GLU B O 1
ATOM 2917 N N . LEU B 1 6 ? -8.492 -14.492 -24.078 1 37.34 6 LEU B N 1
ATOM 2918 C CA . LEU B 1 6 ? -9.719 -15.203 -23.766 1 37.34 6 LEU B CA 1
ATOM 2919 C C . LEU B 1 6 ? -10 -15.156 -22.266 1 37.34 6 LEU B C 1
ATOM 2921 O O . LEU B 1 6 ? -9.195 -15.625 -21.469 1 37.34 6 LEU B O 1
ATOM 2925 N N . ILE B 1 7 ? -10.789 -14.18 -21.891 1 43.47 7 ILE B N 1
ATOM 2926 C CA . ILE B 1 7 ? -11.359 -14.148 -20.547 1 43.47 7 ILE B CA 1
ATOM 2927 C C . ILE B 1 7 ? -12.352 -15.297 -20.375 1 43.47 7 ILE B C 1
ATOM 2929 O O . ILE B 1 7 ? -13.305 -15.422 -21.141 1 43.47 7 ILE B O 1
ATOM 2933 N N . VAL B 1 8 ? -11.922 -16.391 -19.859 1 43.12 8 VAL B N 1
ATOM 2934 C CA . VAL B 1 8 ? -12.836 -17.5 -19.578 1 43.12 8 VAL B CA 1
ATOM 2935 C C . VAL B 1 8 ? -13.508 -17.25 -18.219 1 43.12 8 VAL B C 1
ATOM 2937 O O . VAL B 1 8 ? -12.836 -17.078 -17.203 1 43.12 8 VAL B O 1
ATOM 2940 N N . LEU B 1 9 ? -14.766 -16.875 -18.25 1 43.88 9 LEU B N 1
ATOM 2941 C CA . LEU B 1 9 ? -15.594 -16.766 -17.047 1 43.88 9 LEU B CA 1
ATOM 2942 C C . LEU B 1 9 ? -16.281 -18.094 -16.75 1 43.88 9 LEU B C 1
ATOM 2944 O O . LEU B 1 9 ? -17 -18.641 -17.594 1 43.88 9 LEU B O 1
ATOM 2948 N N . ILE B 1 10 ? -15.797 -18.797 -15.836 1 45.88 10 ILE B N 1
ATOM 2949 C CA . ILE B 1 10 ? -16.5 -20 -15.391 1 45.88 10 ILE B CA 1
ATOM 2950 C C . ILE B 1 10 ? -17.484 -19.641 -14.281 1 45.88 10 ILE B C 1
ATOM 2952 O O . ILE B 1 10 ? -17.094 -19.078 -13.25 1 45.88 10 ILE B O 1
ATOM 2956 N N . TYR B 1 11 ? -18.781 -19.609 -14.625 1 42.12 11 TYR B N 1
ATOM 2957 C CA . TYR B 1 11 ? -19.875 -19.312 -13.703 1 42.12 11 TYR B CA 1
ATOM 2958 C C . TYR B 1 11 ? -20.297 -20.562 -12.945 1 42.12 11 TYR B C 1
ATOM 2960 O O . TYR B 1 11 ? -20.453 -21.625 -13.539 1 42.12 11 TYR B O 1
ATOM 2968 N N . TYR B 1 12 ? -19.891 -20.656 -11.789 1 43.78 12 TYR B N 1
ATOM 2969 C CA . TYR B 1 12 ? -20.547 -21.688 -11 1 43.78 12 TYR B CA 1
ATOM 2970 C C . TYR B 1 12 ? -21.797 -21.125 -10.32 1 43.78 12 TYR B C 1
ATOM 2972 O O . TYR B 1 12 ? -21.734 -20.125 -9.609 1 43.78 12 TYR B O 1
ATOM 2980 N N . LEU B 1 13 ? -22.891 -21.172 -10.992 1 41.84 13 LEU B N 1
ATOM 2981 C CA . LEU B 1 13 ? -24.203 -20.672 -10.594 1 41.84 13 LEU B CA 1
ATOM 2982 C C . LEU B 1 13 ? -24.719 -21.438 -9.375 1 41.84 13 LEU B C 1
ATOM 2984 O O . LEU B 1 13 ? -25.031 -22.625 -9.469 1 41.84 13 LEU B O 1
ATOM 2988 N N . ILE B 1 14 ? -24.141 -21.109 -8.211 1 41.56 14 ILE B N 1
ATOM 2989 C CA . ILE B 1 14 ? -25.062 -21.5 -7.145 1 41.56 14 ILE B CA 1
ATOM 2990 C C . ILE B 1 14 ? -26.219 -20.5 -7.066 1 41.56 14 ILE B C 1
ATOM 2992 O O . ILE B 1 14 ? -26 -19.312 -6.844 1 41.56 14 ILE B O 1
ATOM 2996 N N . ASN B 1 15 ? -27.422 -20.938 -7.25 1 49 15 ASN B N 1
ATOM 2997 C CA . ASN B 1 15 ? -28.75 -20.344 -7.383 1 49 15 ASN B CA 1
ATOM 2998 C C . ASN B 1 15 ? -28.703 -19.047 -8.18 1 49 15 ASN B C 1
ATOM 3000 O O . ASN B 1 15 ? -28.016 -18.094 -7.797 1 49 15 ASN B O 1
ATOM 3004 N N . TYR B 1 16 ? -28.922 -19.172 -9.414 1 50.69 16 TYR B N 1
ATOM 3005 C CA . TYR B 1 16 ? -28.781 -18.156 -10.453 1 50.69 16 TYR B CA 1
ATOM 3006 C C . TYR B 1 16 ? -29.625 -16.922 -10.133 1 50.69 16 TYR B C 1
ATOM 3008 O O . TYR B 1 16 ? -30.797 -17.047 -9.758 1 50.69 16 TYR B O 1
ATOM 3016 N N . ALA B 1 17 ? -29 -15.891 -9.633 1 53.06 17 ALA B N 1
ATOM 3017 C CA . ALA B 1 17 ? -29.656 -14.594 -9.57 1 53.06 17 ALA B CA 1
ATOM 3018 C C . ALA B 1 17 ? -30.406 -14.281 -10.867 1 53.06 17 ALA B C 1
ATOM 3020 O O . ALA B 1 17 ? -29.906 -14.578 -11.953 1 53.06 17 ALA B O 1
ATOM 3021 N N . THR B 1 18 ? -31.672 -14.273 -10.797 1 58.22 18 THR B N 1
ATOM 3022 C CA . THR B 1 18 ? -32.531 -13.891 -11.914 1 58.22 18 THR B CA 1
ATOM 3023 C C . THR B 1 18 ? -32.5 -12.383 -12.125 1 58.22 18 THR B C 1
ATOM 3025 O O . THR B 1 18 ? -31.953 -11.641 -11.305 1 58.22 18 THR B O 1
ATOM 3028 N N . SER B 1 19 ? -32.906 -11.844 -13.305 1 60.75 19 SER B N 1
ATOM 3029 C CA . SER B 1 19 ? -32.938 -10.461 -13.773 1 60.75 19 SER B CA 1
ATOM 3030 C C . SER B 1 19 ? -33.531 -9.539 -12.711 1 60.75 19 SER B C 1
ATOM 3032 O O . SER B 1 19 ? -33.156 -8.359 -12.648 1 60.75 19 SER B O 1
ATOM 3034 N N . ASN B 1 20 ? -34.25 -10.102 -11.703 1 68.06 20 ASN B N 1
ATOM 3035 C CA . ASN B 1 20 ? -34.906 -9.234 -10.727 1 68.06 20 ASN B CA 1
ATOM 3036 C C . ASN B 1 20 ? -34.094 -9.125 -9.445 1 68.06 20 ASN B C 1
ATOM 3038 O O . ASN B 1 20 ? -34.469 -8.383 -8.531 1 68.06 20 ASN B O 1
ATOM 3042 N N . ASP B 1 21 ? -32.906 -9.766 -9.391 1 83.69 21 ASP B N 1
ATOM 3043 C CA . ASP B 1 21 ? -32.125 -9.734 -8.164 1 83.69 21 ASP B CA 1
ATOM 3044 C C . ASP B 1 21 ? -31.188 -8.531 -8.141 1 83.69 21 ASP B C 1
ATOM 3046 O O . ASP B 1 21 ? -30.688 -8.094 -9.188 1 83.69 21 ASP B O 1
ATOM 3050 N N . GLU B 1 22 ? -31.078 -7.961 -6.992 1 89 22 GLU B N 1
ATOM 3051 C CA . GLU B 1 22 ? -30.234 -6.773 -6.832 1 89 22 GLU B CA 1
ATOM 3052 C C . GLU B 1 22 ? -28.875 -7.133 -6.25 1 89 22 GLU B C 1
ATOM 3054 O O . GLU B 1 22 ? -28.781 -7.742 -5.184 1 89 22 GLU B O 1
ATOM 3059 N N . LEU B 1 23 ? -27.828 -6.824 -6.961 1 93.12 23 LEU B N 1
ATOM 3060 C CA . LEU B 1 23 ? -26.469 -7.004 -6.453 1 93.12 23 LEU B CA 1
ATOM 3061 C C . LEU B 1 23 ? -26.219 -6.102 -5.25 1 93.12 23 LEU B C 1
ATOM 3063 O O . LEU B 1 23 ? -26.375 -4.883 -5.336 1 93.12 23 LEU B O 1
ATOM 3067 N N . ILE B 1 24 ? -25.75 -6.723 -4.113 1 92.56 24 ILE B N 1
ATOM 3068 C CA . ILE B 1 24 ? -25.625 -5.879 -2.926 1 92.56 24 ILE B CA 1
ATOM 3069 C C . ILE B 1 24 ? -24.203 -5.922 -2.396 1 92.56 24 ILE B C 1
ATOM 3071 O O . ILE B 1 24 ? -23.781 -5.055 -1.626 1 92.56 24 ILE B O 1
ATOM 3075 N N . TYR B 1 25 ? -23.453 -6.977 -2.801 1 93.56 25 TYR B N 1
ATOM 3076 C CA . TYR B 1 25 ? -22.094 -7.051 -2.285 1 93.56 25 TYR B CA 1
ATOM 3077 C C . TYR B 1 25 ? -21.219 -7.938 -3.17 1 93.56 25 TYR B C 1
ATOM 3079 O O . TYR B 1 25 ? -21.703 -8.938 -3.717 1 93.56 25 TYR B O 1
ATOM 3087 N N . VAL B 1 26 ? -19.984 -7.559 -3.279 1 95.19 26 VAL B N 1
ATOM 3088 C CA . VAL B 1 26 ? -19.047 -8.336 -4.078 1 95.19 26 VAL B CA 1
ATOM 3089 C C . VAL B 1 26 ? -17.75 -8.539 -3.297 1 95.19 26 VAL B C 1
ATOM 3091 O O . VAL B 1 26 ? -17.25 -7.609 -2.662 1 95.19 26 VAL B O 1
ATOM 3094 N N . GLN B 1 27 ? -17.25 -9.711 -3.262 1 93.44 27 GLN B N 1
ATOM 3095 C CA . GLN B 1 27 ? -15.938 -10.039 -2.729 1 93.44 27 GLN B CA 1
ATOM 3096 C C . GLN B 1 27 ? -15.086 -10.766 -3.77 1 93.44 27 GLN B C 1
ATOM 3098 O O . GLN B 1 27 ? -15.594 -11.586 -4.535 1 93.44 27 GLN B O 1
ATOM 3103 N N . ALA B 1 28 ? -13.82 -10.375 -3.797 1 95.38 28 ALA B N 1
ATOM 3104 C CA . ALA B 1 28 ? -12.969 -10.969 -4.824 1 95.38 28 ALA B CA 1
ATOM 3105 C C . ALA B 1 28 ? -11.539 -11.141 -4.316 1 95.38 28 ALA B C 1
ATOM 3107 O O . ALA B 1 28 ? -11.047 -10.32 -3.535 1 95.38 28 ALA B O 1
ATOM 3108 N N . VAL B 1 29 ? -10.914 -12.172 -4.75 1 93.56 29 VAL B N 1
ATOM 3109 C CA . VAL B 1 29 ? -9.492 -12.414 -4.516 1 93.56 29 VAL B CA 1
ATOM 3110 C C . VAL B 1 29 ? -8.82 -12.828 -5.82 1 93.56 29 VAL B C 1
ATOM 3112 O O . VAL B 1 29 ? -9.359 -13.641 -6.574 1 93.56 29 VAL B O 1
ATOM 3115 N N . PHE B 1 30 ? -7.727 -12.195 -6.09 1 95.06 30 PHE B N 1
ATOM 3116 C CA . PHE B 1 30 ? -7.062 -12.555 -7.34 1 95.06 30 PHE B CA 1
ATOM 3117 C C . PHE B 1 30 ? -5.582 -12.828 -7.105 1 95.06 30 PHE B C 1
ATOM 3119 O O . PHE B 1 30 ? -5 -12.336 -6.133 1 95.06 30 PHE B O 1
ATOM 3126 N N . ARG B 1 31 ? -5.062 -13.656 -7.973 1 92.94 31 ARG B N 1
ATOM 3127 C CA . ARG B 1 31 ? -3.631 -13.93 -7.992 1 92.94 31 ARG B CA 1
ATOM 3128 C C . ARG B 1 31 ? -2.863 -12.812 -8.695 1 92.94 31 ARG B C 1
ATOM 3130 O O . ARG B 1 31 ? -3.338 -12.258 -9.688 1 92.94 31 ARG B O 1
ATOM 3137 N N . HIS B 1 32 ? -1.735 -12.516 -8.219 1 95.69 32 HIS B N 1
ATOM 3138 C CA . HIS B 1 32 ? -0.885 -11.523 -8.875 1 95.69 32 HIS B CA 1
ATOM 3139 C C . HIS B 1 32 ? -0.642 -11.891 -10.336 1 95.69 32 HIS B C 1
ATOM 3141 O O . HIS B 1 32 ? -0.925 -13.016 -10.75 1 95.69 32 HIS B O 1
ATOM 3147 N N . GLY B 1 33 ? -0.102 -10.922 -11.109 1 94.25 33 GLY B N 1
ATOM 3148 C CA . GLY B 1 33 ? 0.188 -11.117 -12.516 1 94.25 33 GLY B CA 1
ATOM 3149 C C . GLY B 1 33 ? 1.506 -11.828 -12.766 1 94.25 33 GLY B C 1
ATOM 3150 O O . GLY B 1 33 ? 2.178 -12.25 -11.82 1 94.25 33 GLY B O 1
ATOM 3151 N N . HIS B 1 34 ? 1.779 -11.875 -13.992 1 91.12 34 HIS B N 1
ATOM 3152 C CA . HIS B 1 34 ? 3.02 -12.516 -14.422 1 91.12 34 HIS B CA 1
ATOM 3153 C C . HIS B 1 34 ? 4.23 -11.859 -13.758 1 91.12 34 HIS B C 1
ATOM 3155 O O . HIS B 1 34 ? 4.301 -10.633 -13.664 1 91.12 34 HIS B O 1
ATOM 3161 N N . ARG B 1 35 ? 5.176 -12.703 -13.32 1 91.75 35 ARG B N 1
ATOM 3162 C CA . ARG B 1 35 ? 6.352 -12.219 -12.609 1 91.75 35 ARG B CA 1
ATOM 3163 C C . ARG B 1 35 ? 7.602 -12.984 -13.031 1 91.75 35 ARG B C 1
ATOM 3165 O O . ARG B 1 35 ? 7.504 -14.102 -13.555 1 91.75 35 ARG B O 1
ATOM 3172 N N . ALA B 1 36 ? 8.734 -12.359 -12.75 1 89.38 36 ALA B N 1
ATOM 3173 C CA . ALA B 1 36 ? 10.016 -13.039 -12.906 1 89.38 36 ALA B CA 1
ATOM 3174 C C . ALA B 1 36 ? 10.18 -14.141 -11.859 1 89.38 36 ALA B C 1
ATOM 3176 O O . ALA B 1 36 ? 9.547 -14.102 -10.805 1 89.38 36 ALA B O 1
ATOM 3177 N N . PRO B 1 37 ? 10.984 -15.172 -12.211 1 84.75 37 PRO B N 1
ATOM 3178 C CA . PRO B 1 37 ? 11.258 -16.219 -11.211 1 84.75 37 PRO B CA 1
ATOM 3179 C C . PRO B 1 37 ? 11.945 -15.664 -9.961 1 84.75 37 PRO B C 1
ATOM 3181 O O . PRO B 1 37 ? 12.484 -14.555 -9.984 1 84.75 37 PRO B O 1
ATOM 3184 N N . HIS B 1 38 ? 11.844 -16.375 -8.906 1 84.31 38 HIS B N 1
ATOM 3185 C CA . HIS B 1 38 ? 12.469 -15.953 -7.656 1 84.31 38 HIS B CA 1
ATOM 3186 C C . HIS B 1 38 ? 13.977 -16.156 -7.703 1 84.31 38 HIS B C 1
ATOM 3188 O O . HIS B 1 38 ? 14.711 -15.531 -6.934 1 84.31 38 HIS B O 1
ATOM 3194 N N . GLN B 1 39 ? 14.32 -17.078 -8.484 1 80.81 39 GLN B N 1
ATOM 3195 C CA . GLN B 1 39 ? 15.719 -17.422 -8.68 1 80.81 39 GLN B CA 1
ATOM 3196 C C . GLN B 1 39 ? 15.945 -18.109 -10.023 1 80.81 39 GLN B C 1
ATOM 3198 O O . GLN B 1 39 ? 15 -18.297 -10.797 1 80.81 39 GLN B O 1
ATOM 3203 N N . LEU B 1 40 ? 17.188 -18.375 -10.188 1 77 40 LEU B N 1
ATOM 3204 C CA . LEU B 1 40 ? 17.516 -19.109 -11.398 1 77 40 LEU B CA 1
ATOM 3205 C C . LEU B 1 40 ? 16.859 -20.484 -11.398 1 77 40 LEU B C 1
ATOM 3207 O O . LEU B 1 40 ? 17.062 -21.281 -10.469 1 77 40 LEU B O 1
ATOM 3211 N N . PRO B 1 41 ? 16.047 -20.797 -12.414 1 73.06 41 PRO B N 1
ATOM 3212 C CA . PRO B 1 41 ? 15.312 -22.062 -12.438 1 73.06 41 PRO B CA 1
ATOM 3213 C C . PRO B 1 41 ? 16.234 -23.281 -12.43 1 73.06 41 PRO B C 1
ATOM 3215 O O . PRO B 1 41 ? 15.938 -24.297 -11.805 1 73.06 41 PRO B O 1
ATOM 3218 N N . TYR B 1 42 ? 17.25 -23.25 -13.188 1 68.06 42 TYR B N 1
ATOM 3219 C CA . TYR B 1 42 ? 18.266 -24.297 -13.234 1 68.06 42 TYR B CA 1
ATOM 3220 C C . TYR B 1 42 ? 19.641 -23.703 -13.539 1 68.06 42 TYR B C 1
ATOM 3222 O O . TYR B 1 42 ? 19.734 -22.594 -14.086 1 68.06 42 TYR B O 1
ATOM 3230 N N . PRO B 1 43 ? 20.516 -24.547 -13.156 1 68.81 43 PRO B N 1
ATOM 3231 C CA . PRO B 1 43 ? 21.859 -24.016 -13.352 1 68.81 43 PRO B CA 1
ATOM 3232 C C . PRO B 1 43 ? 22.141 -23.625 -14.805 1 68.81 43 PRO B C 1
ATOM 3234 O O . PRO B 1 43 ? 21.688 -24.297 -15.727 1 68.81 43 PRO B O 1
ATOM 3237 N N . ASN B 1 44 ? 22.719 -22.516 -15.172 1 73.31 44 ASN B N 1
ATOM 3238 C CA . ASN B 1 44 ? 23.203 -22 -16.453 1 73.31 44 ASN B CA 1
ATOM 3239 C C . ASN B 1 44 ? 22.062 -21.469 -17.312 1 73.31 44 ASN B C 1
ATOM 3241 O O . ASN B 1 44 ? 22.203 -21.344 -18.531 1 73.31 44 ASN B O 1
ATOM 3245 N N . ASP B 1 45 ? 20.906 -21.422 -16.656 1 77.25 45 ASP B N 1
ATOM 3246 C CA . ASP B 1 45 ? 19.844 -20.734 -17.375 1 77.25 45 ASP B CA 1
ATOM 3247 C C . ASP B 1 45 ? 20.312 -19.375 -17.891 1 77.25 45 ASP B C 1
ATOM 3249 O O . ASP B 1 45 ? 20.969 -18.625 -17.156 1 77.25 45 ASP B O 1
ATOM 3253 N N . ILE B 1 46 ? 20.062 -19.094 -19.156 1 80.56 46 ILE B N 1
ATOM 3254 C CA . ILE B 1 46 ? 20.547 -17.859 -19.766 1 80.56 46 ILE B CA 1
ATOM 3255 C C . ILE B 1 46 ? 19.688 -16.688 -19.328 1 80.56 46 ILE B C 1
ATOM 3257 O O . ILE B 1 46 ? 20.094 -15.531 -19.469 1 80.56 46 ILE B O 1
ATOM 3261 N N . TYR B 1 47 ? 18.5 -17.016 -18.859 1 84 47 TYR B N 1
ATOM 3262 C CA . TYR B 1 47 ? 17.594 -15.961 -18.422 1 84 47 TYR B CA 1
ATOM 3263 C C . TYR B 1 47 ? 17.797 -15.656 -16.938 1 84 47 TYR B C 1
ATOM 3265 O O . TYR B 1 47 ? 16.906 -15.875 -16.125 1 84 47 TYR B O 1
ATOM 3273 N N . ASN B 1 48 ? 18.891 -15.086 -16.734 1 85.88 48 ASN B N 1
ATOM 3274 C CA . ASN B 1 48 ? 19.219 -14.711 -15.367 1 85.88 48 ASN B CA 1
ATOM 3275 C C . ASN B 1 48 ? 18.531 -13.422 -14.953 1 85.88 48 ASN B C 1
ATOM 3277 O O . ASN B 1 48 ? 17.625 -12.945 -15.648 1 85.88 48 ASN B O 1
ATOM 3281 N N . GLU B 1 49 ? 18.859 -12.914 -13.82 1 87.5 49 GLU B N 1
ATOM 3282 C CA . GLU B 1 49 ? 18.141 -11.773 -13.25 1 87.5 49 GLU B CA 1
ATOM 3283 C C . GLU B 1 49 ? 18.172 -10.578 -14.203 1 87.5 49 GLU B C 1
ATOM 3285 O O . GLU B 1 49 ? 17.203 -9.812 -14.281 1 87.5 49 GLU B O 1
ATOM 3290 N N . THR B 1 50 ? 19.281 -10.414 -14.93 1 87.56 50 THR B N 1
ATOM 3291 C CA . THR B 1 50 ? 19.453 -9.258 -15.805 1 87.56 50 THR B CA 1
ATOM 3292 C C . THR B 1 50 ? 18.469 -9.312 -16.969 1 87.56 50 THR B C 1
ATOM 3294 O O . THR B 1 50 ? 18.203 -8.289 -17.609 1 87.56 50 THR B O 1
ATOM 3297 N N . TYR B 1 51 ? 18.031 -10.578 -17.219 1 86.62 51 TYR B N 1
ATOM 3298 C CA . TYR B 1 51 ? 17.047 -10.734 -18.281 1 86.62 51 TYR B CA 1
ATOM 3299 C C . TYR B 1 51 ? 15.727 -10.07 -17.891 1 86.62 51 TYR B C 1
ATOM 3301 O O . TYR B 1 51 ? 14.992 -9.586 -18.75 1 86.62 51 TYR B O 1
ATOM 3309 N N . TRP B 1 52 ? 15.461 -10.078 -16.641 1 88.38 52 TRP B N 1
ATOM 3310 C CA . TRP B 1 52 ? 14.211 -9.539 -16.125 1 88.38 52 TRP B CA 1
ATOM 3311 C C . TRP B 1 52 ? 14.375 -8.078 -15.711 1 88.38 52 TRP B C 1
ATOM 3313 O O . TRP B 1 52 ? 15.023 -7.777 -14.703 1 88.38 52 TRP B O 1
ATOM 3323 N N . HIS B 1 53 ? 13.711 -7.215 -16.344 1 87.62 53 HIS B N 1
ATOM 3324 C CA . HIS B 1 53 ? 13.914 -5.773 -16.266 1 87.62 53 HIS B CA 1
ATOM 3325 C C . HIS B 1 53 ? 13.805 -5.277 -14.828 1 87.62 53 HIS B C 1
ATOM 3327 O O . HIS B 1 53 ? 14.578 -4.414 -14.406 1 87.62 53 HIS B O 1
ATOM 3333 N N . TYR B 1 54 ? 12.859 -5.84 -14.094 1 91.81 54 TYR B N 1
ATOM 3334 C CA . TYR B 1 54 ? 12.617 -5.336 -12.75 1 91.81 54 TYR B CA 1
ATOM 3335 C C . TYR B 1 54 ? 13.297 -6.211 -11.711 1 91.81 54 TYR B C 1
ATOM 3337 O O . TYR B 1 54 ? 13.242 -5.922 -10.508 1 91.81 54 TYR B O 1
ATOM 3345 N N . GLY B 1 55 ? 13.883 -7.305 -12.156 1 90.75 55 GLY B N 1
ATOM 3346 C CA . GLY B 1 55 ? 14.594 -8.195 -11.25 1 90.75 55 GLY B CA 1
ATOM 3347 C C . GLY B 1 55 ? 13.781 -9.406 -10.844 1 90.75 55 GLY B C 1
ATOM 3348 O O . GLY B 1 55 ? 12.641 -9.562 -11.273 1 90.75 55 GLY B O 1
ATOM 3349 N N . TRP B 1 56 ? 14.336 -10.211 -9.984 1 89.69 56 TRP B N 1
ATOM 3350 C CA . TRP B 1 56 ? 13.727 -11.461 -9.539 1 89.69 56 TRP B CA 1
ATOM 3351 C C . TRP B 1 56 ? 12.414 -11.195 -8.812 1 89.69 56 TRP B C 1
ATOM 3353 O O . TRP B 1 56 ? 12.305 -10.242 -8.039 1 89.69 56 TRP B O 1
ATOM 3363 N N . SER B 1 57 ? 11.383 -11.992 -9.078 1 91 57 SER B N 1
ATOM 3364 C CA . SER B 1 57 ? 10.117 -12.086 -8.352 1 91 57 SER B CA 1
ATOM 3365 C C . SER B 1 57 ? 9.227 -10.883 -8.641 1 91 57 SER B C 1
ATOM 3367 O O . SER B 1 57 ? 8.086 -10.82 -8.172 1 91 57 SER B O 1
ATOM 3369 N N . GLN B 1 58 ? 9.758 -9.953 -9.445 1 94.12 58 GLN B N 1
ATOM 3370 C CA . GLN B 1 58 ? 9 -8.734 -9.68 1 94.12 58 GLN B CA 1
ATOM 3371 C C . GLN B 1 58 ? 8.016 -8.914 -10.828 1 94.12 58 GLN B C 1
ATOM 3373 O O . GLN B 1 58 ? 8.281 -9.664 -11.773 1 94.12 58 GLN B O 1
ATOM 3378 N N . LEU B 1 59 ? 6.926 -8.219 -10.695 1 94.94 59 LEU B N 1
ATOM 3379 C CA . LEU B 1 59 ? 5.902 -8.188 -11.734 1 94.94 59 LEU B CA 1
ATOM 3380 C C . LEU B 1 59 ? 6.484 -7.695 -13.055 1 94.94 59 LEU B C 1
ATOM 3382 O O . LEU B 1 59 ? 7.25 -6.73 -13.086 1 94.94 59 LEU B O 1
ATOM 3386 N N . THR B 1 60 ? 6.188 -8.383 -14.164 1 92.56 60 THR B N 1
ATOM 3387 C CA . THR B 1 60 ? 6.617 -7.953 -15.492 1 92.56 60 THR B CA 1
ATOM 3388 C C . THR B 1 60 ? 5.578 -7.031 -16.125 1 92.56 60 THR B C 1
ATOM 3390 O O . THR B 1 60 ? 4.48 -6.867 -15.586 1 92.56 60 THR B O 1
ATOM 3393 N N . ASN B 1 61 ? 5.902 -6.445 -17.297 1 93.06 61 ASN B N 1
ATOM 3394 C CA . ASN B 1 61 ? 4.945 -5.617 -18.016 1 93.06 61 ASN B CA 1
ATOM 3395 C C . ASN B 1 61 ? 3.699 -6.41 -18.406 1 93.06 61 ASN B C 1
ATOM 3397 O O . ASN B 1 61 ? 2.586 -5.883 -18.359 1 93.06 61 ASN B O 1
ATOM 3401 N N . LEU B 1 62 ? 3.934 -7.641 -18.719 1 91.44 62 LEU B N 1
ATOM 3402 C CA . LEU B 1 62 ? 2.805 -8.516 -19.031 1 91.44 62 LEU B CA 1
ATOM 3403 C C . LEU B 1 62 ? 1.902 -8.672 -17.812 1 91.44 62 LEU B C 1
ATOM 3405 O O . LEU B 1 62 ? 0.675 -8.648 -17.922 1 91.44 62 LEU B O 1
ATOM 3409 N N . GLY B 1 63 ? 2.539 -8.891 -16.672 1 94.38 63 GLY B N 1
ATOM 3410 C CA . GLY B 1 63 ? 1.778 -9.016 -15.438 1 94.38 63 GLY B CA 1
ATOM 3411 C C . GLY B 1 63 ? 0.957 -7.781 -15.117 1 94.38 63 GLY B C 1
ATOM 3412 O O . GLY B 1 63 ? -0.185 -7.887 -14.664 1 94.38 63 GLY B O 1
ATOM 3413 N N . ILE B 1 64 ? 1.556 -6.625 -15.32 1 97 64 ILE B N 1
ATOM 3414 C CA . ILE B 1 64 ? 0.852 -5.367 -15.102 1 97 64 ILE B CA 1
ATOM 3415 C C . ILE B 1 64 ? -0.367 -5.289 -16.016 1 97 64 ILE B C 1
ATOM 3417 O O . ILE B 1 64 ? -1.471 -4.969 -15.57 1 97 64 ILE B O 1
ATOM 3421 N N . ARG B 1 65 ? -0.189 -5.637 -17.234 1 94.94 65 ARG B N 1
ATOM 3422 C CA . ARG B 1 65 ? -1.267 -5.574 -18.203 1 94.94 65 ARG B CA 1
ATOM 3423 C C . ARG B 1 65 ? -2.389 -6.547 -17.859 1 94.94 65 ARG B C 1
ATOM 3425 O O . ARG B 1 65 ? -3.568 -6.215 -17.984 1 94.94 65 ARG B O 1
ATOM 3432 N N . GLN B 1 66 ? -2.039 -7.715 -17.438 1 94 66 GLN B N 1
ATOM 3433 C CA . GLN B 1 66 ? -3.023 -8.719 -17.047 1 94 66 GLN B CA 1
ATOM 3434 C C . GLN B 1 66 ? -3.959 -8.172 -15.969 1 94 66 GLN B C 1
ATOM 3436 O O . GLN B 1 66 ? -5.18 -8.312 -16.078 1 94 66 GLN B O 1
ATOM 3441 N N . LEU B 1 67 ? -3.391 -7.555 -15.016 1 97.56 67 LEU B N 1
ATOM 3442 C CA . LEU B 1 67 ? -4.211 -7.082 -13.906 1 97.56 67 LEU B CA 1
ATOM 3443 C C . LEU B 1 67 ? -4.961 -5.809 -14.281 1 97.56 67 LEU B C 1
ATOM 3445 O O . LEU B 1 67 ? -6.074 -5.574 -13.812 1 97.56 67 LEU B O 1
ATOM 3449 N N . TYR B 1 68 ? -4.348 -4.992 -15.133 1 97.69 68 TYR B N 1
ATOM 3450 C CA . TYR B 1 68 ? -5.082 -3.869 -15.703 1 97.69 68 TYR B CA 1
ATOM 3451 C C . TYR B 1 68 ? -6.332 -4.352 -16.422 1 97.69 68 TYR B C 1
ATOM 3453 O O . TYR B 1 68 ? -7.41 -3.768 -16.266 1 97.69 68 TYR B O 1
ATOM 3461 N N . ASP B 1 69 ? -6.207 -5.414 -17.125 1 95.5 69 ASP B N 1
ATOM 3462 C CA . ASP B 1 69 ? -7.332 -5.984 -17.875 1 95.5 69 ASP B CA 1
ATOM 3463 C C . ASP B 1 69 ? -8.375 -6.57 -16.922 1 95.5 69 ASP B C 1
ATOM 3465 O O . ASP B 1 69 ? -9.578 -6.488 -17.172 1 95.5 69 ASP B O 1
ATOM 3469 N N . LEU B 1 70 ? -7.875 -7.199 -15.906 1 95.62 70 LEU B N 1
ATOM 3470 C CA . LEU B 1 70 ? -8.82 -7.633 -14.875 1 95.62 70 LEU B CA 1
ATOM 3471 C C . LEU B 1 70 ? -9.609 -6.449 -14.336 1 95.62 70 LEU B C 1
ATOM 3473 O O . LEU B 1 70 ? -10.82 -6.551 -14.125 1 95.62 70 LEU B O 1
ATOM 3477 N N . GLY B 1 71 ? -8.914 -5.355 -14.078 1 97.75 71 GLY B N 1
ATOM 3478 C CA . GLY B 1 71 ? -9.586 -4.141 -13.648 1 97.75 71 GLY B CA 1
ATOM 3479 C C . GLY B 1 71 ? -10.633 -3.662 -14.648 1 97.75 71 GLY B C 1
ATOM 3480 O O . GLY B 1 71 ? -11.734 -3.271 -14.258 1 97.75 71 GLY B O 1
ATOM 3481 N N . LYS B 1 72 ? -10.289 -3.701 -15.883 1 95.38 72 LYS B N 1
ATOM 3482 C CA . LYS B 1 72 ? -11.234 -3.303 -16.922 1 95.38 72 LYS B CA 1
ATOM 3483 C C . LYS B 1 72 ? -12.469 -4.195 -16.922 1 95.38 72 LYS B C 1
ATOM 3485 O O . LYS B 1 72 ? -13.586 -3.723 -17.156 1 95.38 72 LYS B O 1
ATOM 3490 N N . PHE B 1 73 ? -12.25 -5.477 -16.75 1 94.12 73 PHE B N 1
ATOM 3491 C CA . PHE B 1 73 ? -13.367 -6.395 -16.609 1 94.12 73 PHE B CA 1
ATOM 3492 C C . PHE B 1 73 ? -14.273 -5.984 -15.461 1 94.12 73 PHE B C 1
ATOM 3494 O O . PHE B 1 73 ? -15.5 -5.973 -15.594 1 94.12 73 PHE B O 1
ATOM 3501 N N . PHE B 1 74 ? -13.672 -5.688 -14.305 1 96.25 74 PHE B N 1
ATOM 3502 C CA . PHE B 1 74 ? -14.445 -5.25 -13.148 1 96.25 74 PHE B CA 1
ATOM 3503 C C . PHE B 1 74 ? -15.227 -3.979 -13.469 1 96.25 74 PHE B C 1
ATOM 3505 O O . PHE B 1 74 ? -16.375 -3.822 -13.047 1 96.25 74 PHE B O 1
ATOM 3512 N N . LYS B 1 75 ? -14.547 -3.051 -14.148 1 96.56 75 LYS B N 1
ATOM 3513 C CA . LYS B 1 75 ? -15.227 -1.824 -14.555 1 96.56 75 LYS B CA 1
ATOM 3514 C C . LYS B 1 75 ? -16.438 -2.131 -15.43 1 96.56 75 LYS B C 1
ATOM 3516 O O . LYS B 1 75 ? -17.5 -1.54 -15.25 1 96.56 75 LYS B O 1
ATOM 3521 N N . TRP B 1 76 ? -16.25 -3 -16.375 1 94.12 76 TRP B N 1
ATOM 3522 C CA . TRP B 1 76 ? -17.344 -3.391 -17.266 1 94.12 76 TRP B CA 1
ATOM 3523 C C . TRP B 1 76 ? -18.484 -4.043 -16.5 1 94.12 76 TRP B C 1
ATOM 3525 O O . TRP B 1 76 ? -19.641 -3.707 -16.703 1 94.12 76 TRP B O 1
ATOM 3535 N N . ARG B 1 77 ? -18.188 -4.848 -15.547 1 93.19 77 ARG B N 1
ATOM 3536 C CA . ARG B 1 77 ? -19.203 -5.641 -14.867 1 93.19 77 ARG B CA 1
ATOM 3537 C C . ARG B 1 77 ? -19.828 -4.859 -13.719 1 93.19 77 ARG B C 1
ATOM 3539 O O . ARG B 1 77 ? -21.047 -4.953 -13.484 1 93.19 77 ARG B O 1
ATOM 3546 N N . TYR B 1 78 ? -18.984 -4.129 -13.031 1 96.19 78 TYR B N 1
ATOM 3547 C CA . TYR B 1 78 ? -19.453 -3.545 -11.781 1 96.19 78 TYR B CA 1
ATOM 3548 C C . TYR B 1 78 ? -19.469 -2.023 -11.859 1 96.19 78 TYR B C 1
ATOM 3550 O O . TYR B 1 78 ? -19.641 -1.343 -10.844 1 96.19 78 TYR B O 1
ATOM 3558 N N . GLY B 1 79 ? -19.172 -1.419 -12.969 1 94.88 79 GLY B N 1
ATOM 3559 C CA . GLY B 1 79 ? -19.125 0.024 -13.141 1 94.88 79 GLY B CA 1
ATOM 3560 C C . GLY B 1 79 ? -20.406 0.722 -12.734 1 94.88 79 GLY B C 1
ATOM 3561 O O . GLY B 1 79 ? -20.375 1.872 -12.297 1 94.88 79 GLY B O 1
ATOM 3562 N N . GLU B 1 80 ? -21.531 0.115 -12.93 1 94.56 80 GLU B N 1
ATOM 3563 C CA . GLU B 1 80 ? -22.812 0.682 -12.516 1 94.56 80 GLU B CA 1
ATOM 3564 C C . GLU B 1 80 ? -23.031 0.48 -11.016 1 94.56 80 GLU B C 1
ATOM 3566 O O . GLU B 1 80 ? -23.656 1.315 -10.359 1 94.56 80 GLU B O 1
ATOM 3571 N N . PHE B 1 81 ? -22.547 -0.616 -10.508 1 95.62 81 PHE B N 1
ATOM 3572 C CA . PHE B 1 81 ? -22.688 -0.953 -9.094 1 95.62 81 PHE B CA 1
ATOM 3573 C C . PHE B 1 81 ? -21.828 -0.025 -8.234 1 95.62 81 PHE B C 1
ATOM 3575 O O . PHE B 1 81 ? -22.266 0.424 -7.176 1 95.62 81 PHE B O 1
ATOM 3582 N N . ILE B 1 82 ? -20.641 0.276 -8.711 1 96.31 82 ILE B N 1
ATOM 3583 C CA . ILE B 1 82 ? -19.703 1.225 -8.102 1 96.31 82 ILE B CA 1
ATOM 3584 C C . ILE B 1 82 ? -19.141 2.15 -9.172 1 96.31 82 ILE B C 1
ATOM 3586 O O . ILE B 1 82 ? -18.047 1.911 -9.688 1 96.31 82 ILE B O 1
ATOM 3590 N N . PRO B 1 83 ? -19.734 3.217 -9.383 1 92.75 83 PRO B N 1
ATOM 3591 C CA . PRO B 1 83 ? -19.344 4.082 -10.5 1 92.75 83 PRO B CA 1
ATOM 3592 C C . PRO B 1 83 ? -17.984 4.738 -10.289 1 92.75 83 PRO B C 1
ATOM 3594 O O . PRO B 1 83 ? -17.25 4.969 -11.258 1 92.75 83 PRO B O 1
ATOM 3597 N N . GLU B 1 84 ? -17.734 5.105 -9.023 1 93.62 84 GLU B N 1
ATOM 3598 C CA . GLU B 1 84 ? -16.469 5.719 -8.672 1 93.62 84 GLU B CA 1
ATOM 3599 C C . GLU B 1 84 ? -15.922 5.16 -7.363 1 93.62 84 GLU B C 1
ATOM 3601 O O . GLU B 1 84 ? -16.688 4.77 -6.48 1 93.62 84 GLU B O 1
ATOM 3606 N N . PHE B 1 85 ? -14.688 5.215 -7.332 1 94.81 85 PHE B N 1
ATOM 3607 C CA . PHE B 1 85 ? -14.07 4.691 -6.121 1 94.81 85 PHE B CA 1
ATOM 3608 C C . PHE B 1 85 ? -14.484 5.516 -4.902 1 94.81 85 PHE B C 1
ATOM 3610 O O . PHE B 1 85 ? -14.453 6.746 -4.941 1 94.81 85 PHE B O 1
ATOM 3617 N N . ASP B 1 86 ? -14.836 4.848 -3.918 1 93.5 86 ASP B N 1
ATOM 3618 C CA . ASP B 1 86 ? -15.211 5.371 -2.607 1 93.5 86 ASP B CA 1
ATOM 3619 C C . ASP B 1 86 ? -14.688 4.473 -1.488 1 93.5 86 ASP B C 1
ATOM 3621 O O . ASP B 1 86 ? -15.023 3.289 -1.43 1 93.5 86 ASP B O 1
ATOM 3625 N N . VAL B 1 87 ? -13.922 5.09 -0.636 1 92.38 87 VAL B N 1
ATOM 3626 C CA . VAL B 1 87 ? -13.242 4.32 0.4 1 92.38 87 VAL B CA 1
ATOM 3627 C C . VAL B 1 87 ? -14.273 3.658 1.312 1 92.38 87 VAL B C 1
ATOM 3629 O O . VAL B 1 87 ? -13.977 2.656 1.969 1 92.38 87 VAL B O 1
ATOM 3632 N N . LYS B 1 88 ? -15.414 4.207 1.424 1 91.62 88 LYS B N 1
ATOM 3633 C CA . LYS B 1 88 ? -16.469 3.617 2.252 1 91.62 88 LYS B CA 1
ATOM 3634 C C . LYS B 1 88 ? -17.078 2.393 1.574 1 91.62 88 LYS B C 1
ATOM 3636 O O . LYS B 1 88 ? -17.594 1.501 2.246 1 91.62 88 LYS B O 1
ATOM 3641 N N . LYS B 1 89 ? -17.016 2.348 0.24 1 94.94 89 LYS B N 1
ATOM 3642 C CA . LYS B 1 89 ? -17.719 1.317 -0.529 1 94.94 89 LYS B CA 1
ATOM 3643 C C . LYS B 1 89 ? -16.766 0.182 -0.907 1 94.94 89 LYS B C 1
ATOM 3645 O O . LYS B 1 89 ? -17.188 -0.971 -1.024 1 94.94 89 LYS B O 1
ATOM 3650 N N . VAL B 1 90 ? -15.539 0.52 -1.114 1 96.19 90 VAL B N 1
ATOM 3651 C CA . VAL B 1 90 ? -14.578 -0.459 -1.621 1 96.19 90 VAL B CA 1
ATOM 3652 C C . VAL B 1 90 ? -13.336 -0.466 -0.74 1 96.19 90 VAL B C 1
ATOM 3654 O O . VAL B 1 90 ? -12.812 0.593 -0.385 1 96.19 90 VAL B O 1
ATOM 3657 N N . HIS B 1 91 ? -12.883 -1.592 -0.366 1 93.81 91 HIS B N 1
ATOM 3658 C CA . HIS B 1 91 ? -11.633 -1.768 0.352 1 93.81 91 HIS B CA 1
ATOM 3659 C C . HIS B 1 91 ? -10.75 -2.812 -0.326 1 93.81 91 HIS B C 1
ATOM 3661 O O . HIS B 1 91 ? -11.242 -3.863 -0.75 1 93.81 91 HIS B O 1
ATOM 3667 N N . VAL B 1 92 ? -9.516 -2.469 -0.466 1 93.81 92 VAL B N 1
ATOM 3668 C CA . VAL B 1 92 ? -8.578 -3.346 -1.154 1 93.81 92 VAL B CA 1
ATOM 3669 C C . VAL B 1 92 ? -7.398 -3.658 -0.237 1 93.81 92 VAL B C 1
ATOM 3671 O O . VAL B 1 92 ? -6.789 -2.75 0.334 1 93.81 92 VAL B O 1
ATOM 3674 N N . VAL B 1 93 ? -7.094 -4.93 -0.115 1 91.81 93 VAL B N 1
ATOM 3675 C CA . VAL B 1 93 ? -5.992 -5.387 0.726 1 91.81 93 VAL B CA 1
ATOM 3676 C C . VAL B 1 93 ? -5.062 -6.289 -0.084 1 91.81 93 VAL B C 1
ATOM 3678 O O . VAL B 1 93 ? -5.523 -7.141 -0.848 1 91.81 93 VAL B O 1
ATOM 3681 N N . SER B 1 94 ? -3.781 -6.059 0.096 1 92.12 94 SER B N 1
ATOM 3682 C CA . SER B 1 94 ? -2.783 -6.891 -0.565 1 92.12 94 SER B CA 1
ATOM 3683 C C . SER B 1 94 ? -1.906 -7.613 0.453 1 92.12 94 SER B C 1
ATOM 3685 O O . SER B 1 94 ? -1.698 -7.121 1.562 1 92.12 94 SER B O 1
ATOM 3687 N N . THR B 1 95 ? -1.481 -8.805 0.076 1 87.31 95 THR B N 1
ATOM 3688 C CA . THR B 1 95 ? -0.395 -9.391 0.854 1 87.31 95 THR B CA 1
ATOM 3689 C C . THR B 1 95 ? 0.855 -8.516 0.776 1 87.31 95 THR B C 1
ATOM 3691 O O . THR B 1 95 ? 0.947 -7.625 -0.073 1 87.31 95 THR B O 1
ATOM 3694 N N . ASP B 1 96 ? 1.793 -8.711 1.604 1 84.56 96 ASP B N 1
ATOM 3695 C CA . ASP B 1 96 ? 2.924 -7.805 1.772 1 84.56 96 ASP B CA 1
ATOM 3696 C C . ASP B 1 96 ? 4.098 -8.219 0.89 1 84.56 96 ASP B C 1
ATOM 3698 O O . ASP B 1 96 ? 5.215 -8.406 1.379 1 84.56 96 ASP B O 1
ATOM 3702 N N . THR B 1 97 ? 3.85 -8.367 -0.377 1 89.25 97 THR B N 1
ATOM 3703 C CA . THR B 1 97 ? 4.902 -8.586 -1.361 1 89.25 97 THR B CA 1
ATOM 3704 C C . THR B 1 97 ? 4.82 -7.559 -2.484 1 89.25 97 THR B C 1
ATOM 3706 O O . THR B 1 97 ? 3.73 -7.09 -2.826 1 89.25 97 THR B O 1
ATOM 3709 N N . ASP B 1 98 ? 5.926 -7.32 -3.123 1 93.88 98 ASP B N 1
ATOM 3710 C CA . ASP B 1 98 ? 6.004 -6.305 -4.168 1 93.88 98 ASP B CA 1
ATOM 3711 C C . ASP B 1 98 ? 5.035 -6.609 -5.309 1 93.88 98 ASP B C 1
ATOM 3713 O O . ASP B 1 98 ? 4.289 -5.734 -5.746 1 93.88 98 ASP B O 1
ATOM 3717 N N . ARG B 1 99 ? 5.039 -7.816 -5.715 1 94.81 99 ARG B N 1
ATOM 3718 C CA . ARG B 1 99 ? 4.281 -8.18 -6.906 1 94.81 99 ARG B CA 1
ATOM 3719 C C . ARG B 1 99 ? 2.781 -8.133 -6.641 1 94.81 99 ARG B C 1
ATOM 3721 O O . ARG B 1 99 ? 1.997 -7.785 -7.527 1 94.81 99 ARG B O 1
ATOM 3728 N N . THR B 1 100 ? 2.35 -8.477 -5.438 1 95.19 100 THR B N 1
ATOM 3729 C CA . THR B 1 100 ? 0.921 -8.445 -5.145 1 95.19 100 THR B CA 1
ATOM 3730 C C . THR B 1 100 ? 0.436 -7.012 -4.98 1 95.19 100 THR B C 1
ATOM 3732 O O . THR B 1 100 ? -0.67 -6.668 -5.406 1 95.19 100 THR B O 1
ATOM 3735 N N . ILE B 1 101 ? 1.262 -6.195 -4.395 1 95.81 101 ILE B N 1
ATOM 3736 C CA . ILE B 1 101 ? 0.906 -4.789 -4.234 1 95.81 101 ILE B CA 1
ATOM 3737 C C . ILE B 1 101 ? 0.793 -4.125 -5.605 1 95.81 101 ILE B C 1
ATOM 3739 O O . ILE B 1 101 ? -0.222 -3.5 -5.918 1 95.81 101 ILE B O 1
ATOM 3743 N N . ALA B 1 102 ? 1.784 -4.332 -6.402 1 97.75 102 ALA B N 1
ATOM 3744 C CA . ALA B 1 102 ? 1.796 -3.756 -7.742 1 97.75 102 ALA B CA 1
ATOM 3745 C C . ALA B 1 102 ? 0.626 -4.273 -8.57 1 97.75 102 ALA B C 1
ATOM 3747 O O . ALA B 1 102 ? 0.023 -3.525 -9.344 1 97.75 102 ALA B O 1
ATOM 3748 N N . SER B 1 103 ? 0.329 -5.547 -8.406 1 97.88 103 SER B N 1
ATOM 3749 C CA . SER B 1 103 ? -0.812 -6.133 -9.102 1 97.88 103 SER B CA 1
ATOM 3750 C C . SER B 1 103 ? -2.117 -5.461 -8.688 1 97.88 103 SER B C 1
ATOM 3752 O O . SER B 1 103 ? -2.967 -5.172 -9.539 1 97.88 103 SER B O 1
ATOM 3754 N N . GLY B 1 104 ? -2.221 -5.266 -7.418 1 97.81 104 GLY B N 1
ATOM 3755 C CA . GLY B 1 104 ? -3.4 -4.566 -6.934 1 97.81 104 GLY B CA 1
ATOM 3756 C C . GLY B 1 104 ? -3.547 -3.172 -7.508 1 97.81 104 GLY B C 1
ATOM 3757 O O . GLY B 1 104 ? -4.648 -2.758 -7.879 1 97.81 104 GLY B O 1
ATOM 3758 N N . GLU B 1 105 ? -2.471 -2.453 -7.578 1 98.06 105 GLU B N 1
ATOM 3759 C CA . GLU B 1 105 ? -2.475 -1.104 -8.133 1 98.06 105 GLU B CA 1
ATOM 3760 C C . GLU B 1 105 ? -2.908 -1.111 -9.594 1 98.06 105 GLU B C 1
ATOM 3762 O O . GLU B 1 105 ? -3.697 -0.265 -10.016 1 98.06 105 GLU B O 1
ATOM 3767 N N . ALA B 1 106 ? -2.395 -2.035 -10.344 1 98.19 106 ALA B N 1
ATOM 3768 C CA . ALA B 1 106 ? -2.74 -2.145 -11.758 1 98.19 106 ALA B CA 1
ATOM 3769 C C . ALA B 1 106 ? -4.223 -2.463 -11.938 1 98.19 106 ALA B C 1
ATOM 3771 O O . ALA B 1 106 ? -4.891 -1.877 -12.797 1 98.19 106 ALA B O 1
ATOM 3772 N N . MET B 1 107 ? -4.684 -3.4 -11.156 1 98.44 107 MET B N 1
ATOM 3773 C CA . MET B 1 107 ? -6.094 -3.77 -11.203 1 98.44 107 MET B CA 1
ATOM 3774 C C . MET B 1 107 ? -6.984 -2.566 -10.906 1 98.44 107 MET B C 1
ATOM 3776 O O . MET B 1 107 ? -7.984 -2.342 -11.586 1 98.44 107 MET B O 1
ATOM 3780 N N . LEU B 1 108 ? -6.59 -1.774 -9.938 1 98.44 108 LEU B N 1
ATOM 3781 C CA . LEU B 1 108 ? -7.383 -0.623 -9.523 1 98.44 108 LEU B CA 1
ATOM 3782 C C . LEU B 1 108 ? -7.371 0.461 -10.594 1 98.44 108 LEU B C 1
ATOM 3784 O O . LEU B 1 108 ? -8.359 1.186 -10.758 1 98.44 108 LEU B O 1
ATOM 3788 N N . PHE B 1 109 ? -6.285 0.569 -11.289 1 98.19 109 PHE B N 1
ATOM 3789 C CA . PHE B 1 109 ? -6.242 1.507 -12.406 1 98.19 109 PHE B CA 1
ATOM 3790 C C . PHE B 1 109 ? -7.262 1.131 -13.469 1 98.19 109 PHE B C 1
ATOM 3792 O O . PHE B 1 109 ? -8.008 1.985 -13.953 1 98.19 109 PHE B O 1
ATOM 3799 N N . GLY B 1 110 ? -7.324 -0.114 -13.805 1 97.81 110 GLY B N 1
ATOM 3800 C CA . GLY B 1 110 ? -8.305 -0.572 -14.773 1 97.81 110 GLY B CA 1
ATOM 3801 C C . GLY B 1 110 ? -9.734 -0.411 -14.297 1 97.81 110 GLY B C 1
ATOM 3802 O O . GLY B 1 110 ? -10.633 -0.083 -15.086 1 97.81 110 GLY B O 1
ATOM 3803 N N . PHE B 1 111 ? -9.953 -0.605 -13.062 1 98.06 111 PHE B N 1
ATOM 3804 C CA . PHE B 1 111 ? -11.281 -0.607 -12.469 1 98.06 111 PHE B CA 1
ATOM 3805 C C . PHE B 1 111 ? -11.797 0.816 -12.297 1 98.06 111 PHE B C 1
ATOM 3807 O O . PHE B 1 111 ? -12.969 1.094 -12.547 1 98.06 111 PHE B O 1
ATOM 3814 N N . PHE B 1 112 ? -10.883 1.742 -11.836 1 97.69 112 PHE B N 1
ATOM 3815 C CA . PHE B 1 112 ? -11.312 3.086 -11.469 1 97.69 112 PHE B CA 1
ATOM 3816 C C . PHE B 1 112 ? -10.438 4.137 -12.141 1 97.69 112 PHE B C 1
ATOM 3818 O O . PHE B 1 112 ? -9.766 4.914 -11.461 1 97.69 112 PHE B O 1
ATOM 3825 N N . PRO B 1 113 ? -10.539 4.195 -13.445 1 95.94 113 PRO B N 1
ATOM 3826 C CA . PRO B 1 113 ? -9.875 5.332 -14.078 1 95.94 113 PRO B CA 1
ATOM 3827 C C . PRO B 1 113 ? -10.484 6.676 -13.688 1 95.94 113 PRO B C 1
ATOM 3829 O O . PRO B 1 113 ? -11.578 6.715 -13.125 1 95.94 113 PRO B O 1
ATOM 3832 N N . THR B 1 114 ? -9.703 7.719 -13.914 1 94.25 114 THR B N 1
ATOM 3833 C CA . THR B 1 114 ? -10.211 9.047 -13.578 1 94.25 114 THR B CA 1
ATOM 3834 C C . THR B 1 114 ? -11.484 9.352 -14.359 1 94.25 114 THR B C 1
ATOM 3836 O O . THR B 1 114 ? -11.688 8.828 -15.461 1 94.25 114 THR B O 1
ATOM 3839 N N . THR B 1 115 ? -12.32 10.055 -13.734 1 91.19 115 THR B N 1
ATOM 3840 C CA . THR B 1 115 ? -13.484 10.664 -14.375 1 91.19 115 THR B CA 1
ATOM 3841 C C . THR B 1 115 ? -13.289 12.172 -14.531 1 91.19 115 THR B C 1
ATOM 3843 O O . THR B 1 115 ? -12.234 12.703 -14.18 1 91.19 115 THR B O 1
ATOM 3846 N N . ASN B 1 116 ? -14.219 12.789 -15.109 1 86.69 116 ASN B N 1
ATOM 3847 C CA . ASN B 1 116 ? -14.125 14.234 -15.266 1 86.69 116 ASN B CA 1
ATOM 3848 C C . ASN B 1 116 ? -13.945 14.93 -13.914 1 86.69 116 ASN B C 1
ATOM 3850 O O . ASN B 1 116 ? -13.133 15.852 -13.789 1 86.69 116 ASN B O 1
ATOM 3854 N N . GLU B 1 117 ? -14.602 14.406 -12.945 1 86 117 GLU B N 1
ATOM 3855 C CA . GLU B 1 117 ? -14.578 15.031 -11.625 1 86 117 GLU B CA 1
ATOM 3856 C C . GLU B 1 117 ? -13.305 14.672 -10.867 1 86 117 GLU B C 1
ATOM 3858 O O . GLU B 1 117 ? -12.844 15.438 -10.023 1 86 117 GLU B O 1
ATOM 3863 N N . SER B 1 118 ? -12.719 13.586 -11.266 1 89.69 118 SER B N 1
ATOM 3864 C CA . SER B 1 118 ? -11.586 13.094 -10.477 1 89.69 118 SER B CA 1
ATOM 3865 C C . SER B 1 118 ? -10.266 13.336 -11.203 1 89.69 118 SER B C 1
ATOM 3867 O O . SER B 1 118 ? -9.219 12.859 -10.766 1 89.69 118 SER B O 1
ATOM 3869 N N . THR B 1 119 ? -10.344 14.102 -12.25 1 91.38 119 THR B N 1
ATOM 3870 C CA . THR B 1 119 ? -9.117 14.406 -12.984 1 91.38 119 THR B CA 1
ATOM 3871 C C . THR B 1 119 ? -8.25 15.391 -12.203 1 91.38 119 THR B C 1
ATOM 3873 O O . THR B 1 119 ? -8.695 16.5 -11.883 1 91.38 119 THR B O 1
ATOM 3876 N N . TRP B 1 120 ? -7.098 15.055 -11.906 1 93.44 120 TRP B N 1
ATOM 3877 C CA . TRP B 1 120 ? -6.203 15.883 -11.109 1 93.44 120 TRP B CA 1
ATOM 3878 C C . TRP B 1 120 ? -5.094 16.469 -11.969 1 93.44 120 TRP B C 1
ATOM 3880 O O . TRP B 1 120 ? -4.422 17.422 -11.57 1 93.44 120 TRP B O 1
ATOM 3890 N N . LEU B 1 121 ? -4.875 15.898 -13.047 1 92.75 121 LEU B N 1
ATOM 3891 C CA . LEU B 1 121 ? -3.934 16.359 -14.062 1 92.75 121 LEU B CA 1
ATOM 3892 C C . LEU B 1 121 ? -4.504 16.141 -15.469 1 92.75 121 LEU B C 1
ATOM 3894 O O . LEU B 1 121 ? -4.938 15.039 -15.805 1 92.75 121 LEU B O 1
ATOM 3898 N N . GLU B 1 122 ? -4.469 17.125 -16.234 1 90.62 122 GLU B N 1
ATOM 3899 C CA . GLU B 1 122 ? -5.059 17.047 -17.578 1 90.62 122 GLU B CA 1
ATOM 3900 C C . GLU B 1 122 ? -4.461 15.898 -18.375 1 90.62 122 GLU B C 1
ATOM 3902 O O . GLU B 1 122 ? -3.238 15.766 -18.469 1 90.62 122 GLU B O 1
ATOM 3907 N N . GLY B 1 123 ? -5.34 15.055 -18.875 1 90.25 123 GLY B N 1
ATOM 3908 C CA . GLY B 1 123 ? -4.906 13.961 -19.734 1 90.25 123 GLY B CA 1
ATOM 3909 C C . GLY B 1 123 ? -4.543 12.703 -18.953 1 90.25 123 GLY B C 1
ATOM 3910 O O . GLY B 1 123 ? -4.32 11.648 -19.547 1 90.25 123 GLY B O 1
ATOM 3911 N N . GLU B 1 124 ? -4.465 12.828 -17.688 1 92.5 124 GLU B N 1
ATOM 3912 C CA . GLU B 1 124 ? -4.082 11.68 -16.875 1 92.5 124 GLU B CA 1
ATOM 3913 C C . GLU B 1 124 ? -5.301 10.836 -16.484 1 92.5 124 GLU B C 1
ATOM 3915 O O . GLU B 1 124 ? -6.281 11.367 -15.961 1 92.5 124 GLU B O 1
ATOM 3920 N N . THR B 1 125 ? -5.18 9.531 -16.734 1 94.75 125 THR B N 1
ATOM 3921 C CA . THR B 1 125 ? -6.328 8.664 -16.484 1 94.75 125 THR B CA 1
ATOM 3922 C C . THR B 1 125 ? -6.125 7.855 -15.211 1 94.75 125 THR B C 1
ATOM 3924 O O . THR B 1 125 ? -7.062 7.227 -14.711 1 94.75 125 THR B O 1
ATOM 3927 N N . TRP B 1 126 ? -4.934 7.887 -14.742 1 96.94 126 TRP B N 1
ATOM 3928 C CA . TRP B 1 126 ? -4.652 7.184 -13.492 1 96.94 126 TRP B CA 1
ATOM 3929 C C . TRP B 1 126 ? -4.887 8.094 -12.297 1 96.94 126 TRP B C 1
ATOM 3931 O O . TRP B 1 126 ? -4.637 9.305 -12.367 1 96.94 126 TRP B O 1
ATOM 3941 N N . ARG B 1 127 ? -5.277 7.582 -11.227 1 96.62 127 ARG B N 1
ATOM 3942 C CA . ARG B 1 127 ? -5.367 8.266 -9.945 1 96.62 127 ARG B CA 1
ATOM 3943 C C . ARG B 1 127 ? -4.945 7.348 -8.805 1 96.62 127 ARG B C 1
ATOM 3945 O O . ARG B 1 127 ? -5.094 6.129 -8.898 1 96.62 127 ARG B O 1
ATOM 3952 N N . PRO B 1 128 ? -4.457 7.922 -7.738 1 97.5 128 PRO B N 1
ATOM 3953 C CA . PRO B 1 128 ? -4.066 7.074 -6.605 1 97.5 128 PRO B CA 1
ATOM 3954 C C . PRO B 1 128 ? -5.27 6.5 -5.859 1 97.5 128 PRO B C 1
ATOM 3956 O O . PRO B 1 128 ? -6.238 7.219 -5.602 1 97.5 128 PRO B O 1
ATOM 3959 N N . ILE B 1 129 ? -5.238 5.266 -5.621 1 97.06 129 ILE B N 1
ATOM 3960 C CA . ILE B 1 129 ? -6.223 4.547 -4.824 1 97.06 129 ILE B CA 1
ATOM 3961 C C . ILE B 1 129 ? -5.516 3.715 -3.754 1 97.06 129 ILE B C 1
ATOM 3963 O O . ILE B 1 129 ? -4.676 2.873 -4.07 1 97.06 129 ILE B O 1
ATOM 3967 N N . PRO B 1 130 ? -5.875 3.963 -2.508 1 94.62 130 PRO B N 1
ATOM 3968 C CA . PRO B 1 130 ? -5.133 3.307 -1.429 1 94.62 130 PRO B CA 1
ATOM 3969 C C . PRO B 1 130 ? -5.309 1.789 -1.431 1 94.62 130 PRO B C 1
ATOM 3971 O O . PRO B 1 130 ? -6.426 1.292 -1.57 1 94.62 130 PRO B O 1
ATOM 3974 N N . ILE B 1 131 ? -4.227 1.107 -1.328 1 93.44 131 ILE B N 1
ATOM 3975 C CA . ILE B 1 131 ? -4.176 -0.334 -1.113 1 93.44 131 ILE B CA 1
ATOM 3976 C C . ILE B 1 131 ? -3.475 -0.633 0.211 1 93.44 131 ILE B C 1
ATOM 3978 O O . ILE B 1 131 ? -2.346 -0.193 0.436 1 93.44 131 ILE B O 1
ATOM 3982 N N . TYR B 1 132 ? -4.098 -1.298 1.062 1 89.06 132 TYR B N 1
ATOM 3983 C CA . TYR B 1 132 ? -3.516 -1.628 2.359 1 89.06 132 TYR B CA 1
ATOM 3984 C C . TYR B 1 132 ? -2.732 -2.934 2.287 1 89.06 132 TYR B C 1
ATOM 3986 O O . TYR B 1 132 ? -3.1 -3.846 1.544 1 89.06 132 TYR B O 1
ATOM 3994 N N . THR B 1 133 ? -1.623 -2.869 2.922 1 86.06 133 THR B N 1
ATOM 3995 C CA . THR B 1 133 ? -0.826 -4.09 2.93 1 86.06 133 THR B CA 1
ATOM 3996 C C . THR B 1 133 ? -0.902 -4.777 4.289 1 86.06 133 THR B C 1
ATOM 3998 O O . THR B 1 133 ? -0.889 -4.113 5.328 1 86.06 133 THR B O 1
ATOM 4001 N N . ALA B 1 134 ? -1.318 -5.836 4.395 1 64.56 134 ALA B N 1
ATOM 4002 C CA . ALA B 1 134 ? -1.471 -6.586 5.637 1 64.56 134 ALA B CA 1
ATOM 4003 C C . ALA B 1 134 ? -0.17 -7.289 6.02 1 64.56 134 ALA B C 1
ATOM 4005 O O . ALA B 1 134 ? 0.33 -8.133 5.27 1 64.56 134 ALA B O 1
ATOM 4006 N N . PRO B 1 135 ? 0.669 -6.512 7.027 1 50.34 135 PRO B N 1
ATOM 4007 C CA . PRO B 1 135 ? 1.893 -7.227 7.398 1 50.34 135 PRO B CA 1
ATOM 4008 C C . PRO B 1 135 ? 1.642 -8.695 7.73 1 50.34 135 PRO B C 1
ATOM 4010 O O . PRO B 1 135 ? 0.517 -9.07 8.07 1 50.34 135 PRO B O 1
ATOM 4013 N N . GLN B 1 136 ? 2.748 -9.422 7.578 1 40.12 136 GLN B N 1
ATOM 4014 C CA . GLN B 1 136 ? 2.785 -10.758 8.172 1 40.12 136 GLN B CA 1
ATOM 4015 C C . GLN B 1 136 ? 2.467 -10.695 9.664 1 40.12 136 GLN B C 1
ATOM 4017 O O . GLN B 1 136 ? 3.109 -9.961 10.414 1 40.12 136 GLN B O 1
ATOM 4022 N N . GLY B 1 137 ? 1.181 -11.055 10.133 1 38.31 137 GLY B N 1
ATOM 4023 C CA . GLY B 1 137 ? 0.75 -11.055 11.523 1 38.31 137 GLY B CA 1
ATOM 4024 C C . GLY B 1 137 ? -0.403 -10.102 11.789 1 38.31 137 GLY B C 1
ATOM 4025 O O . GLY B 1 137 ? -0.77 -9.875 12.938 1 38.31 137 GLY B O 1
ATOM 4026 N N . ALA B 1 138 ? -0.603 -9.188 10.953 1 39.44 138 ALA B N 1
ATOM 4027 C CA . ALA B 1 138 ? -1.709 -8.273 11.219 1 39.44 138 ALA B CA 1
ATOM 4028 C C . ALA B 1 138 ? -2.971 -9.031 11.609 1 39.44 138 ALA B C 1
ATOM 4030 O O . ALA B 1 138 ? -3.127 -10.203 11.266 1 39.44 138 ALA B O 1
ATOM 4031 N N . PRO B 1 139 ? -3.805 -8.43 12.297 1 36.19 139 PRO B N 1
ATOM 4032 C CA . PRO B 1 139 ? -5.035 -9.148 12.656 1 36.19 139 PRO B CA 1
ATOM 4033 C C . PRO B 1 139 ? -5.652 -9.883 11.469 1 36.19 139 PRO B C 1
ATOM 4035 O O . PRO B 1 139 ? -5.184 -9.742 10.336 1 36.19 139 PRO B O 1
ATOM 4038 N N . SER B 1 140 ? -7.105 -10.141 11.367 1 40.16 140 SER B N 1
ATOM 4039 C CA . SER B 1 140 ? -8.016 -11.172 10.867 1 40.16 140 SER B CA 1
ATOM 4040 C C . SER B 1 140 ? -8.008 -11.227 9.344 1 40.16 140 SER B C 1
ATOM 4042 O O . SER B 1 140 ? -8.023 -12.312 8.758 1 40.16 140 SER B O 1
ATOM 4044 N N . SER B 1 141 ? -8.031 -10.219 8.727 1 38.16 141 SER B N 1
ATOM 4045 C CA . SER B 1 141 ? -8.383 -10.414 7.328 1 38.16 141 SER B CA 1
ATOM 4046 C C . SER B 1 141 ? -7.199 -10.969 6.535 1 38.16 141 SER B C 1
ATOM 4048 O O . SER B 1 141 ? -7.383 -11.797 5.641 1 38.16 141 SER B O 1
ATOM 4050 N N . VAL B 1 142 ? -5.996 -10.406 6.781 1 39.44 142 VAL B N 1
ATOM 4051 C CA . VAL B 1 142 ? -4.848 -10.82 5.988 1 39.44 142 VAL B CA 1
ATOM 4052 C C . VAL B 1 142 ? -4.328 -12.164 6.492 1 39.44 142 VAL B C 1
ATOM 4054 O O . VAL B 1 142 ? -3.836 -12.984 5.711 1 39.44 142 VAL B O 1
ATOM 4057 N N . LYS B 1 143 ? -4.352 -12.25 7.855 1 43.97 143 LYS B N 1
ATOM 4058 C CA . LYS B 1 143 ? -4.164 -13.602 8.367 1 43.97 143 LYS B CA 1
ATOM 4059 C C . LYS B 1 143 ? -5 -14.609 7.578 1 43.97 143 LYS B C 1
ATOM 4061 O O . LYS B 1 143 ? -4.625 -15.773 7.461 1 43.97 143 LYS B O 1
ATOM 4066 N N . LEU B 1 144 ? -5.996 -14 7.062 1 37.72 144 LEU B N 1
ATOM 4067 C CA . LEU B 1 144 ? -6.926 -14.828 6.305 1 37.72 144 LEU B CA 1
ATOM 4068 C C . LEU B 1 144 ? -6.316 -15.258 4.977 1 37.72 144 LEU B C 1
ATOM 4070 O O . LEU B 1 144 ? -6.746 -16.234 4.375 1 37.72 144 LEU B O 1
ATOM 4074 N N . MET B 1 145 ? -5.375 -14.344 4.602 1 36.28 145 MET B N 1
ATOM 4075 C CA . MET B 1 145 ? -4.949 -14.578 3.225 1 36.28 145 MET B CA 1
ATOM 4076 C C . MET B 1 145 ? -3.713 -15.477 3.184 1 36.28 145 MET B C 1
ATOM 4078 O O . MET B 1 145 ? -3.393 -16.047 2.145 1 36.28 145 MET B O 1
ATOM 4082 N N . LYS B 1 146 ? -2.947 -15.406 4.363 1 41.91 146 LYS B N 1
ATOM 4083 C CA . LYS B 1 146 ? -1.775 -16.281 4.312 1 41.91 146 LYS B CA 1
ATOM 4084 C C . LYS B 1 146 ? -2.107 -17.688 4.812 1 41.91 146 LYS B C 1
ATOM 4086 O O . LYS B 1 146 ? -2.541 -17.859 5.953 1 41.91 146 LYS B O 1
ATOM 4091 N N . ALA B 1 147 ? -2.4 -18.406 3.996 1 39.53 147 ALA B N 1
ATOM 4092 C CA . ALA B 1 147 ? -2.686 -19.812 4.234 1 39.53 147 ALA B CA 1
ATOM 4093 C C . ALA B 1 147 ? -1.712 -20.406 5.246 1 39.53 147 ALA B C 1
ATOM 4095 O O . ALA B 1 147 ? -1.854 -21.562 5.648 1 39.53 147 ALA B O 1
ATOM 4096 N N . LYS B 1 148 ? -0.659 -19.609 5.578 1 37.5 148 LYS B N 1
ATOM 4097 C CA . LYS B 1 148 ? 0.336 -20.297 6.395 1 37.5 148 LYS B CA 1
ATOM 4098 C C . LYS B 1 148 ? 0.039 -20.125 7.883 1 37.5 148 LYS B C 1
ATOM 4100 O O . LYS B 1 148 ? 0.866 -20.469 8.727 1 37.5 148 LYS B O 1
ATOM 4105 N N . PHE B 1 149 ? -0.953 -19.453 8.273 1 38.84 149 PHE B N 1
ATOM 4106 C CA . PHE B 1 149 ? -1.303 -19.219 9.664 1 38.84 149 PHE B CA 1
ATOM 4107 C C . PHE B 1 149 ? -1.272 -20.531 10.453 1 38.84 149 PHE B C 1
ATOM 4109 O O . PHE B 1 149 ? -0.816 -20.562 11.594 1 38.84 149 PHE B O 1
ATOM 4116 N N . PHE B 1 150 ? -1.719 -21.453 9.797 1 37.72 150 PHE B N 1
ATOM 4117 C CA . PHE B 1 150 ? -1.78 -22.719 10.531 1 37.72 150 PHE B CA 1
ATOM 4118 C C . PHE B 1 150 ? -0.383 -23.188 10.922 1 37.72 150 PHE B C 1
ATOM 4120 O O . PHE B 1 150 ? -0.194 -23.766 11.992 1 37.72 150 PHE B O 1
ATOM 4127 N N . GLN B 1 151 ? 0.508 -22.672 10.102 1 38.56 151 GLN B N 1
ATOM 4128 C CA . GLN B 1 151 ? 1.837 -23.156 10.469 1 38.56 151 GLN B CA 1
ATOM 4129 C C . GLN B 1 151 ? 2.326 -22.484 11.75 1 38.56 151 GLN B C 1
ATOM 4131 O O . GLN B 1 151 ? 2.896 -23.141 12.625 1 38.56 151 GLN B O 1
ATOM 4136 N N . TYR B 1 152 ? 1.942 -21.266 11.82 1 39.5 152 TYR B N 1
ATOM 4137 C CA . TYR B 1 152 ? 2.4 -20.578 13.016 1 39.5 152 TYR B CA 1
ATOM 4138 C C . TYR B 1 152 ? 1.573 -20.984 14.234 1 39.5 152 TYR B C 1
ATOM 4140 O O . TYR B 1 152 ? 2.115 -21.156 15.328 1 39.5 152 TYR B O 1
ATOM 4148 N N . PHE B 1 153 ? 0.334 -21.078 13.992 1 38.81 153 PHE B N 1
ATOM 4149 C CA . PHE B 1 153 ? -0.477 -21.547 15.109 1 38.81 153 PHE B CA 1
ATOM 4150 C C . PHE B 1 153 ? -0.06 -22.953 15.516 1 38.81 153 PHE B C 1
ATOM 4152 O O . PHE B 1 153 ? 0.052 -23.25 16.703 1 38.81 153 PHE B O 1
ATOM 4159 N N . LEU B 1 154 ? 0.241 -23.703 14.516 1 39.25 154 LEU B N 1
ATOM 4160 C CA . LEU B 1 154 ? 0.719 -25.047 14.82 1 39.25 154 LEU B CA 1
ATOM 4161 C C . LEU B 1 154 ? 2.092 -25 15.484 1 39.25 154 LEU B C 1
ATOM 4163 O O . LEU B 1 154 ? 2.346 -25.719 16.453 1 39.25 154 LEU B O 1
ATOM 4167 N N . ILE B 1 155 ? 2.854 -24.047 15.055 1 41.69 155 ILE B N 1
ATOM 4168 C CA . ILE B 1 155 ? 4.152 -23.859 15.695 1 41.69 155 ILE B CA 1
ATOM 4169 C C . ILE B 1 155 ? 3.957 -23.328 17.109 1 41.69 155 ILE B C 1
ATOM 4171 O O . ILE B 1 155 ? 4.59 -23.812 18.047 1 41.69 155 ILE B O 1
ATOM 4175 N N . PHE B 1 156 ? 3.135 -22.375 17.141 1 40.12 156 PHE B N 1
ATOM 4176 C CA . PHE B 1 156 ? 2.832 -21.859 18.469 1 40.12 156 PHE B CA 1
ATOM 4177 C C . PHE B 1 156 ? 2.199 -22.938 19.344 1 40.12 156 PHE B C 1
ATOM 4179 O O . PHE B 1 156 ? 2.572 -23.109 20.516 1 40.12 156 PHE B O 1
ATOM 4186 N N . PHE B 1 157 ? 1.303 -23.609 18.75 1 40.25 157 PHE B N 1
ATOM 4187 C CA . PHE B 1 157 ? 0.691 -24.719 19.484 1 40.25 157 PHE B CA 1
ATOM 4188 C C . PHE B 1 157 ? 1.72 -25.797 19.797 1 40.25 157 PHE B C 1
ATOM 4190 O O . PHE B 1 157 ? 1.765 -26.312 20.906 1 40.25 157 PHE B O 1
ATOM 4197 N N . ILE B 1 158 ? 2.604 -26.016 18.875 1 42.44 158 ILE B N 1
ATOM 4198 C CA . ILE B 1 158 ? 3.703 -26.938 19.094 1 42.44 158 ILE B CA 1
ATOM 4199 C C . ILE B 1 158 ? 4.648 -26.391 20.156 1 42.44 158 ILE B C 1
ATOM 4201 O O . ILE B 1 158 ? 5.062 -27.109 21.078 1 42.44 158 ILE B O 1
ATOM 4205 N N . PHE B 1 159 ? 4.895 -25.188 19.922 1 41.09 159 PHE B N 1
ATOM 4206 C CA . PHE B 1 159 ? 5.746 -24.547 20.906 1 41.09 159 PHE B CA 1
ATOM 4207 C C . PHE B 1 159 ? 5.055 -24.484 22.266 1 41.09 159 PHE B C 1
ATOM 4209 O O . PHE B 1 159 ? 5.672 -24.781 23.281 1 41.09 159 PHE B O 1
ATOM 4216 N N . PHE B 1 160 ? 3.867 -24.062 22.172 1 40.75 160 PHE B N 1
ATOM 4217 C CA . PHE B 1 160 ? 3.096 -24.062 23.422 1 40.75 160 PHE B CA 1
ATOM 4218 C C . PHE B 1 160 ? 2.955 -25.484 23.969 1 40.75 160 PHE B C 1
ATOM 4220 O O . PHE B 1 160 ? 3.111 -25.703 25.172 1 40.75 160 PHE B O 1
ATOM 4227 N N . MET B 1 161 ? 2.686 -26.359 23.031 1 40.97 161 MET B N 1
ATOM 4228 C CA . MET B 1 161 ? 2.641 -27.75 23.453 1 40.97 161 MET B CA 1
ATOM 4229 C C . MET B 1 161 ? 4.02 -28.234 23.906 1 40.97 161 MET B C 1
ATOM 4231 O O . MET B 1 161 ? 4.145 -28.938 24.906 1 40.97 161 MET B O 1
ATOM 4235 N N . TYR B 1 162 ? 4.922 -27.875 23.078 1 40.47 162 TYR B N 1
ATOM 4236 C CA . TYR B 1 162 ? 6.281 -28.203 23.484 1 40.47 162 TYR B CA 1
ATOM 4237 C C . TYR B 1 162 ? 6.629 -27.531 24.812 1 40.47 162 TYR B C 1
ATOM 4239 O O . TYR B 1 162 ? 7.215 -28.156 25.703 1 40.47 162 TYR B O 1
ATOM 4247 N N . PHE B 1 163 ? 6.336 -26.281 24.828 1 41.22 163 PHE B N 1
ATOM 4248 C CA . PHE B 1 163 ? 6.578 -25.594 26.094 1 41.22 163 PHE B CA 1
ATOM 4249 C C . PHE B 1 163 ? 5.727 -26.203 27.203 1 41.22 163 PHE B C 1
ATOM 4251 O O . PHE B 1 163 ? 6.211 -26.406 28.312 1 41.22 163 PHE B O 1
ATOM 4258 N N . ASN B 1 164 ? 4.504 -26.359 26.859 1 39 164 ASN B N 1
ATOM 4259 C CA . ASN B 1 164 ? 3.672 -27.031 27.859 1 39 164 ASN B CA 1
ATOM 4260 C C . ASN B 1 164 ? 4.082 -28.484 28.047 1 39 164 ASN B C 1
ATOM 4262 O O . ASN B 1 164 ? 4.082 -28.984 29.172 1 39 164 ASN B O 1
ATOM 4266 N N . ILE B 1 165 ? 4.426 -29.047 26.906 1 41.84 165 ILE B N 1
ATOM 4267 C CA . ILE B 1 165 ? 4.918 -30.406 27.031 1 41.84 165 ILE B CA 1
ATOM 4268 C C . ILE B 1 165 ? 6.246 -30.406 27.797 1 41.84 165 ILE B C 1
ATOM 4270 O O . ILE B 1 165 ? 6.473 -31.25 28.672 1 41.84 165 ILE B O 1
ATOM 4274 N N . PHE B 1 166 ? 7.074 -29.5 27.375 1 40.53 166 PHE B N 1
ATOM 4275 C CA . PHE B 1 166 ? 8.32 -29.438 28.125 1 40.53 166 PHE B CA 1
ATOM 4276 C C . PHE B 1 166 ? 8.047 -29.109 29.594 1 40.53 166 PHE B C 1
ATOM 4278 O O . PHE B 1 166 ? 8.664 -29.688 30.484 1 40.53 166 PHE B O 1
ATOM 4285 N N . PHE B 1 167 ? 7.207 -28.141 29.75 1 40.12 167 PHE B N 1
ATOM 4286 C CA . PHE B 1 167 ? 6.852 -27.859 31.141 1 40.12 167 PHE B CA 1
ATOM 4287 C C . PHE B 1 167 ? 6.113 -29.047 31.766 1 40.12 167 PHE B C 1
ATOM 4289 O O . PHE B 1 167 ? 6.336 -29.391 32.938 1 40.12 167 PHE B O 1
ATOM 4296 N N . TYR B 1 168 ? 5.219 -29.609 30.891 1 36.53 168 TYR B N 1
ATOM 4297 C CA . TYR B 1 168 ? 4.504 -30.766 31.391 1 36.53 168 TYR B CA 1
ATOM 4298 C C . TYR B 1 168 ? 5.406 -31.984 31.422 1 36.53 168 TYR B C 1
ATOM 4300 O O . TYR B 1 168 ? 5.309 -32.812 32.344 1 36.53 168 TYR B O 1
ATOM 4308 N N . ILE B 1 169 ? 6.219 -32.094 30.328 1 40.31 169 ILE B N 1
ATOM 4309 C CA . ILE B 1 169 ? 7.121 -33.25 30.359 1 40.31 169 ILE B CA 1
ATOM 4310 C C . ILE B 1 169 ? 7.996 -33.188 31.609 1 40.31 169 ILE B C 1
ATOM 4312 O O . ILE B 1 169 ? 8.312 -34.219 32.219 1 40.31 169 ILE B O 1
ATOM 4316 N N . ARG B 1 170 ? 8.562 -32.031 31.906 1 36.5 170 ARG B N 1
ATOM 4317 C CA . ARG B 1 170 ? 9.352 -32.031 33.125 1 36.5 170 ARG B CA 1
ATOM 4318 C C . ARG B 1 170 ? 8.516 -32.469 34.312 1 36.5 170 ARG B C 1
ATOM 4320 O O . ARG B 1 170 ? 9.031 -33.125 35.219 1 36.5 170 ARG B O 1
ATOM 4327 N N . LYS B 1 171 ? 7.332 -31.844 34.406 1 37.19 171 LYS B N 1
ATOM 4328 C CA . LYS B 1 171 ? 6.633 -32.25 35.625 1 37.19 171 LYS B CA 1
ATOM 4329 C C . LYS B 1 171 ? 6.02 -33.656 35.438 1 37.19 171 LYS B C 1
ATOM 4331 O O . LYS B 1 171 ? 6 -34.438 36.375 1 37.19 171 LYS B O 1
ATOM 4336 N N . TYR B 1 172 ? 4.973 -33.938 34.469 1 38.5 172 TYR B N 1
ATOM 4337 C CA . TYR B 1 172 ? 4.184 -35.156 34.469 1 38.5 172 TYR B CA 1
ATOM 4338 C C . TYR B 1 172 ? 4.809 -36.219 33.594 1 38.5 172 TYR B C 1
ATOM 4340 O O . TYR B 1 172 ? 5.551 -35.906 32.656 1 38.5 172 TYR B O 1
ATOM 4348 N N . THR B 1 173 ? 4.648 -37.719 33.906 1 39.56 173 THR B N 1
ATOM 4349 C CA . THR B 1 173 ? 5.172 -39 33.469 1 39.56 173 THR B CA 1
ATOM 4350 C C . THR B 1 173 ? 5.098 -39.125 31.938 1 39.56 173 THR B C 1
ATOM 4352 O O . THR B 1 173 ? 4.293 -38.438 31.312 1 39.56 173 THR B O 1
ATOM 4355 N N . THR B 1 174 ? 6.059 -39.969 31.234 1 39.97 174 THR B N 1
ATOM 4356 C CA . THR B 1 174 ? 6.348 -40.438 29.891 1 39.97 174 THR B CA 1
ATOM 4357 C C . THR B 1 174 ? 5.055 -40.781 29.141 1 39.97 174 THR B C 1
ATOM 4359 O O . THR B 1 174 ? 4.965 -40.594 27.922 1 39.97 174 THR B O 1
ATOM 4362 N N . VAL B 1 175 ? 4.027 -41.312 29.875 1 40.5 175 VAL B N 1
ATOM 4363 C CA . VAL B 1 175 ? 2.844 -41.875 29.234 1 40.5 175 VAL B CA 1
ATOM 4364 C C . VAL B 1 175 ? 1.996 -40.75 28.625 1 40.5 175 VAL B C 1
ATOM 4366 O O . VAL B 1 175 ? 1.503 -40.875 27.5 1 40.5 175 VAL B O 1
ATOM 4369 N N . ILE B 1 176 ? 1.828 -39.719 29.422 1 40.66 176 ILE B N 1
ATOM 4370 C CA . ILE B 1 176 ? 0.963 -38.625 28.938 1 40.66 176 ILE B CA 1
ATOM 4371 C C . ILE B 1 176 ? 1.626 -37.938 27.766 1 40.66 176 ILE B C 1
ATOM 4373 O O . ILE B 1 176 ? 0.953 -37.531 26.797 1 40.66 176 ILE B O 1
ATOM 4377 N N . PHE B 1 177 ? 2.926 -38.031 27.812 1 41.06 177 PHE B N 1
ATOM 4378 C CA . PHE B 1 177 ? 3.715 -37.531 26.688 1 41.06 177 PHE B CA 1
ATOM 4379 C C . PHE B 1 177 ? 3.447 -38.312 25.422 1 41.06 177 PHE B C 1
ATOM 4381 O O . PHE B 1 177 ? 3.219 -37.75 24.359 1 41.06 177 PHE B O 1
ATOM 4388 N N . PHE B 1 178 ? 3.432 -39.594 25.594 1 42.09 178 PHE B N 1
ATOM 4389 C CA . PHE B 1 178 ? 3.186 -40.469 24.438 1 42.09 178 PHE B CA 1
ATOM 4390 C C . PHE B 1 178 ? 1.745 -40.312 23.969 1 42.09 178 PHE B C 1
ATOM 4392 O O . PHE B 1 178 ? 1.479 -40.344 22.766 1 42.09 178 PHE B O 1
ATOM 4399 N N . ARG B 1 179 ? 0.834 -40.125 24.891 1 42.25 179 ARG B N 1
ATOM 4400 C CA . ARG B 1 179 ? -0.563 -39.969 24.5 1 42.25 179 ARG B CA 1
ATOM 4401 C C . ARG B 1 179 ? -0.777 -38.625 23.797 1 42.25 179 ARG B C 1
ATOM 4403 O O . ARG B 1 179 ? -1.526 -38.531 22.828 1 42.25 179 ARG B O 1
ATOM 4410 N N . ILE B 1 180 ? -0.15 -37.656 24.328 1 41.22 180 ILE B N 1
ATOM 4411 C CA . ILE B 1 180 ? -0.262 -36.344 23.703 1 41.22 180 ILE B CA 1
ATOM 4412 C C . ILE B 1 180 ? 0.47 -36.344 22.359 1 41.22 180 ILE B C 1
ATOM 4414 O O . ILE B 1 180 ? -0.047 -35.844 21.359 1 41.22 180 ILE B O 1
ATOM 4418 N N . ILE B 1 181 ? 1.594 -37.031 22.406 1 43.16 181 ILE B N 1
ATOM 4419 C CA . ILE B 1 181 ? 2.295 -3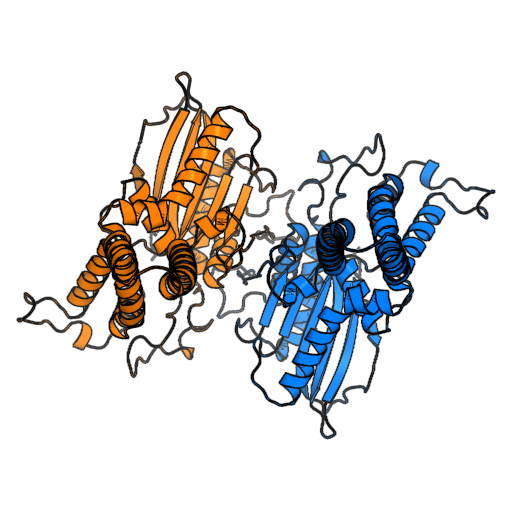7.188 21.125 1 43.16 181 ILE B CA 1
ATOM 4420 C C . ILE B 1 181 ? 1.454 -38.062 20.188 1 43.16 181 ILE B C 1
ATOM 4422 O O . ILE B 1 181 ? 1.355 -37.75 19 1 43.16 181 ILE B O 1
ATOM 4426 N N . HIS B 1 182 ? 0.864 -39.125 20.766 1 43 182 HIS B N 1
ATOM 4427 C CA . HIS B 1 182 ? -0.025 -39.938 19.969 1 43 182 HIS B CA 1
ATOM 4428 C C . HIS B 1 182 ? -1.256 -39.188 19.516 1 43 182 HIS B C 1
ATOM 4430 O O . HIS B 1 182 ? -1.714 -39.344 18.375 1 43 182 HIS B O 1
ATOM 4436 N N . ALA B 1 183 ? -1.882 -38.469 20.5 1 40.5 183 ALA B N 1
ATOM 4437 C CA . ALA B 1 183 ? -3.059 -37.688 20.125 1 40.5 183 ALA B CA 1
ATOM 4438 C C . ALA B 1 183 ? -2.688 -36.562 19.172 1 40.5 183 ALA B C 1
ATOM 4440 O O . ALA B 1 183 ? -3.479 -36.188 18.297 1 40.5 183 ALA B O 1
ATOM 4441 N N . PHE B 1 184 ? -1.515 -36.031 19.422 1 39.88 184 PHE B N 1
ATOM 4442 C CA . PHE B 1 184 ? -1.135 -34.906 18.562 1 39.88 184 PHE B CA 1
ATOM 4443 C C . PHE B 1 184 ? -0.1 -35.344 17.531 1 39.88 184 PHE B C 1
ATOM 4445 O O . PHE B 1 184 ? 0.52 -34.5 16.875 1 39.88 184 PHE B O 1
ATOM 4452 N N . TYR B 1 185 ? 0.117 -36.688 17.547 1 39.59 185 TYR B N 1
ATOM 4453 C CA . TYR B 1 185 ? 1.021 -37.281 16.578 1 39.59 185 TYR B CA 1
ATOM 4454 C C . TYR B 1 185 ? 0.699 -36.812 15.156 1 39.59 185 TYR B C 1
ATOM 4456 O O . TYR B 1 185 ? 1.603 -36.5 14.383 1 39.59 185 TYR B O 1
ATOM 4464 N N . ILE B 1 186 ? -0.586 -36.781 14.969 1 37.94 186 ILE B N 1
ATOM 4465 C CA . ILE B 1 186 ? -0.967 -36.344 13.633 1 37.94 186 ILE B CA 1
ATOM 4466 C C . ILE B 1 186 ? -0.494 -34.906 13.414 1 37.94 186 ILE B C 1
ATOM 4468 O O . ILE B 1 186 ? 0.036 -34.562 12.352 1 37.94 186 ILE B O 1
ATOM 4472 N N . LEU B 1 187 ? -0.6 -34.188 14.508 1 39.88 187 LEU B N 1
ATOM 4473 C CA . LEU B 1 187 ? -0.182 -32.781 14.359 1 39.88 187 LEU B CA 1
ATOM 4474 C C . LEU B 1 187 ? 1.338 -32.688 14.297 1 39.88 187 LEU B C 1
ATOM 4476 O O . LEU B 1 187 ? 1.879 -31.953 13.469 1 39.88 187 LEU B O 1
ATOM 4480 N N . ILE B 1 188 ? 2.07 -33.469 15.164 1 41.5 188 ILE B N 1
ATOM 4481 C CA . ILE B 1 188 ? 3.529 -33.5 15.125 1 41.5 188 ILE B CA 1
ATOM 4482 C C . ILE B 1 188 ? 3.992 -34.125 13.805 1 41.5 188 ILE B C 1
ATOM 4484 O O . ILE B 1 188 ? 4.922 -33.594 13.164 1 41.5 188 ILE B O 1
ATOM 4488 N N . TYR B 1 189 ? 3.324 -35.25 13.398 1 38.28 189 TYR B N 1
ATOM 4489 C CA . TYR B 1 189 ? 3.602 -35.812 12.086 1 38.28 189 TYR B CA 1
ATOM 4490 C C . TYR B 1 189 ? 3.311 -34.812 10.984 1 38.28 189 TYR B C 1
ATOM 4492 O O . TYR B 1 189 ? 4.098 -34.656 10.047 1 38.28 189 TYR B O 1
ATOM 4500 N N . PHE B 1 190 ? 2.256 -34.094 11.188 1 37.06 190 PHE B N 1
ATOM 4501 C CA . PHE B 1 190 ? 1.917 -33.062 10.219 1 37.06 190 PHE B CA 1
ATOM 4502 C C . PHE B 1 190 ? 2.945 -31.938 10.242 1 37.06 190 PHE B C 1
ATOM 4504 O O . PHE B 1 190 ? 3.385 -31.469 9.195 1 37.06 190 PHE B O 1
ATOM 4511 N N . LEU B 1 191 ? 3.426 -31.672 11.43 1 40.84 191 LEU B N 1
ATOM 4512 C CA . LEU B 1 191 ? 4.453 -30.641 11.547 1 40.84 191 LEU B CA 1
ATOM 4513 C C . LEU B 1 191 ? 5.785 -31.141 10.992 1 40.84 191 LEU B C 1
ATOM 4515 O O . LEU B 1 191 ? 6.508 -30.375 10.336 1 40.84 191 LEU B O 1
ATOM 4519 N N . LEU B 1 192 ? 6.133 -32.344 11.32 1 39.5 192 LEU B N 1
ATOM 4520 C CA . LEU B 1 192 ? 7.312 -32.938 10.719 1 39.5 192 LEU B CA 1
ATOM 4521 C C . LEU B 1 192 ? 7.148 -33.062 9.211 1 39.5 192 LEU B C 1
ATOM 4523 O O . LEU B 1 192 ? 8.086 -32.812 8.453 1 39.5 192 LEU B O 1
ATOM 4527 N N . ILE B 1 193 ? 5.953 -33.438 8.758 1 37.19 193 ILE B N 1
ATOM 4528 C CA . ILE B 1 193 ? 5.699 -33.469 7.32 1 37.19 193 ILE B CA 1
ATOM 4529 C C . ILE B 1 193 ? 5.738 -32.031 6.762 1 37.19 193 ILE B C 1
ATOM 4531 O O . ILE B 1 193 ? 6.305 -31.797 5.691 1 37.19 193 ILE B O 1
ATOM 4535 N N . PHE B 1 194 ? 5.266 -31.156 7.508 1 37.81 194 PHE B N 1
ATOM 4536 C CA . PHE B 1 194 ? 5.297 -29.75 7.078 1 37.81 194 PHE B CA 1
ATOM 4537 C C . PHE B 1 194 ? 6.727 -29.234 7.066 1 37.81 194 PHE B C 1
ATOM 4539 O O . PHE B 1 194 ? 7.129 -28.516 6.141 1 37.81 194 PHE B O 1
ATOM 4546 N N . GLN B 1 195 ? 7.523 -29.531 8.07 1 40.03 195 GLN B N 1
ATOM 4547 C CA . GLN B 1 195 ? 8.945 -29.219 8.023 1 40.03 195 GLN B CA 1
ATOM 4548 C C . GLN B 1 195 ? 9.641 -30 6.914 1 40.03 195 GLN B C 1
ATOM 4550 O O . GLN B 1 195 ? 10.492 -29.469 6.207 1 40.03 195 GLN B O 1
ATOM 4555 N N . ILE B 1 196 ? 9.344 -31.266 6.82 1 37.22 196 ILE B N 1
ATOM 4556 C CA . ILE B 1 196 ? 9.891 -32.031 5.703 1 37.22 196 ILE B CA 1
ATOM 4557 C C . ILE B 1 196 ? 9.352 -31.484 4.387 1 37.22 196 ILE B C 1
ATOM 4559 O O . ILE B 1 196 ? 10.102 -31.344 3.414 1 37.22 196 ILE B O 1
ATOM 4563 N N . HIS B 1 197 ? 8.141 -31.141 4.324 1 37.06 197 HIS B N 1
ATOM 4564 C CA . HIS B 1 197 ? 7.602 -30.5 3.137 1 37.06 197 HIS B CA 1
ATOM 4565 C C . HIS B 1 197 ? 8.227 -29.125 2.918 1 37.06 197 HIS B C 1
ATOM 4567 O O . HIS B 1 197 ? 8.562 -28.766 1.789 1 37.06 197 HIS B O 1
ATOM 4573 N N . ASN B 1 198 ? 8.305 -28.344 3.914 1 40.31 198 ASN B N 1
ATOM 4574 C CA . ASN B 1 198 ? 9.086 -27.125 3.795 1 40.31 198 ASN B CA 1
ATOM 4575 C C . ASN B 1 198 ? 10.547 -27.422 3.451 1 40.31 198 ASN B C 1
ATOM 4577 O O . ASN B 1 198 ? 11.164 -26.703 2.67 1 40.31 198 ASN B O 1
ATOM 4581 N N . LEU B 1 199 ? 11.156 -28.391 4.113 1 37.66 199 LEU B N 1
ATOM 4582 C CA . LEU B 1 199 ? 12.453 -28.875 3.672 1 37.66 199 LEU B CA 1
ATOM 4583 C C . LEU B 1 199 ? 12.367 -29.453 2.264 1 37.66 199 LEU B C 1
ATOM 4585 O O . LEU B 1 199 ? 13.273 -29.266 1.448 1 37.66 199 LEU B O 1
ATOM 4589 N N . MET B 1 200 ? 11.359 -30.25 1.991 1 35.44 200 MET B N 1
ATOM 4590 C CA . MET B 1 200 ? 11.18 -30.766 0.638 1 35.44 200 MET B CA 1
ATOM 4591 C C . MET B 1 200 ? 10.742 -29.656 -0.314 1 35.44 200 MET B C 1
ATOM 4593 O O . MET B 1 200 ? 11.117 -29.656 -1.489 1 35.44 200 MET B O 1
ATOM 4597 N N . ASN B 1 201 ? 9.828 -28.828 0.071 1 41.22 201 ASN B N 1
ATOM 4598 C CA . ASN B 1 201 ? 9.414 -27.719 -0.778 1 41.22 201 ASN B CA 1
ATOM 4599 C C . ASN B 1 201 ? 10.547 -26.719 -0.992 1 41.22 201 ASN B C 1
ATOM 4601 O O . ASN B 1 201 ? 10.539 -25.969 -1.961 1 41.22 201 ASN B O 1
ATOM 4605 N N . LYS B 1 202 ? 11.258 -26.453 0.048 1 42.75 202 LYS B N 1
ATOM 4606 C CA . LYS B 1 202 ? 12.562 -25.828 -0.192 1 42.75 202 LYS B CA 1
ATOM 4607 C C . LYS B 1 202 ? 13.328 -26.578 -1.279 1 42.75 202 LYS B C 1
ATOM 4609 O O . LYS B 1 202 ? 14.43 -26.172 -1.652 1 42.75 202 LYS B O 1
ATOM 4614 N N . HIS B 1 203 ? 13.102 -27.75 -1.521 1 39.59 203 HIS B N 1
ATOM 4615 C CA . HIS B 1 203 ? 13.867 -28.531 -2.496 1 39.59 203 HIS B CA 1
ATOM 4616 C C . HIS B 1 203 ? 13.742 -27.922 -3.893 1 39.59 203 HIS B C 1
ATOM 4618 O O . HIS B 1 203 ? 12.664 -27.469 -4.285 1 39.59 203 HIS B O 1
ATOM 4624 N N . PHE B 1 204 ? 14.945 -27.75 -4.402 1 42 204 PHE B N 1
ATOM 4625 C CA . PHE B 1 204 ? 15.492 -27.25 -5.66 1 42 204 PHE B CA 1
ATOM 4626 C C . PHE B 1 204 ? 14.586 -27.641 -6.828 1 42 204 PHE B C 1
ATOM 4628 O O . PHE B 1 204 ? 14.375 -26.844 -7.746 1 42 204 PHE B O 1
ATOM 4635 N N . GLY B 1 205 ? 13.977 -28.859 -6.648 1 45.72 205 GLY B N 1
ATOM 4636 C CA . GLY B 1 205 ? 13.352 -29.391 -7.844 1 45.72 205 GLY B CA 1
ATOM 4637 C C . GLY B 1 205 ? 12.008 -28.766 -8.156 1 45.72 205 GLY B C 1
ATOM 4638 O O . GLY B 1 205 ? 11.727 -28.438 -9.312 1 45.72 205 GLY B O 1
ATOM 4639 N N . PHE B 1 206 ? 11.211 -28.562 -7.062 1 51.41 206 PHE B N 1
ATOM 4640 C CA . PHE B 1 206 ? 9.852 -28.109 -7.336 1 51.41 206 PHE B CA 1
ATOM 4641 C C . PHE B 1 206 ? 9.844 -26.641 -7.746 1 51.41 206 PHE B C 1
ATOM 4643 O O . PHE B 1 206 ? 9.148 -26.266 -8.688 1 51.41 206 PHE B O 1
ATOM 4650 N N . LYS B 1 207 ? 10.617 -25.922 -7.027 1 59.91 207 LYS B N 1
ATOM 4651 C CA . LYS B 1 207 ? 10.703 -24.516 -7.379 1 59.91 207 LYS B CA 1
ATOM 4652 C C . LYS B 1 207 ? 11.273 -24.328 -8.781 1 59.91 207 LYS B C 1
ATOM 4654 O O . LYS B 1 207 ? 10.789 -23.5 -9.555 1 59.91 207 LYS B O 1
ATOM 4659 N N . SER B 1 208 ? 12.203 -25.203 -9.047 1 61.88 208 SER B N 1
ATOM 4660 C CA . SER B 1 208 ? 12.82 -25.156 -10.367 1 61.88 208 SER B CA 1
ATOM 4661 C C . SER B 1 208 ? 11.828 -25.562 -11.453 1 61.88 208 SER B C 1
ATOM 4663 O O . SER B 1 208 ? 11.773 -24.953 -12.516 1 61.88 208 SER B O 1
ATOM 4665 N N . GLY B 1 209 ? 11.086 -26.578 -11.094 1 62.84 209 GLY B N 1
ATOM 4666 C CA . GLY B 1 209 ? 10.109 -27.031 -12.07 1 62.84 209 GLY B CA 1
ATOM 4667 C C . GLY B 1 209 ? 9.062 -25.984 -12.391 1 62.84 209 GLY B C 1
ATOM 4668 O O . GLY B 1 209 ? 8.75 -25.75 -13.562 1 62.84 209 GLY B O 1
ATOM 4669 N N . LYS B 1 210 ? 8.641 -25.281 -11.406 1 68.5 210 LYS B N 1
ATOM 4670 C CA . LYS B 1 210 ? 7.645 -24.234 -11.594 1 68.5 210 LYS B CA 1
ATOM 4671 C C . LYS B 1 210 ? 8.211 -23.094 -12.43 1 68.5 210 LYS B C 1
ATOM 4673 O O . LYS B 1 210 ? 7.52 -22.562 -13.305 1 68.5 210 LYS B O 1
ATOM 4678 N N . MET B 1 211 ? 9.383 -22.922 -12.141 1 72.38 211 MET B N 1
ATOM 4679 C CA . MET B 1 211 ? 10.023 -21.812 -12.844 1 72.38 211 MET B CA 1
ATOM 4680 C C . MET B 1 211 ? 10.258 -22.156 -14.312 1 72.38 211 MET B C 1
ATOM 4682 O O . MET B 1 211 ? 10.172 -21.281 -15.172 1 72.38 211 MET B O 1
ATOM 4686 N N . MET B 1 212 ? 10.523 -23.406 -14.555 1 69.25 212 MET B N 1
ATOM 4687 C CA . MET B 1 212 ? 10.711 -23.844 -15.938 1 69.25 212 MET B CA 1
ATOM 4688 C C . MET B 1 212 ? 9.406 -23.75 -16.719 1 69.25 212 MET B C 1
ATOM 4690 O O . MET B 1 212 ? 9.391 -23.281 -17.859 1 69.25 212 MET B O 1
ATOM 4694 N N . ILE B 1 213 ? 8.438 -24.219 -16.062 1 68.5 213 ILE B N 1
ATOM 4695 C CA . ILE B 1 213 ? 7.121 -24.156 -16.703 1 68.5 213 ILE B CA 1
ATOM 4696 C C . ILE B 1 213 ? 6.762 -22.688 -16.984 1 68.5 213 ILE B C 1
ATOM 4698 O O . ILE B 1 213 ? 6.246 -22.375 -18.062 1 68.5 213 ILE B O 1
ATOM 4702 N N . PHE B 1 214 ? 7.164 -21.922 -16.062 1 68.5 214 PHE B N 1
ATOM 4703 C CA . PHE B 1 214 ? 6.938 -20.484 -16.219 1 68.5 214 PHE B CA 1
ATOM 4704 C C . PHE B 1 214 ? 7.645 -19.953 -17.453 1 68.5 214 PHE B C 1
ATOM 4706 O O . PHE B 1 214 ? 7.055 -19.219 -18.234 1 68.5 214 PHE B O 1
ATOM 4713 N N . GLN B 1 215 ? 8.836 -20.375 -17.625 1 72.5 215 GLN B N 1
ATOM 4714 C CA . GLN B 1 215 ? 9.609 -19.891 -18.766 1 72.5 215 GLN B CA 1
ATOM 4715 C C . GLN B 1 215 ? 9.023 -20.391 -20.078 1 72.5 215 GLN B C 1
ATOM 4717 O O . GLN B 1 215 ? 9 -19.672 -21.078 1 72.5 215 GLN B O 1
ATOM 4722 N N . ILE B 1 216 ? 8.508 -21.516 -20 1 69 216 ILE B N 1
ATOM 4723 C CA . ILE B 1 216 ? 7.91 -22.109 -21.188 1 69 216 ILE B CA 1
ATOM 4724 C C . ILE B 1 216 ? 6.633 -21.359 -21.547 1 69 216 ILE B C 1
ATOM 4726 O O . ILE B 1 216 ? 6.402 -21.047 -22.719 1 69 216 ILE B O 1
ATOM 4730 N N . LEU B 1 217 ? 5.879 -20.984 -20.547 1 63.84 217 LEU B N 1
ATOM 4731 C CA . LEU B 1 217 ? 4.633 -20.25 -20.766 1 63.84 217 LEU B CA 1
ATOM 4732 C C . LEU B 1 217 ? 4.902 -18.859 -21.312 1 63.84 217 LEU B C 1
ATOM 4734 O O . LEU B 1 217 ? 4.051 -18.281 -21.984 1 63.84 217 LEU B O 1
ATOM 4738 N N . HIS B 1 218 ? 6.09 -18.438 -21.125 1 66.56 218 HIS B N 1
ATOM 4739 C CA . HIS B 1 218 ? 6.438 -17.109 -21.609 1 66.56 218 HIS B CA 1
ATOM 4740 C C . HIS B 1 218 ? 7.297 -17.203 -22.859 1 66.56 218 HIS B C 1
ATOM 4742 O O . HIS B 1 218 ? 8.016 -16.25 -23.203 1 66.56 218 HIS B O 1
ATOM 4748 N N . ASN B 1 219 ? 7.277 -18.328 -23.453 1 70.69 219 ASN B N 1
ATOM 4749 C CA . ASN B 1 219 ? 7.891 -18.594 -24.75 1 70.69 219 ASN B CA 1
ATOM 4750 C C . ASN B 1 219 ? 9.406 -18.375 -24.703 1 70.69 219 ASN B C 1
ATOM 4752 O O . ASN B 1 219 ? 9.992 -17.859 -25.656 1 70.69 219 ASN B O 1
ATOM 4756 N N . LEU B 1 220 ? 9.906 -18.594 -23.578 1 77.12 220 LEU B N 1
ATOM 4757 C CA . LEU B 1 220 ? 11.359 -18.562 -23.484 1 77.12 220 LEU B CA 1
ATOM 4758 C C . LEU B 1 220 ? 11.961 -19.906 -23.906 1 77.12 220 LEU B C 1
ATOM 4760 O O . LEU B 1 220 ? 11.43 -20.953 -23.562 1 77.12 220 LEU B O 1
ATOM 4764 N N . THR B 1 221 ? 12.914 -19.828 -24.719 1 78.31 221 THR B N 1
ATOM 4765 C CA . THR B 1 221 ? 13.555 -21.047 -25.219 1 78.31 221 THR B CA 1
ATOM 4766 C C . THR B 1 221 ? 14.117 -21.875 -24.062 1 78.31 221 THR B C 1
ATOM 4768 O O . THR B 1 221 ? 14.703 -21.328 -23.125 1 78.31 221 THR B O 1
ATOM 4771 N N . GLN B 1 222 ? 13.781 -23.203 -24.156 1 76.88 222 GLN B N 1
ATOM 4772 C CA . GLN B 1 222 ? 14.258 -24.109 -23.125 1 76.88 222 GLN B CA 1
ATOM 4773 C C . GLN B 1 222 ? 15.258 -25.109 -23.703 1 76.88 222 GLN B C 1
ATOM 4775 O O . GLN B 1 222 ? 15.266 -25.375 -24.906 1 76.88 222 GLN B O 1
ATOM 4780 N N . PRO B 1 223 ? 16.156 -25.547 -22.875 1 73.62 223 PRO B N 1
ATOM 4781 C CA . PRO B 1 223 ? 17.062 -26.578 -23.359 1 73.62 223 PRO B CA 1
ATOM 4782 C C . PRO B 1 223 ? 16.344 -27.828 -23.844 1 73.62 223 PRO B C 1
ATOM 4784 O O . PRO B 1 223 ? 15.203 -28.094 -23.438 1 73.62 223 PRO B O 1
ATOM 4787 N N . GLU B 1 224 ? 16.953 -28.594 -24.719 1 75.88 224 GLU B N 1
ATOM 4788 C CA . GLU B 1 224 ? 16.344 -29.734 -25.391 1 75.88 224 GLU B CA 1
ATOM 4789 C C . GLU B 1 224 ? 15.938 -30.812 -24.391 1 75.88 224 GLU B C 1
ATOM 4791 O O . GLU B 1 224 ? 14.953 -31.531 -24.609 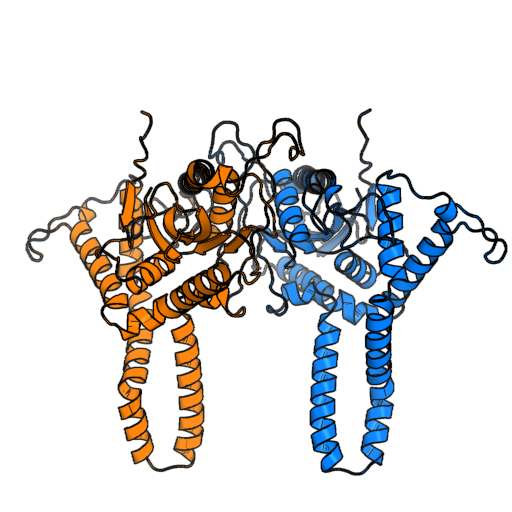1 75.88 224 GLU B O 1
ATOM 4796 N N . TRP B 1 225 ? 16.672 -30.859 -23.297 1 76.06 225 TRP B N 1
ATOM 4797 C CA . TRP B 1 225 ? 16.406 -31.938 -22.344 1 76.06 225 TRP B CA 1
ATOM 4798 C C . TRP B 1 225 ? 15.023 -31.797 -21.734 1 76.06 225 TRP B C 1
ATOM 4800 O O . TRP B 1 225 ? 14.445 -32.781 -21.25 1 76.06 225 TRP B O 1
ATOM 4810 N N . ILE B 1 226 ? 14.398 -30.656 -21.734 1 74.25 226 ILE B N 1
ATOM 4811 C CA . ILE B 1 226 ? 13.07 -30.422 -21.188 1 74.25 226 ILE B CA 1
ATOM 4812 C C . ILE B 1 226 ? 12.023 -31.172 -22 1 74.25 226 ILE B C 1
ATOM 4814 O O . ILE B 1 226 ? 11 -31.609 -21.469 1 74.25 226 ILE B O 1
ATOM 4818 N N . TYR B 1 227 ? 12.438 -31.438 -23.297 1 81.5 227 TYR B N 1
ATOM 4819 C CA . TYR B 1 227 ? 11.484 -32.094 -24.188 1 81.5 227 TYR B CA 1
ATOM 4820 C C . TYR B 1 227 ? 11.852 -33.531 -24.422 1 81.5 227 TYR B C 1
ATOM 4822 O O . TYR B 1 227 ? 11.25 -34.219 -25.266 1 81.5 227 TYR B O 1
ATOM 4830 N N . GLN B 1 228 ? 12.812 -33.938 -23.641 1 78.44 228 GLN B N 1
ATOM 4831 C CA . GLN B 1 228 ? 13.227 -35.312 -23.75 1 78.44 228 GLN B CA 1
ATOM 4832 C C . GLN B 1 228 ? 12.141 -36.25 -23.219 1 78.44 228 GLN B C 1
ATOM 4834 O O . GLN B 1 228 ? 11.547 -36 -22.172 1 78.44 228 GLN B O 1
ATOM 4839 N N . LYS B 1 229 ? 11.875 -37.281 -24.016 1 86.5 229 LYS B N 1
ATOM 4840 C CA . LYS B 1 229 ? 10.891 -38.281 -23.594 1 86.5 229 LYS B CA 1
ATOM 4841 C C . LYS B 1 229 ? 11.555 -39.375 -22.797 1 86.5 229 LYS B C 1
ATOM 4843 O O . LYS B 1 229 ? 12.68 -39.781 -23.094 1 86.5 229 LYS B O 1
ATOM 4848 N N . TRP B 1 230 ? 10.859 -39.812 -21.828 1 78.81 230 TRP B N 1
ATOM 4849 C CA . TRP B 1 230 ? 11.391 -40.844 -20.953 1 78.81 230 TRP B CA 1
ATOM 4850 C C . TRP B 1 230 ? 10.523 -42.094 -21.016 1 78.81 230 TRP B C 1
ATOM 4852 O O . TRP B 1 230 ? 9.367 -42.094 -20.594 1 78.81 230 TRP B O 1
ATOM 4862 N N . ALA B 1 231 ? 11.055 -43.188 -21.484 1 80.31 231 ALA B N 1
ATOM 4863 C CA . ALA B 1 231 ? 10.336 -44.438 -21.609 1 80.31 231 ALA B CA 1
ATOM 4864 C C . ALA B 1 231 ? 9.906 -44.969 -20.234 1 80.31 231 ALA B C 1
ATOM 4866 O O . ALA B 1 231 ? 8.828 -45.562 -20.109 1 80.31 231 ALA B O 1
ATOM 4867 N N . SER B 1 232 ? 10.711 -44.688 -19.281 1 72.81 232 SER B N 1
ATOM 4868 C CA . SER B 1 232 ? 10.453 -45.156 -17.922 1 72.81 232 SER B CA 1
ATOM 4869 C C . SER B 1 232 ? 9.25 -44.438 -17.312 1 72.81 232 SER B C 1
ATOM 4871 O O . SER B 1 232 ? 8.68 -44.906 -16.312 1 72.81 232 SER B O 1
ATOM 4873 N N . HIS B 1 233 ? 8.883 -43.406 -17.922 1 80.75 233 HIS B N 1
ATOM 4874 C CA . HIS B 1 233 ? 7.766 -42.625 -17.406 1 80.75 233 HIS B CA 1
ATOM 4875 C C . HIS B 1 233 ? 6.68 -42.438 -18.469 1 80.75 233 HIS B C 1
ATOM 4877 O O . HIS B 1 233 ? 6.227 -41.312 -18.719 1 80.75 233 HIS B O 1
ATOM 4883 N N . ASP B 1 234 ? 6.266 -43.562 -19.031 1 86.06 234 ASP B N 1
ATOM 4884 C CA . ASP B 1 234 ? 5.176 -43.625 -20 1 86.06 234 ASP B CA 1
ATOM 4885 C C . ASP B 1 234 ? 5.434 -42.719 -21.188 1 86.06 234 ASP B C 1
ATOM 4887 O O . ASP B 1 234 ? 4.504 -42.094 -21.719 1 86.06 234 ASP B O 1
ATOM 4891 N N . ASN B 1 235 ? 6.727 -42.469 -21.469 1 90.12 235 ASN B N 1
ATOM 4892 C CA . ASN B 1 235 ? 7.164 -41.656 -22.594 1 90.12 235 ASN B CA 1
ATOM 4893 C C . ASN B 1 235 ? 6.738 -40.219 -22.438 1 90.12 235 ASN B C 1
ATOM 4895 O O . ASN B 1 235 ? 6.457 -39.531 -23.438 1 90.12 235 ASN B O 1
ATOM 4899 N N . LEU B 1 236 ? 6.523 -39.844 -21.234 1 83.19 236 LEU B N 1
ATOM 4900 C CA . LEU B 1 236 ? 6.262 -38.438 -20.953 1 83.19 236 LEU B CA 1
ATOM 4901 C C . LEU B 1 236 ? 7.543 -37.625 -21.062 1 83.19 236 LEU B C 1
ATOM 4903 O O . LEU B 1 236 ? 8.633 -38.125 -20.812 1 83.19 236 LEU B O 1
ATOM 4907 N N . THR B 1 237 ? 7.375 -36.406 -21.516 1 81.06 237 THR B N 1
ATOM 4908 C CA . THR B 1 237 ? 8.516 -35.5 -21.531 1 81.06 237 THR B CA 1
ATOM 4909 C C . THR B 1 237 ? 8.891 -35.062 -20.125 1 81.06 237 THR B C 1
ATOM 4911 O O . THR B 1 237 ? 8.102 -35.219 -19.188 1 81.06 237 THR B O 1
ATOM 4914 N N . THR B 1 238 ? 10.133 -34.625 -20.031 1 76.06 238 THR B N 1
ATOM 4915 C CA . THR B 1 238 ? 10.547 -34.062 -18.734 1 76.06 238 THR B CA 1
ATOM 4916 C C . THR B 1 238 ? 9.562 -33 -18.266 1 76.06 238 THR B C 1
ATOM 4918 O O . THR B 1 238 ? 9.195 -33 -17.078 1 76.06 238 THR B O 1
ATOM 4921 N N . LEU B 1 239 ? 9.109 -32.156 -19.203 1 75.5 239 LEU B N 1
ATOM 4922 C CA . LEU B 1 239 ? 8.164 -31.094 -18.891 1 75.5 239 LEU B CA 1
ATOM 4923 C C . LEU B 1 239 ? 6.859 -31.672 -18.344 1 75.5 239 LEU B C 1
ATOM 4925 O O . LEU B 1 239 ? 6.336 -31.188 -17.344 1 75.5 239 LEU B O 1
ATOM 4929 N N . GLN B 1 240 ? 6.422 -32.656 -18.953 1 77.94 240 GLN B N 1
ATOM 4930 C CA . GLN B 1 240 ? 5.164 -33.281 -18.547 1 77.94 240 GLN B CA 1
ATOM 4931 C C . GLN B 1 240 ? 5.297 -33.938 -17.172 1 77.94 240 GLN B C 1
ATOM 4933 O O . GLN B 1 240 ? 4.359 -33.875 -16.375 1 77.94 240 GLN B O 1
ATOM 4938 N N . ILE B 1 241 ? 6.379 -34.5 -16.984 1 74.56 241 ILE B N 1
ATOM 4939 C CA . ILE B 1 241 ? 6.633 -35.125 -15.695 1 74.56 241 ILE B CA 1
ATOM 4940 C C . ILE B 1 241 ? 6.621 -34.094 -14.594 1 74.56 241 ILE B C 1
ATOM 4942 O O . ILE B 1 241 ? 5.996 -34.281 -13.547 1 74.56 241 ILE B O 1
ATOM 4946 N N . ILE B 1 242 ? 7.277 -32.969 -14.844 1 72.62 242 ILE B N 1
ATOM 4947 C CA . ILE B 1 242 ? 7.348 -31.891 -13.875 1 72.62 242 ILE B CA 1
ATOM 4948 C C . ILE B 1 242 ? 5.945 -31.344 -13.617 1 72.62 242 ILE B C 1
ATOM 4950 O O . ILE B 1 242 ? 5.57 -31.094 -12.469 1 72.62 242 ILE B O 1
ATOM 4954 N N . GLU B 1 243 ? 5.211 -31.141 -14.586 1 73 243 GLU B N 1
ATOM 4955 C CA . GLU B 1 243 ? 3.85 -30.625 -14.461 1 73 243 GLU B CA 1
ATOM 4956 C C . GLU B 1 243 ? 2.99 -31.547 -13.602 1 73 243 GLU B C 1
ATOM 4958 O O . GLU B 1 243 ? 2.223 -31.078 -12.758 1 73 243 GLU B O 1
ATOM 4963 N N . GLU B 1 244 ? 3.117 -32.812 -13.883 1 70.06 244 GLU B N 1
ATOM 4964 C CA . GLU B 1 244 ? 2.361 -33.781 -13.117 1 70.06 244 GLU B CA 1
ATOM 4965 C C . GLU B 1 244 ? 2.775 -33.781 -11.648 1 70.06 244 GLU B C 1
ATOM 4967 O O . GLU B 1 244 ? 1.934 -33.906 -10.758 1 70.06 244 GLU B O 1
ATOM 4972 N N . MET B 1 245 ? 4.02 -33.688 -11.445 1 71.06 245 MET B N 1
ATOM 4973 C CA . MET B 1 245 ? 4.531 -33.625 -10.078 1 71.06 245 MET B CA 1
ATOM 4974 C C . MET B 1 245 ? 3.998 -32.406 -9.352 1 71.06 245 MET B C 1
ATOM 4976 O O . MET B 1 245 ? 3.625 -32.469 -8.18 1 71.06 245 MET B O 1
ATOM 4980 N N . LEU B 1 246 ? 4.012 -31.297 -10.07 1 68.12 246 LEU B N 1
ATOM 4981 C CA . LEU B 1 246 ? 3.525 -30.047 -9.484 1 68.12 246 LEU B CA 1
ATOM 4982 C C . LEU B 1 246 ? 2.035 -30.141 -9.172 1 68.12 246 LEU B C 1
ATOM 4984 O O . LEU B 1 246 ? 1.587 -29.688 -8.117 1 68.12 246 LEU B O 1
ATOM 4988 N N . LYS B 1 247 ? 1.328 -30.719 -10.016 1 69.69 247 LYS B N 1
ATOM 4989 C CA . LYS B 1 247 ? -0.104 -30.906 -9.805 1 69.69 247 LYS B CA 1
ATOM 4990 C C . LYS B 1 247 ? -0.367 -31.797 -8.594 1 69.69 247 LYS B C 1
ATOM 4992 O O . LYS B 1 247 ? -1.262 -31.516 -7.797 1 69.69 247 LYS B O 1
ATOM 4997 N N . THR B 1 248 ? 0.391 -32.812 -8.555 1 67.56 248 THR B N 1
ATOM 4998 C CA . THR B 1 248 ? 0.236 -33.75 -7.445 1 67.56 248 THR B CA 1
ATOM 4999 C C . THR B 1 248 ? 0.56 -33.062 -6.117 1 67.56 248 THR B C 1
ATOM 5001 O O . THR B 1 248 ? -0.146 -33.25 -5.125 1 67.56 248 THR B O 1
ATOM 5004 N N . GLN B 1 249 ? 1.596 -32.312 -6.137 1 67.12 249 GLN B N 1
ATOM 5005 C CA . GLN B 1 249 ? 1.978 -31.609 -4.922 1 67.12 249 GLN B CA 1
ATOM 5006 C C . GLN B 1 249 ? 0.88 -30.641 -4.484 1 67.12 249 GLN B C 1
ATOM 5008 O O . GLN B 1 249 ? 0.55 -30.562 -3.299 1 67.12 249 GLN B O 1
ATOM 5013 N N . LEU B 1 250 ? 0.384 -29.984 -5.398 1 66.88 250 LEU B N 1
ATOM 5014 C CA . LEU B 1 250 ? -0.667 -29.016 -5.102 1 66.88 250 LEU B CA 1
ATOM 5015 C C . LEU B 1 250 ? -1.925 -29.719 -4.602 1 66.88 250 LEU B C 1
ATOM 5017 O O . LEU B 1 250 ? -2.568 -29.234 -3.658 1 66.88 250 LEU B O 1
ATOM 5021 N N . SER B 1 251 ? -2.211 -30.828 -5.176 1 68.25 251 SER B N 1
ATOM 5022 C CA . SER B 1 251 ? -3.395 -31.578 -4.773 1 68.25 251 SER B CA 1
ATOM 5023 C C . SER B 1 251 ? -3.258 -32.094 -3.348 1 68.25 251 SER B C 1
ATOM 5025 O O . SER B 1 251 ? -4.242 -32.156 -2.607 1 68.25 251 SER B O 1
ATOM 5027 N N . THR B 1 252 ? -2.025 -32.344 -3.047 1 67.75 252 THR B N 1
ATOM 5028 C CA . THR B 1 252 ? -1.808 -32.906 -1.71 1 67.75 252 THR B CA 1
ATOM 5029 C C . THR B 1 252 ? -2.061 -31.828 -0.647 1 67.75 252 THR B C 1
ATOM 5031 O O . THR B 1 252 ? -2.402 -32.156 0.493 1 67.75 252 THR B O 1
ATOM 5034 N N . GLU B 1 253 ? -1.924 -30.656 -1.035 1 69.88 253 GLU B N 1
ATOM 5035 C CA . GLU B 1 253 ? -2.154 -29.562 -0.096 1 69.88 253 GLU B CA 1
ATOM 5036 C C . GLU B 1 253 ? -3.643 -29.391 0.201 1 69.88 253 GLU B C 1
ATOM 5038 O O . GLU B 1 253 ? -4.016 -28.844 1.24 1 69.88 253 GLU B O 1
ATOM 5043 N N . PHE B 1 254 ? -4.477 -29.938 -0.626 1 73.5 254 PHE B N 1
ATOM 5044 C CA . PHE B 1 254 ? -5.914 -29.719 -0.502 1 73.5 254 PHE B CA 1
ATOM 5045 C C . PHE B 1 254 ? -6.672 -31.031 -0.637 1 73.5 254 PHE B C 1
ATOM 5047 O O . PHE B 1 254 ? -7.824 -31.062 -1.071 1 73.5 254 PHE B O 1
ATOM 5054 N N . ASN B 1 255 ? -6.016 -32.094 -0.265 1 69.56 255 ASN B N 1
ATOM 5055 C CA . ASN B 1 255 ? -6.586 -33.406 -0.521 1 69.56 255 ASN B CA 1
ATOM 5056 C C . ASN B 1 255 ? -7.375 -33.938 0.679 1 69.56 255 ASN B C 1
ATOM 5058 O O . ASN B 1 255 ? -7.754 -35.094 0.723 1 69.56 255 ASN B O 1
ATOM 5062 N N . SER B 1 256 ? -7.488 -33.094 1.688 1 70.31 256 SER B N 1
ATOM 5063 C CA . SER B 1 256 ? -8.312 -33.5 2.828 1 70.31 256 SER B CA 1
ATOM 5064 C C . SER B 1 256 ? -9.172 -32.312 3.307 1 70.31 256 SER B C 1
ATOM 5066 O O . SER B 1 256 ? -8.828 -31.156 3.084 1 70.31 256 SER B O 1
ATOM 5068 N N . GLU B 1 257 ? -10.172 -32.75 3.99 1 70 257 GLU B N 1
ATOM 5069 C CA . GLU B 1 257 ? -11.102 -31.75 4.488 1 70 257 GLU B CA 1
ATOM 5070 C C . GLU B 1 257 ? -10.445 -30.844 5.523 1 70 257 GLU B C 1
ATOM 5072 O O . GLU B 1 257 ? -10.68 -29.641 5.543 1 70 257 GLU B O 1
ATOM 5077 N N . ILE B 1 258 ? -9.719 -31.438 6.27 1 66.75 258 ILE B N 1
ATOM 5078 C CA . ILE B 1 258 ? -9.055 -30.688 7.328 1 66.75 258 ILE B CA 1
ATOM 5079 C C . ILE B 1 258 ? -8.07 -29.688 6.715 1 66.75 258 ILE B C 1
ATOM 5081 O O . ILE B 1 258 ? -7.996 -28.531 7.145 1 66.75 258 ILE B O 1
ATOM 5085 N N . LYS B 1 259 ? -7.41 -30.125 5.742 1 67.62 259 LYS B N 1
ATOM 5086 C CA . LYS B 1 259 ? -6.453 -29.25 5.066 1 67.62 259 LYS B CA 1
ATOM 5087 C C . LYS B 1 259 ? -7.164 -28.094 4.363 1 67.62 259 LYS B C 1
ATOM 5089 O O . LYS B 1 259 ? -6.695 -26.953 4.402 1 67.62 259 LYS B O 1
ATOM 5094 N N . ILE B 1 260 ? -8.234 -28.406 3.807 1 72.5 260 ILE B N 1
ATOM 5095 C CA . ILE B 1 260 ? -9.023 -27.406 3.102 1 72.5 260 ILE B CA 1
ATOM 5096 C C . ILE B 1 260 ? -9.523 -26.344 4.094 1 72.5 260 ILE B C 1
ATOM 5098 O O . ILE B 1 260 ? -9.43 -25.156 3.834 1 72.5 260 ILE B O 1
ATOM 5102 N N . LYS B 1 261 ? -9.984 -26.844 5.188 1 68.56 261 LYS B N 1
ATOM 5103 C CA . LYS B 1 261 ? -10.5 -25.938 6.215 1 68.56 261 LYS B CA 1
ATOM 5104 C C . LYS B 1 261 ? -9.391 -25.078 6.801 1 68.56 261 LYS B C 1
ATOM 5106 O O . LYS B 1 261 ? -9.594 -23.891 7.055 1 68.56 261 LYS B O 1
ATOM 5111 N N . LEU B 1 262 ? -8.312 -25.672 6.859 1 65.75 262 LEU B N 1
ATOM 5112 C CA . LEU B 1 262 ? -7.184 -24.953 7.453 1 65.75 262 LEU B CA 1
ATOM 5113 C C . LEU B 1 262 ? -6.613 -23.922 6.484 1 65.75 262 LEU B C 1
ATOM 5115 O O . LEU B 1 262 ? -6.156 -22.859 6.906 1 65.75 262 LEU B O 1
ATOM 5119 N N . ASN B 1 263 ? -6.672 -24.172 5.246 1 68.5 263 ASN B N 1
ATOM 5120 C CA . ASN B 1 263 ? -6.031 -23.312 4.262 1 68.5 263 ASN B CA 1
ATOM 5121 C C . ASN B 1 263 ? -6.984 -22.234 3.756 1 68.5 263 ASN B C 1
ATOM 5123 O O . ASN B 1 263 ? -6.578 -21.094 3.531 1 68.5 263 ASN B O 1
ATOM 5127 N N . GLY B 1 264 ? -8.156 -22.594 3.594 1 72.75 264 GLY B N 1
ATOM 5128 C CA . GLY B 1 264 ? -9.102 -21.672 2.992 1 72.75 264 GLY B CA 1
ATOM 5129 C C . GLY B 1 264 ? -10.312 -21.391 3.861 1 72.75 264 GLY B C 1
ATOM 5130 O O . GLY B 1 264 ? -11.125 -20.531 3.549 1 72.75 264 GLY B O 1
ATOM 5131 N N . GLY B 1 265 ? -10.406 -22.016 4.883 1 69.25 265 GLY B N 1
ATOM 5132 C CA . GLY B 1 265 ? -11.602 -21.953 5.707 1 69.25 265 GLY B CA 1
ATOM 5133 C C . GLY B 1 265 ? -11.812 -20.594 6.352 1 69.25 265 GLY B C 1
ATOM 5134 O O . GLY B 1 265 ? -12.945 -20.109 6.43 1 69.25 265 GLY B O 1
ATOM 5135 N N . LEU B 1 266 ? -10.734 -20.047 6.801 1 72 266 LEU B N 1
ATOM 5136 C CA . LEU B 1 266 ? -10.852 -18.75 7.477 1 72 266 LEU B CA 1
ATOM 5137 C C . LEU B 1 266 ? -11.344 -17.688 6.512 1 72 266 LEU B C 1
ATOM 5139 O O . LEU B 1 266 ? -12.211 -16.875 6.859 1 72 266 LEU B O 1
ATOM 5143 N N . MET B 1 267 ? -10.75 -17.656 5.379 1 80.12 267 MET B N 1
ATOM 5144 C CA . MET B 1 267 ? -11.18 -16.672 4.387 1 80.12 267 MET B CA 1
ATOM 5145 C C . MET B 1 267 ? -12.625 -16.922 3.969 1 80.12 267 MET B C 1
ATOM 5147 O O . MET B 1 267 ? -13.414 -15.984 3.832 1 80.12 267 MET B O 1
ATOM 5151 N N . LEU B 1 268 ? -12.906 -18.172 3.797 1 77.69 268 LEU B N 1
ATOM 5152 C CA . LEU B 1 268 ? -14.281 -18.516 3.455 1 77.69 268 LEU B CA 1
ATOM 5153 C C . LEU B 1 268 ? -15.242 -18.062 4.551 1 77.69 268 LEU B C 1
ATOM 5155 O O . LEU B 1 268 ? -16.297 -17.484 4.262 1 77.69 268 LEU B O 1
ATOM 5159 N N . ALA B 1 269 ? -14.875 -18.297 5.727 1 73.81 269 ALA B N 1
ATOM 5160 C CA . ALA B 1 269 ? -15.711 -17.891 6.852 1 73.81 269 ALA B CA 1
ATOM 5161 C C . ALA B 1 269 ? -15.922 -16.391 6.855 1 73.81 269 ALA B C 1
ATOM 5163 O O . ALA B 1 269 ? -17.031 -15.906 7.082 1 73.81 269 ALA B O 1
ATOM 5164 N N . ASP B 1 270 ? -14.922 -15.688 6.645 1 78.81 270 ASP B N 1
ATOM 5165 C CA . ASP B 1 270 ? -15.016 -14.227 6.609 1 78.81 270 ASP B CA 1
ATOM 5166 C C . ASP B 1 270 ? -15.945 -13.766 5.492 1 78.81 270 ASP B C 1
ATOM 5168 O O . ASP B 1 270 ? -16.766 -12.867 5.695 1 78.81 270 ASP B O 1
ATOM 5172 N N . TRP B 1 271 ? -15.805 -14.383 4.293 1 83.44 271 TRP B N 1
ATOM 5173 C CA . TRP B 1 271 ? -16.641 -14.031 3.15 1 83.44 271 TRP B CA 1
ATOM 5174 C C . TRP B 1 271 ? -18.109 -14.297 3.447 1 83.44 271 TRP B C 1
ATOM 5176 O O . TRP B 1 271 ? -18.969 -13.461 3.146 1 83.44 271 TRP B O 1
ATOM 5186 N N . LEU B 1 272 ? -18.312 -15.398 4.074 1 79.56 272 LEU B N 1
ATOM 5187 C CA . LEU B 1 272 ? -19.688 -15.781 4.375 1 79.56 272 LEU B CA 1
ATOM 5188 C C . LEU B 1 272 ? -20.266 -14.891 5.461 1 79.56 272 LEU B C 1
ATOM 5190 O O . LEU B 1 272 ? -21.438 -14.508 5.395 1 79.56 272 LEU B O 1
ATOM 5194 N N . GLN B 1 273 ? -19.469 -14.609 6.422 1 77.19 273 GLN B N 1
ATOM 5195 C CA . GLN B 1 273 ? -19.922 -13.719 7.484 1 77.19 273 GLN B CA 1
ATOM 5196 C C . GLN B 1 273 ? -20.297 -12.352 6.934 1 77.19 273 GLN B C 1
ATOM 5198 O O . GLN B 1 273 ? -21.312 -11.773 7.316 1 77.19 273 GLN B O 1
ATOM 5203 N N . ARG B 1 274 ? -19.531 -11.836 6.094 1 82.62 274 ARG B N 1
ATOM 5204 C CA . ARG B 1 274 ? -19.812 -10.547 5.484 1 82.62 274 ARG B CA 1
ATOM 5205 C C . ARG B 1 274 ? -21.094 -10.602 4.652 1 82.62 274 ARG B C 1
ATOM 5207 O O . ARG B 1 274 ? -21.922 -9.695 4.715 1 82.62 274 ARG B O 1
ATOM 5214 N N . ALA B 1 275 ? -21.219 -11.664 3.912 1 81.31 275 ALA B N 1
ATOM 5215 C CA . ALA B 1 275 ? -22.422 -11.852 3.104 1 81.31 275 ALA B CA 1
ATOM 5216 C C . ALA B 1 275 ? -23.672 -11.875 3.979 1 81.31 275 ALA B C 1
ATOM 5218 O O . ALA B 1 275 ? -24.688 -11.266 3.641 1 81.31 275 ALA B O 1
ATOM 5219 N N . LEU B 1 276 ? -23.5 -12.539 5.07 1 78.5 276 LEU B N 1
ATOM 5220 C CA . LEU B 1 276 ? -24.625 -12.641 5.984 1 78.5 276 LEU B CA 1
ATOM 5221 C C . LEU B 1 276 ? -24.969 -11.289 6.594 1 78.5 276 LEU B C 1
ATOM 5223 O O . LEU B 1 276 ? -26.141 -10.914 6.688 1 78.5 276 LEU B O 1
ATOM 5227 N N . ARG B 1 277 ? -23.984 -10.609 6.949 1 81.38 277 ARG B N 1
ATOM 5228 C CA . ARG B 1 277 ? -24.188 -9.312 7.582 1 81.38 277 ARG B CA 1
ATOM 5229 C C . ARG B 1 277 ? -24.828 -8.32 6.613 1 81.38 277 ARG B C 1
ATOM 5231 O O . ARG B 1 277 ? -25.75 -7.602 6.977 1 81.38 277 ARG B O 1
ATOM 5238 N N . VAL B 1 278 ? -24.344 -8.297 5.43 1 84.5 278 VAL B N 1
ATOM 5239 C CA . VAL B 1 278 ? -24.875 -7.395 4.422 1 84.5 278 VAL B CA 1
ATOM 5240 C C . VAL B 1 278 ? -26.312 -7.773 4.102 1 84.5 278 VAL B C 1
ATOM 5242 O O . VAL B 1 278 ? -27.172 -6.898 3.908 1 84.5 278 VAL B O 1
ATOM 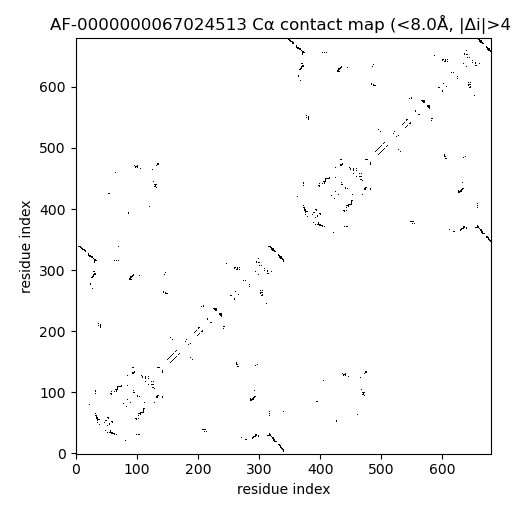5245 N N . SER B 1 279 ? -26.594 -8.984 4.098 1 78.31 279 SER B N 1
ATOM 5246 C CA . SER B 1 279 ? -27.938 -9.469 3.801 1 78.31 279 SER B CA 1
ATOM 5247 C C . SER B 1 279 ? -28.938 -9.055 4.879 1 78.31 279 SER B C 1
ATOM 5249 O O . SER B 1 279 ? -30.109 -8.828 4.59 1 78.31 279 SER B O 1
ATOM 5251 N N . ASN B 1 280 ? -28.406 -8.906 6.043 1 78.94 280 ASN B N 1
ATOM 5252 C CA . ASN B 1 280 ? -29.266 -8.531 7.164 1 78.94 280 ASN B CA 1
ATOM 5253 C C . ASN B 1 280 ? -29.391 -7.016 7.293 1 78.94 280 ASN B C 1
ATOM 5255 O O . ASN B 1 280 ? -30.031 -6.516 8.219 1 78.94 280 ASN B O 1
ATOM 5259 N N . GLY B 1 281 ? -28.734 -6.328 6.438 1 79.12 281 GLY B N 1
ATOM 5260 C CA . GLY B 1 281 ? -28.859 -4.879 6.418 1 79.12 281 GLY B CA 1
ATOM 5261 C C . GLY B 1 281 ? -27.922 -4.188 7.395 1 79.12 281 GLY B C 1
ATOM 5262 O O . GLY B 1 281 ? -28.094 -3.006 7.695 1 79.12 281 GLY B O 1
ATOM 5263 N N . THR B 1 282 ? -27.062 -4.984 7.988 1 77.69 282 THR B N 1
ATOM 5264 C CA . THR B 1 282 ? -26.109 -4.375 8.891 1 77.69 282 THR B CA 1
ATOM 5265 C C . THR B 1 282 ? -25.016 -3.654 8.109 1 77.69 282 THR B C 1
ATOM 5267 O O . THR B 1 282 ? -24.531 -4.156 7.094 1 77.69 282 THR B O 1
ATOM 5270 N N . ASN B 1 283 ? -24.812 -2.477 8.57 1 70.25 283 ASN B N 1
ATOM 5271 C CA . ASN B 1 283 ? -23.766 -1.688 7.934 1 70.25 283 ASN B CA 1
ATOM 5272 C C . ASN B 1 283 ? -22.391 -2.291 8.172 1 70.25 283 ASN B C 1
ATOM 5274 O O . ASN B 1 283 ? -22 -2.555 9.32 1 70.25 283 ASN B O 1
ATOM 5278 N N . TYR B 1 284 ? -21.875 -2.725 7.133 1 77.75 284 TYR B N 1
ATOM 5279 C CA . TYR B 1 284 ? -20.531 -3.303 7.227 1 77.75 284 TYR B CA 1
ATOM 5280 C C . TYR B 1 284 ? -19.547 -2.529 6.359 1 77.75 284 TYR B C 1
ATOM 5282 O O . TYR B 1 284 ? -19.922 -1.967 5.328 1 77.75 284 TYR B O 1
ATOM 5290 N N . LYS B 1 285 ? -18.375 -2.246 6.934 1 81.62 285 LYS B N 1
ATOM 5291 C CA . LYS B 1 285 ? -17.328 -1.614 6.145 1 81.62 285 LYS B CA 1
ATOM 5292 C C . LYS B 1 285 ? -16.344 -2.652 5.613 1 81.62 285 LYS B C 1
ATOM 5294 O O . LYS B 1 285 ? -15.883 -3.52 6.363 1 81.62 285 LYS B O 1
ATOM 5299 N N . PRO B 1 286 ? -16.156 -2.672 4.23 1 91.06 286 PRO B N 1
ATOM 5300 C CA . PRO B 1 286 ? -16.688 -1.777 3.197 1 91.06 286 PRO B CA 1
ATOM 5301 C C . PRO B 1 286 ? -18.125 -2.104 2.812 1 91.06 286 PRO B C 1
ATOM 5303 O O . PRO B 1 286 ? -18.562 -3.244 2.973 1 91.06 286 PRO B O 1
ATOM 5306 N N . GLU B 1 287 ? -18.766 -1.146 2.256 1 92.5 287 GLU B N 1
ATOM 5307 C CA . GLU B 1 287 ? -20.203 -1.236 2.092 1 92.5 287 GLU B CA 1
ATOM 5308 C C . GLU B 1 287 ? -20.578 -2.094 0.884 1 92.5 287 GLU B C 1
ATOM 5310 O O . GLU B 1 287 ? -21.656 -2.693 0.845 1 92.5 287 GLU B O 1
ATOM 5315 N N . LYS B 1 288 ? -19.656 -2.199 -0.109 1 94.81 288 LYS B N 1
ATOM 5316 C CA . LYS B 1 288 ? -20.125 -2.803 -1.35 1 94.81 288 LYS B CA 1
ATOM 5317 C C . LYS B 1 288 ? -19.156 -3.875 -1.847 1 94.81 288 LYS B C 1
ATOM 5319 O O . LYS B 1 288 ? -19.578 -4.828 -2.508 1 94.81 288 LYS B O 1
ATOM 5324 N N . MET B 1 289 ? -17.812 -3.654 -1.509 1 96.06 289 MET B N 1
ATOM 5325 C CA . MET B 1 289 ? -16.891 -4.559 -2.189 1 96.06 289 MET B CA 1
ATOM 5326 C C . MET B 1 289 ? -15.609 -4.719 -1.394 1 96.06 289 MET B C 1
ATOM 5328 O O . MET B 1 289 ? -15.031 -3.732 -0.925 1 96.06 289 MET B O 1
ATOM 5332 N N . MET B 1 290 ? -15.18 -5.926 -1.242 1 94.06 290 MET B N 1
ATOM 5333 C CA . MET B 1 290 ? -13.883 -6.273 -0.659 1 94.06 290 MET B CA 1
ATOM 5334 C C . MET B 1 290 ? -13.008 -6.992 -1.676 1 94.06 290 MET B C 1
ATOM 5336 O O . MET B 1 290 ? -13.414 -8.008 -2.246 1 94.06 290 MET B O 1
ATOM 5340 N N . ILE B 1 291 ? -11.812 -6.465 -1.925 1 95.38 291 ILE B N 1
ATOM 5341 C CA . ILE B 1 291 ? -10.922 -7.047 -2.924 1 95.38 291 ILE B CA 1
ATOM 5342 C C . ILE B 1 291 ? -9.594 -7.418 -2.275 1 95.38 291 ILE B C 1
ATOM 5344 O O . ILE B 1 291 ? -9.039 -6.645 -1.488 1 95.38 291 ILE B O 1
ATOM 5348 N N . TYR B 1 292 ? -9.086 -8.57 -2.662 1 93.44 292 TYR B N 1
ATOM 5349 C CA . TYR B 1 292 ? -7.812 -9.055 -2.135 1 93.44 292 TYR B CA 1
ATOM 5350 C C . TYR B 1 292 ? -6.832 -9.352 -3.264 1 93.44 292 TYR B C 1
ATOM 5352 O O . TYR B 1 292 ? -7.16 -10.078 -4.203 1 93.44 292 TYR B O 1
ATOM 5360 N N . SER B 1 293 ? -5.68 -8.727 -3.174 1 95.12 293 SER B N 1
ATOM 5361 C CA . SER B 1 293 ? -4.559 -9.07 -4.043 1 95.12 293 SER B CA 1
ATOM 5362 C C . SER B 1 293 ? -3.633 -10.086 -3.371 1 95.12 293 SER B C 1
ATOM 5364 O O . SER B 1 293 ? -2.994 -9.773 -2.363 1 95.12 293 SER B O 1
ATOM 5366 N N . ALA B 1 294 ? -3.543 -11.266 -3.984 1 92.69 294 ALA B N 1
ATOM 5367 C CA . ALA B 1 294 ? -2.896 -12.352 -3.258 1 92.69 294 ALA B CA 1
ATOM 5368 C C . ALA B 1 294 ? -2.131 -13.273 -4.207 1 92.69 294 ALA B C 1
ATOM 5370 O O . ALA B 1 294 ? -1.636 -12.828 -5.246 1 92.69 294 ALA B O 1
ATOM 5371 N N . HIS B 1 295 ? -1.88 -14.469 -3.676 1 88.88 295 HIS B N 1
ATOM 5372 C CA . HIS B 1 295 ? -1.083 -15.453 -4.398 1 88.88 295 HIS B CA 1
ATOM 5373 C C . HIS B 1 295 ? -1.949 -16.609 -4.898 1 88.88 295 HIS B C 1
ATOM 5375 O O . HIS B 1 295 ? -3.133 -16.688 -4.566 1 88.88 295 HIS B O 1
ATOM 5381 N N . HIS B 1 296 ? -1.391 -17.391 -5.742 1 84.69 296 HIS B N 1
ATOM 5382 C CA . HIS B 1 296 ? -2.115 -18.531 -6.316 1 84.69 296 HIS B CA 1
ATOM 5383 C C . HIS B 1 296 ? -2.666 -19.438 -5.227 1 84.69 296 HIS B C 1
ATOM 5385 O O . HIS B 1 296 ? -3.783 -19.938 -5.34 1 84.69 296 HIS B O 1
ATOM 5391 N N . ARG B 1 297 ? -1.905 -19.562 -4.145 1 78.62 297 ARG B N 1
ATOM 5392 C CA . ARG B 1 297 ? -2.311 -20.469 -3.074 1 78.62 297 ARG B CA 1
ATOM 5393 C C . ARG B 1 297 ? -3.574 -19.969 -2.383 1 78.62 297 ARG B C 1
ATOM 5395 O O . ARG B 1 297 ? -4.43 -20.766 -1.985 1 78.62 297 ARG B O 1
ATOM 5402 N N . THR B 1 298 ? -3.654 -18.719 -2.246 1 84.38 298 THR B N 1
ATOM 5403 C CA . THR B 1 298 ? -4.824 -18.125 -1.606 1 84.38 298 THR B CA 1
ATOM 5404 C C . THR B 1 298 ? -6.078 -18.375 -2.439 1 84.38 298 THR B C 1
ATOM 5406 O O . THR B 1 298 ? -7.113 -18.781 -1.908 1 84.38 298 THR B O 1
ATOM 5409 N N . VAL B 1 299 ? -5.957 -18.188 -3.709 1 87 299 VAL B N 1
ATOM 5410 C CA . VAL B 1 299 ? -7.082 -18.375 -4.617 1 87 299 VAL B CA 1
ATOM 5411 C C . VAL B 1 299 ? -7.484 -19.844 -4.652 1 87 299 VAL B C 1
ATOM 5413 O O . VAL B 1 299 ? -8.672 -20.172 -4.555 1 87 299 VAL B O 1
ATOM 5416 N N . LEU B 1 300 ? -6.512 -20.641 -4.727 1 81.88 300 LEU B N 1
ATOM 5417 C CA . LEU B 1 300 ? -6.758 -22.078 -4.777 1 81.88 300 LEU B CA 1
ATOM 5418 C C . LEU B 1 300 ? -7.422 -22.562 -3.494 1 81.88 300 LEU B C 1
ATOM 5420 O O . LEU B 1 300 ? -8.375 -23.344 -3.541 1 81.88 300 LEU B O 1
ATOM 5424 N N . ALA B 1 301 ? -6.906 -22.125 -2.389 1 79.94 301 ALA B N 1
ATOM 5425 C CA . ALA B 1 301 ? -7.453 -22.516 -1.091 1 79.94 301 ALA B CA 1
ATOM 5426 C C . ALA B 1 301 ? -8.938 -22.156 -0.992 1 79.94 301 ALA B C 1
ATOM 5428 O O . ALA B 1 301 ? -9.742 -22.938 -0.487 1 79.94 301 ALA B O 1
ATOM 5429 N N . LEU B 1 302 ? -9.203 -21.031 -1.462 1 83.31 302 LEU B N 1
ATOM 5430 C CA . LEU B 1 302 ? -10.594 -20.578 -1.403 1 83.31 302 LEU B CA 1
ATOM 5431 C C . LEU B 1 302 ? -11.469 -21.391 -2.346 1 83.31 302 LEU B C 1
ATOM 5433 O O . LEU B 1 302 ? -12.602 -21.734 -2.006 1 83.31 302 LEU B O 1
ATOM 5437 N N . GLN B 1 303 ? -10.961 -21.719 -3.498 1 83.25 303 GLN B N 1
ATOM 5438 C CA . GLN B 1 303 ? -11.703 -22.547 -4.449 1 83.25 303 GLN B C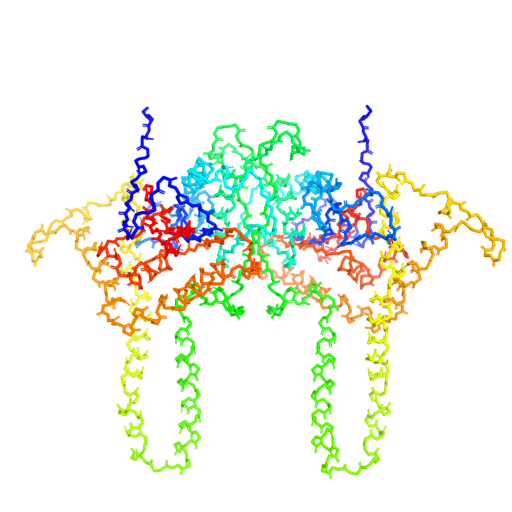A 1
ATOM 5439 C C . GLN B 1 303 ? -12.023 -23.922 -3.857 1 83.25 303 GLN B C 1
ATOM 5441 O O . GLN B 1 303 ? -13.156 -24.391 -3.967 1 83.25 303 GLN B O 1
ATOM 5446 N N . TYR B 1 304 ? -11.086 -24.453 -3.248 1 78.31 304 TYR B N 1
ATOM 5447 C CA . TYR B 1 304 ? -11.297 -25.75 -2.629 1 78.31 304 TYR B CA 1
ATOM 5448 C C . TYR B 1 304 ? -12.273 -25.641 -1.463 1 78.31 304 TYR B C 1
ATOM 5450 O O . TYR B 1 304 ? -13.109 -26.531 -1.263 1 78.31 304 TYR B O 1
ATOM 5458 N N . ALA B 1 305 ? -12.117 -24.609 -0.744 1 77.44 305 ALA B N 1
ATOM 5459 C CA . ALA B 1 305 ? -13.016 -24.406 0.393 1 77.44 305 ALA B CA 1
ATOM 5460 C C . ALA B 1 305 ? -14.461 -24.281 -0.068 1 77.44 305 ALA B C 1
ATOM 5462 O O . ALA B 1 305 ? -15.383 -24.719 0.624 1 77.44 305 ALA B O 1
ATOM 5463 N N . PHE B 1 306 ? -14.609 -23.719 -1.26 1 79.31 306 PHE B N 1
ATOM 5464 C CA . PHE B 1 306 ? -15.945 -23.562 -1.828 1 79.31 306 PHE B CA 1
ATOM 5465 C C . PHE B 1 306 ? -16.391 -24.844 -2.518 1 79.31 306 PHE B C 1
ATOM 5467 O O . PHE B 1 306 ? -17.562 -24.984 -2.879 1 79.31 306 PHE B O 1
ATOM 5474 N N . GLY B 1 307 ? -15.438 -25.719 -2.65 1 74.56 307 GLY B N 1
ATOM 5475 C CA . GLY B 1 307 ? -15.75 -26.984 -3.295 1 74.56 307 GLY B CA 1
ATOM 5476 C C . GLY B 1 307 ? -15.844 -26.891 -4.805 1 74.56 307 GLY B C 1
ATOM 5477 O O . GLY B 1 307 ? -16.562 -27.656 -5.445 1 74.56 307 GLY B O 1
ATOM 5478 N N . VAL B 1 308 ? -15.242 -25.891 -5.434 1 70.06 308 VAL B N 1
ATOM 5479 C CA . VAL B 1 308 ? -15.383 -25.656 -6.867 1 70.06 308 VAL B CA 1
ATOM 5480 C C . VAL B 1 308 ? -14.086 -26.047 -7.586 1 70.06 308 VAL B C 1
ATOM 5482 O O . VAL B 1 308 ? -13.992 -25.922 -8.805 1 70.06 308 VAL B O 1
ATOM 5485 N N . ASN B 1 309 ? -13.047 -26.391 -6.926 1 63.44 309 ASN B N 1
ATOM 5486 C CA . ASN B 1 309 ? -11.766 -26.531 -7.605 1 63.44 309 ASN B CA 1
ATOM 5487 C C . ASN B 1 309 ? -11.688 -27.828 -8.398 1 63.44 309 ASN B C 1
ATOM 5489 O O . ASN B 1 309 ? -12.062 -28.891 -7.898 1 63.44 309 ASN B O 1
ATOM 5493 N N . ASP B 1 310 ? -11.586 -27.562 -9.883 1 56.91 310 ASP B N 1
ATOM 5494 C CA . ASP B 1 310 ? -11.203 -28.719 -10.703 1 56.91 310 ASP B CA 1
ATOM 5495 C C . ASP B 1 310 ? -9.688 -28.781 -10.875 1 56.91 310 ASP B C 1
ATOM 5497 O O . ASP B 1 310 ? -9.133 -28.219 -11.82 1 56.91 310 ASP B O 1
ATOM 5501 N N . SER B 1 311 ? -9.078 -29.578 -10.039 1 55.16 311 SER B N 1
ATOM 5502 C CA . SER B 1 311 ? -7.723 -30.109 -9.977 1 55.16 311 SER B CA 1
ATOM 5503 C C . SER B 1 311 ? -6.734 -29.188 -10.688 1 55.16 311 SER B C 1
ATOM 5505 O O . SER B 1 311 ? -5.551 -29.516 -10.812 1 55.16 311 SER B O 1
ATOM 5507 N N . GLY B 1 312 ? -7.133 -27.844 -11.125 1 59.72 312 GLY B N 1
ATOM 5508 C CA . GLY B 1 312 ? -6.156 -27.203 -11.992 1 59.72 312 GLY B CA 1
ATOM 5509 C C . GLY B 1 312 ? -5.418 -26.062 -11.328 1 59.72 312 GLY B C 1
ATOM 5510 O O . GLY B 1 312 ? -5.719 -25.688 -10.195 1 59.72 312 GLY B O 1
ATOM 5511 N N . MET B 1 313 ? -4.25 -25.531 -12.031 1 68 313 MET B N 1
ATOM 5512 C CA . MET B 1 313 ? -3.355 -24.469 -11.594 1 68 313 MET B CA 1
ATOM 5513 C C . MET B 1 313 ? -4.012 -23.094 -11.781 1 68 313 MET B C 1
ATOM 5515 O O . MET B 1 313 ? -4.695 -22.859 -12.773 1 68 313 MET B O 1
ATOM 5519 N N . VAL B 1 314 ? -4.043 -22.266 -10.789 1 78.62 314 VAL B N 1
ATOM 5520 C CA . VAL B 1 314 ? -4.512 -20.891 -10.844 1 78.62 314 VAL B CA 1
ATOM 5521 C C . VAL B 1 314 ? -3.529 -20.047 -11.656 1 78.62 314 VAL B C 1
ATOM 5523 O O . VAL B 1 314 ? -2.375 -19.875 -11.258 1 78.62 314 VAL B O 1
ATOM 5526 N N . THR B 1 315 ? -3.938 -19.578 -12.828 1 82.75 315 THR B N 1
ATOM 5527 C CA . THR B 1 315 ? -3.066 -18.797 -13.703 1 82.75 315 THR B CA 1
ATOM 5528 C C . THR B 1 315 ? -2.861 -17.391 -13.148 1 82.75 315 THR B C 1
ATOM 5530 O O . THR B 1 315 ? -3.574 -16.969 -12.242 1 82.75 315 THR B O 1
ATOM 5533 N N . TYR B 1 316 ? -1.912 -16.766 -13.711 1 88 316 TYR B N 1
ATOM 5534 C CA . TYR B 1 316 ? -1.657 -15.383 -13.328 1 88 316 TYR B CA 1
ATOM 5535 C C . TYR B 1 316 ? -2.865 -14.5 -13.625 1 88 316 TYR B C 1
ATOM 5537 O O . TYR B 1 316 ? -3.455 -14.594 -14.703 1 88 316 TYR B O 1
ATOM 5545 N N . GLY B 1 317 ? -3.189 -13.703 -12.664 1 91.06 317 GLY B N 1
ATOM 5546 C CA . GLY B 1 317 ? -4.293 -12.773 -12.859 1 91.06 317 GLY B CA 1
ATOM 5547 C C . GLY B 1 317 ? -5.652 -13.422 -12.68 1 91.06 317 GLY B C 1
ATOM 5548 O O . GLY B 1 317 ? -6.684 -12.758 -12.836 1 91.06 317 GLY B O 1
ATOM 5549 N N . ALA B 1 318 ? -5.637 -14.711 -12.352 1 89.94 318 ALA B N 1
ATOM 5550 C CA . ALA B 1 318 ? -6.91 -15.367 -12.094 1 89.94 318 ALA B CA 1
ATOM 5551 C C . ALA B 1 318 ? -7.613 -14.758 -10.883 1 89.94 318 ALA B C 1
ATOM 5553 O O . ALA B 1 318 ? -6.961 -14.336 -9.93 1 89.94 318 ALA B O 1
ATOM 5554 N N . CYS B 1 319 ? -8.938 -14.711 -10.969 1 93.25 319 CYS B N 1
ATOM 5555 C CA . CYS B 1 319 ? -9.711 -14.039 -9.938 1 93.25 319 CYS B CA 1
ATOM 5556 C C . CYS B 1 319 ? -10.922 -14.859 -9.531 1 93.25 319 CYS B C 1
ATOM 5558 O O . CYS B 1 319 ? -11.633 -15.391 -10.391 1 93.25 319 CYS B O 1
ATOM 5560 N N . PHE B 1 320 ? -11.062 -15.062 -8.258 1 90 320 PHE B N 1
ATOM 5561 C CA . PHE B 1 320 ? -12.234 -15.695 -7.672 1 90 320 PHE B CA 1
ATOM 5562 C C . PHE B 1 320 ? -13.18 -14.656 -7.094 1 90 320 PHE B C 1
ATOM 5564 O O . PHE B 1 320 ? -12.797 -13.875 -6.219 1 90 320 PHE B O 1
ATOM 5571 N N . ILE B 1 321 ? -14.469 -14.586 -7.613 1 93 321 ILE B N 1
ATOM 5572 C CA . ILE B 1 321 ? -15.406 -13.539 -7.238 1 93 321 ILE B CA 1
ATOM 5573 C C . ILE B 1 321 ? -16.672 -14.156 -6.629 1 93 321 ILE B C 1
ATOM 5575 O O . ILE B 1 321 ? -17.188 -15.156 -7.145 1 93 321 ILE B O 1
ATOM 5579 N N . MET B 1 322 ? -17.109 -13.617 -5.547 1 89.06 322 MET B N 1
ATOM 5580 C CA . MET B 1 322 ? -18.391 -13.961 -4.945 1 89.06 322 MET B CA 1
ATOM 5581 C C . MET B 1 322 ? -19.328 -12.75 -4.938 1 89.06 322 MET B C 1
ATOM 5583 O O . MET B 1 322 ? -19.016 -11.727 -4.328 1 89.06 322 MET B O 1
ATOM 5587 N N . GLU B 1 323 ? -20.422 -12.898 -5.598 1 90.44 323 GLU B N 1
ATOM 5588 C CA . GLU B 1 323 ? -21.453 -11.859 -5.621 1 90.44 323 GLU B CA 1
ATOM 5589 C C . GLU B 1 323 ? -22.625 -12.219 -4.715 1 90.44 323 GLU B C 1
ATOM 5591 O O . GLU B 1 323 ? -23.062 -13.375 -4.688 1 90.44 323 GLU B O 1
ATOM 5596 N N . VAL B 1 324 ? -23.109 -11.281 -4.012 1 87.94 324 VAL B N 1
ATOM 5597 C CA . VAL B 1 324 ? -24.266 -11.461 -3.146 1 87.94 324 VAL B CA 1
ATOM 5598 C C . VAL B 1 324 ? -25.453 -10.68 -3.703 1 87.94 324 VAL B C 1
ATOM 5600 O O . VAL B 1 324 ? -25.344 -9.477 -3.947 1 87.94 324 VAL B O 1
ATOM 5603 N N . TYR B 1 325 ? -26.547 -11.406 -3.9 1 87.75 325 TYR B N 1
ATOM 5604 C CA . TYR B 1 325 ? -27.766 -10.789 -4.445 1 87.75 325 TYR B CA 1
ATOM 5605 C C . TYR B 1 325 ? -28.906 -10.852 -3.441 1 87.75 325 TYR B C 1
ATOM 5607 O O . TYR B 1 325 ? -29.062 -11.844 -2.725 1 87.75 325 TYR B O 1
ATOM 5615 N N . ARG B 1 326 ? -29.656 -9.773 -3.357 1 86.44 326 ARG B N 1
ATOM 5616 C CA . ARG B 1 326 ? -30.922 -9.773 -2.627 1 86.44 326 ARG B CA 1
ATOM 5617 C C . ARG B 1 326 ? -32.094 -10.141 -3.543 1 86.44 326 ARG B C 1
ATOM 5619 O O . ARG B 1 326 ? -32.25 -9.555 -4.613 1 86.44 326 ARG B O 1
ATOM 5626 N N . SER B 1 327 ? -32.719 -11.203 -3.146 1 78.56 327 SER B N 1
ATOM 5627 C CA . SER B 1 327 ? -33.906 -11.656 -3.889 1 78.56 327 SER B CA 1
ATOM 5628 C C . SER B 1 327 ? -35.156 -11.648 -3.012 1 78.56 327 SER B C 1
ATOM 5630 O O . SER B 1 327 ? -35.062 -11.406 -1.805 1 78.56 327 SER B O 1
ATOM 5632 N N . ILE B 1 328 ? -36.344 -11.797 -3.717 1 77 328 ILE B N 1
ATOM 5633 C CA . ILE B 1 328 ? -37.625 -11.82 -3.023 1 77 328 ILE B CA 1
ATOM 5634 C C . ILE B 1 328 ? -37.625 -12.938 -1.986 1 77 328 ILE B C 1
ATOM 5636 O O . ILE B 1 328 ? -38.156 -12.773 -0.886 1 77 328 ILE B O 1
ATOM 5640 N N . ASP B 1 329 ? -37.031 -13.984 -2.342 1 72.38 329 ASP B N 1
ATOM 5641 C CA . ASP B 1 329 ? -37.062 -15.18 -1.498 1 72.38 329 ASP B CA 1
ATOM 5642 C C . ASP B 1 329 ? -35.875 -15.234 -0.558 1 72.38 329 ASP B C 1
ATOM 5644 O O . ASP B 1 329 ? -35.688 -16.219 0.173 1 72.38 329 ASP B O 1
ATOM 5648 N N . GLY B 1 330 ? -34.969 -14.172 -0.641 1 74.75 330 GLY B N 1
ATOM 5649 C CA . GLY B 1 330 ? -33.844 -14.219 0.248 1 74.75 330 GLY B CA 1
ATOM 5650 C C . GLY B 1 330 ? -32.531 -13.781 -0.419 1 74.75 330 GLY B C 1
ATOM 5651 O O . GLY B 1 330 ? -32.531 -12.867 -1.253 1 74.75 330 GLY B O 1
ATOM 5652 N N . ILE B 1 331 ? -31.453 -14.516 -0.007 1 74.38 331 ILE B N 1
ATOM 5653 C CA . ILE B 1 331 ? -30.141 -14.133 -0.493 1 74.38 331 ILE B CA 1
ATOM 5654 C C . ILE B 1 331 ? -29.625 -15.188 -1.47 1 74.38 331 ILE B C 1
ATOM 5656 O O . ILE B 1 331 ? -29.844 -16.391 -1.271 1 74.38 331 ILE B O 1
ATOM 5660 N N . ARG B 1 332 ? -29.109 -14.656 -2.535 1 75.88 332 ARG B N 1
ATOM 5661 C CA . ARG B 1 332 ? -28.484 -15.531 -3.51 1 75.88 332 ARG B CA 1
ATOM 5662 C C . ARG B 1 332 ? -27 -15.195 -3.676 1 75.88 332 ARG B C 1
ATOM 5664 O O . ARG B 1 332 ? -26.625 -14.016 -3.668 1 75.88 332 ARG B O 1
ATOM 5671 N N . ILE B 1 333 ? -26.172 -16.266 -3.742 1 74.62 333 ILE B N 1
ATOM 5672 C CA . ILE B 1 333 ? -24.734 -16.094 -3.91 1 74.62 333 ILE B CA 1
ATOM 5673 C C . ILE B 1 333 ? -24.312 -16.609 -5.285 1 74.62 333 ILE B C 1
ATOM 5675 O O . ILE B 1 333 ? -24.75 -17.688 -5.719 1 74.62 333 ILE B O 1
ATOM 5679 N N . LYS B 1 334 ? -23.594 -15.828 -6 1 74.44 334 LYS B N 1
ATOM 5680 C CA . LYS B 1 334 ? -22.984 -16.203 -7.273 1 74.44 334 LYS B CA 1
ATOM 5681 C C . LYS B 1 334 ? -21.469 -16.188 -7.184 1 74.44 334 LYS B C 1
ATOM 5683 O O . LYS B 1 334 ? -20.875 -15.227 -6.699 1 74.44 334 LYS B O 1
ATOM 5688 N N . VAL B 1 335 ? -20.906 -17.328 -7.566 1 74.5 335 VAL B N 1
ATOM 5689 C CA . VAL B 1 335 ? -19.453 -17.422 -7.555 1 74.5 335 VAL B CA 1
ATOM 5690 C C . VAL B 1 335 ? -18.922 -17.422 -8.984 1 74.5 335 VAL B C 1
ATOM 5692 O O . VAL B 1 335 ? -19.438 -18.141 -9.844 1 74.5 335 VAL B O 1
ATOM 5695 N N . ILE B 1 336 ? -17.938 -16.578 -9.25 1 71.56 336 ILE B N 1
ATOM 5696 C CA . ILE B 1 336 ? -17.328 -16.422 -10.562 1 71.56 336 ILE B CA 1
ATOM 5697 C C . ILE B 1 336 ? -15.828 -16.656 -10.469 1 71.56 336 ILE B C 1
ATOM 5699 O O . ILE B 1 336 ? -15.18 -16.203 -9.516 1 71.56 336 ILE B O 1
ATOM 5703 N N . PHE B 1 337 ? -15.391 -17.438 -11.367 1 69.81 337 PHE B N 1
ATOM 5704 C CA . PHE B 1 337 ? -13.953 -17.609 -11.5 1 69.81 337 PHE B CA 1
ATOM 5705 C C . PHE B 1 337 ? -13.453 -17 -12.805 1 69.81 337 PHE B C 1
ATOM 5707 O O . PHE B 1 337 ? -13.875 -17.422 -13.891 1 69.81 337 PHE B O 1
ATOM 5714 N N . PHE B 1 338 ? -12.625 -15.961 -12.711 1 64.31 338 PHE B N 1
ATOM 5715 C CA . PHE B 1 338 ? -12.039 -15.25 -13.844 1 64.31 338 PHE B CA 1
ATOM 5716 C C . PHE B 1 338 ? -10.641 -15.773 -14.148 1 64.31 338 PHE B C 1
ATOM 5718 O O . PHE B 1 338 ? -9.82 -15.945 -13.242 1 64.31 338 PHE B O 1
ATOM 5725 N N . ILE B 1 339 ? -10.477 -16.172 -15.375 1 64.38 339 ILE B N 1
ATOM 5726 C CA . ILE B 1 339 ? -9.164 -16.641 -15.789 1 64.38 339 ILE B CA 1
ATOM 5727 C C . ILE B 1 339 ? -8.703 -15.875 -17.031 1 64.38 339 ILE B C 1
ATOM 5729 O O . ILE B 1 339 ? -9.508 -15.617 -17.938 1 64.38 339 ILE B O 1
ATOM 5733 N N . LEU B 1 340 ? -7.516 -15.219 -16.938 1 59.91 340 LEU B N 1
ATOM 5734 C CA . LEU B 1 340 ? -6.934 -14.562 -18.109 1 59.91 340 LEU B CA 1
ATOM 5735 C C . LEU B 1 340 ? -6.145 -15.555 -18.953 1 59.91 340 LEU B C 1
ATOM 5737 O O . LEU B 1 340 ? -5.559 -16.5 -18.422 1 59.91 340 LEU B O 1
#

Foldseek 3Di:
DPPPPPWDKDWPDDPNDDPPWAFFAKEKEWAFFAFAAQADLDPPPPCGQVVAVVGHRAQHPRRLVLLLVLLLVLCVVCCVVPVADDQLAEAEEEEPDRRLVSSSQSSPLNNHFDDPVRDPDPPGGGDDDDYHYAYPDRDAQVCLQALCVCVVVLVVVCVVCCVVCVVVVVPPDPVVVVVCCVVCVVSVVVNVVVVVCVVVVVDSQLSSLVNVVSCVVVVHDDDPQQQAFDVVVVRHGVNRVSQVVNLVVLCVCLVDPVSLCSRNVSNVVVVVVVLVCLQVVHSDGNRHYYYYRHHQSSVQSNCVNVPNDDSDGRHHGKMWMWIWIQDPVGIDIIIIIIHD/DPPPPPWDKDWPDPPPDDPPWAFFAKEKEWAFFAFAAQADLDPPPPCGQVVAVVGHRAQHPRRLVLLLVLLLVLCVVCCVVDVADDQQAEAEEEEPDRRLVSSSQSSPLNNHFDDPVRDPDPPGGGDDDDYHYQYPDRDQQVCLQALCVCVVVLVVVCVVCCVVCVVCVVPPDPVVVVVCCVVCVVSVVVNVVVVVCVVVVVDSNLSSLVNVVSCVVVVHDDDPQQQAFDVVVVRHGVNRVSQVVNLVVLCVCLVDPVSLCSRNVSNVVVVVVVLVCVQVVHRDGNRHYYYYRHHQSSVQSNCVNVPNDDSDGRHHGKMWMWIWIQDPVGIGIIIIIIHD

Secondary structure (DSSP, 8-state):
-------EEEEE-SS---TTPEEEEEEEEEE---B--SS-SSTT-S--GGGSTT-TTPBPHHHHHHHHHHHHHHHHHHTTTSSS--TTTEEEEE-SSHHHHHHHHHHHHHHS---TTT-SSTT--------EE--TT-SHHHHTT-TTHHHHHHHHHHHHHHHHHHHHHHHS-HHHHHHHHHHSHHHHHHHHHHHHHHHHHTSHHHHHHHHHHHHHHTT----GGGG-EEGGGTTEEHHHHHHHHHHHHHHHHTSSHHHHHHHHHHHHHHHHHHHHHHHTT---SSSSEEEEEE-HHHHHHHHHHHT---S----TT-EEEEEEEEETTEEEEEEEEEE-/-------EEEEE-SS---TTPEEEEEEEEEE---B--SS-SSTT-S--GGGSTT-TTPBPHHHHHHHHHHHHHHHHHHTTTSSS--TTTEEEEE-SSHHHHHHHHHHHHHHS---TTT-SSTT--------EE--TT-SHHHHTT-TTHHHHHHHHHHHHHHHHHHHHHHHS-HHHHHHHHHHSHHHHHHHHHHHHHHHHHTSHHHHHHHHHHHHHHTT----GGGG-EEGGGTTEEHHHHHHHHHHHHHHHHTSSHHHHHHHHHHHHHHHHHHHHHHHTT---SSSSEEEEEE-HHHHHHHHHHHT---S----TT-EEEEEEEEETTEEEEEEEEEE-

InterPro domains:
  IPR000560 Histidine phosphatase superfamily, clade-2 [PF00328] (22-117)
  IPR000560 Histidine phosphatase superfamily, clade-2 [cd07061] (22-326)
  IPR029033 Histidine phosphatase superfamily [G3DSA:3.40.50.1240] (21-151)
  IPR029033 Histidine phosphatase superfamily [G3DSA:3.40.50.1240] (190-338)
  IPR029033 Histidine phosphatase superfamily [SSF53254] (19-335)
  IPR033379 Histidine acid phosphatase active site [PS00616] (23-37)
  IPR050645 Histidine Acid Phosphatase [PTHR11567] (18-337)

Nearest PDB structures (foldseek):
  1nd5-assembly1_B  TM=7.670E-01  e=1.023E-20  Homo sapiens
  1rpt-assembly1_A-2  TM=7.708E-01  e=1.840E-18  Rattus norvegicus
  4e3w-assembly1_B  TM=7.498E-01  e=2.966E-18  Francisella tularensis subsp. holarctica LVS
  3it1-assembly1_A  TM=7.504E-01  e=3.547E-18  Francisella tularensis subsp. holarctica LVS
  8xj4-assembly1_A  TM=7.686E-01  e=6.839E-18  Homo sapiens

pLDDT: mean 72.07, std 21.27, range [26.0, 98.44]

Sequence (680 aa):
MHRIELIVLIYYLINYATSNDELIYVQAVFRHGHRAPHQLPYPNDIYNETYWHYGWSQLTNLGIRQLYDLGKFFKWRYGEFIPEFDVKKVHVVSTDTDRTIASGEAMLFGFFPTTNESTWLEGETWRPIPIYTAPQGAPSSVKLMKAKFFQYFLIFFIFFMYFNIFFYIRKYTTVIFFRIIHAFYILIYFLLIFQIHNLMNKHFGFKSGKMMIFQILHNLTQPEWIYQKWASHDNLTTLQIIEEMLKTQLSTEFNSEIKIKLNGGLMLADWLQRALRVSNGTNYKPEKMMIYSAHHRTVLALQYAFGVNDSGMVTYGACFIMEVYRSIDGIRIKVIFFILMHRIELIVLIYYLINYATSNDELIYVQAVFRHGHRAPHQLPYPNDIYNETYWHYGWSQLTNLGIRQLYDLGKFFKWRYGEFIPEFDVKKVHVVSTDTDRTIASGEAMLFGFFPTTNESTWLEGETWRPIPIYTAPQGAPSSVKLMKAKFFQYFLIFFIFFMYFNIFFYIRKYTTVIFFRIIHAFYILIYFLLIFQIHNLMNKHFGFKSGKMMIFQILHNLTQPEWIYQKWASHDNLTTLQIIEEMLKTQLSTEFNSEIKIKLNGGLMLADWLQRALRVSNGTNYKPEKMMIYSAHHRTVLALQYAFGVNDSGMVTYGACFIMEVYRSIDGIRIKVIFFIL

Radius of gyration: 28.3 Å; Cα contacts (8 Å, |Δi|>4): 1176; chains: 2; bounding box: 75×89×86 Å